Protein 2N6B (pdb70)

Foldseek 3Di:
DAFFQDDLVVQDCVCVVPPPCRCPVGHPPSNPHD

Radius of gyration: 7.57 Å; Cα contacts (8 Å, |Δi|>4): 68; chains: 1; bounding box: 21×18×12 Å

Structure (mmCIF, N/CA/C/O backbone):
data_2N6B
#
_entry.id   2N6B
#
loop_
_atom_site.group_PDB
_atom_site.id
_atom_site.type_symbol
_atom_site.label_atom_id
_atom_site.label_alt_id
_atom_site.label_comp_id
_atom_site.label_asym_id
_atom_site.label_entity_id
_atom_site.label_seq_id
_atom_site.pdbx_PDB_ins_code
_atom_site.Cartn_x
_atom_site.Cartn_y
_atom_site.Cartn_z
_atom_site.occupancy
_atom_site.B_iso_or_equiv
_atom_site.auth_seq_id
_atom_site.auth_comp_id
_atom_site.auth_asym_id
_atom_site.auth_atom_id
_atom_site.pdbx_PDB_model_num
ATOM 1 N N . ALA A 1 1 ? -11.514 7.047 4.697 1.00 2.43 2 ALA A N 1
ATOM 2 C CA . ALA A 1 1 ? -10.517 8.068 4.286 1.00 1.90 2 ALA A CA 1
ATOM 3 C C . ALA A 1 1 ? -9.451 7.460 3.381 1.00 1.44 2 ALA A C 1
ATOM 4 O O . ALA A 1 1 ? -9.228 7.930 2.265 1.00 2.03 2 ALA A O 1
ATOM 13 N N . CYS A 1 2 ? -8.796 6.411 3.869 1.00 0.88 3 CYS A N 1
ATOM 14 C CA . CYS A 1 2 ? -7.754 5.736 3.102 1.00 0.81 3 CYS A CA 1
ATOM 15 C C . CYS A 1 2 ? -8.205 4.341 2.679 1.00 0.58 3 CYS A C 1
ATOM 16 O O . CYS A 1 2 ? -8.322 3.439 3.509 1.00 0.52 3 CYS A O 1
ATOM 23 N N . LYS A 1 3 ? -8.460 4.171 1.384 1.00 0.55 4 LYS A N 1
ATOM 24 C CA . LYS A 1 3 ? -8.900 2.885 0.854 1.00 0.36 4 LYS A CA 1
ATOM 25 C C . LYS A 1 3 ? -7.739 2.125 0.226 1.00 0.31 4 LYS A C 1
ATOM 26 O O . LYS A 1 3 ? -6.599 2.589 0.241 1.00 0.47 4 LYS A O 1
ATOM 45 N N . ASP A 1 4 ? -8.034 0.946 -0.314 1.00 0.20 5 ASP A N 1
ATOM 46 C CA . ASP A 1 4 ? -7.017 0.117 -0.932 1.00 0.25 5 ASP A CA 1
ATOM 47 C C . ASP A 1 4 ? -7.350 -0.205 -2.382 1.00 0.23 5 ASP A C 1
ATOM 48 O O . ASP A 1 4 ? -8.482 -0.553 -2.715 1.00 0.26 5 ASP A O 1
ATOM 57 N N . TYR A 1 5 ? -6.339 -0.103 -3.231 1.00 0.19 6 TYR A N 1
ATOM 58 C CA . TYR A 1 5 ? -6.487 -0.399 -4.652 1.00 0.20 6 TYR A CA 1
ATOM 59 C C . TYR A 1 5 ? -6.268 -1.890 -4.919 1.00 0.19 6 TYR A C 1
ATOM 60 O O . TYR A 1 5 ? -6.516 -2.374 -6.023 1.00 0.23 6 TYR A O 1
ATOM 78 N N . LEU A 1 6 ? -5.799 -2.610 -3.901 1.00 0.18 7 LEU A N 1
ATOM 79 C CA . LEU A 1 6 ? -5.544 -4.042 -4.022 1.00 0.19 7 LEU A CA 1
ATOM 80 C C . LEU A 1 6 ? -5.821 -4.744 -2.696 1.00 0.20 7 LEU A C 1
ATOM 81 O O . LEU A 1 6 ? -6.131 -4.091 -1.700 1.00 0.20 7 LEU A O 1
ATOM 97 N N . PRO A 1 7 ? -5.705 -6.082 -2.652 1.00 0.21 8 PRO A N 1
ATOM 98 C CA . PRO A 1 7 ? -5.935 -6.847 -1.442 1.00 0.23 8 PRO A CA 1
ATOM 99 C C . PRO A 1 7 ? -4.700 -6.900 -0.563 1.00 0.21 8 PRO A C 1
ATOM 100 O O . PRO A 1 7 ? -3.602 -6.525 -0.975 1.00 0.18 8 PRO A O 1
ATOM 111 N N . LYS A 1 8 ? -4.901 -7.356 0.653 1.00 0.23 9 LYS A N 1
ATOM 112 C CA . LYS A 1 8 ? -3.826 -7.461 1.635 1.00 0.23 9 LYS A CA 1
ATOM 113 C C . LYS A 1 8 ? -2.630 -8.238 1.087 1.00 0.22 9 LYS A C 1
ATOM 114 O O . LYS A 1 8 ? -1.514 -8.110 1.590 1.00 0.22 9 LYS A O 1
ATOM 133 N N . SER A 1 9 ? -2.868 -9.050 0.063 1.00 0.22 10 SER A N 1
ATOM 134 C CA . SER A 1 9 ? -1.809 -9.853 -0.536 1.00 0.23 10 SER A CA 1
ATOM 135 C C . SER A 1 9 ? -0.915 -9.023 -1.459 1.00 0.22 10 SER A C 1
ATOM 136 O O . SER A 1 9 ? 0.218 -9.414 -1.741 1.00 0.24 10 SER A O 1
ATOM 144 N N . GLU A 1 10 ? -1.423 -7.891 -1.942 1.00 0.23 11 GLU A N 1
ATOM 145 C CA . GLU A 1 10 ? -0.649 -7.044 -2.843 1.00 0.26 11 GLU A CA 1
ATOM 146 C C . GLU A 1 10 ? -0.011 -5.880 -2.111 1.00 0.26 11 GLU A C 1
ATOM 147 O O . GLU A 1 10 ? 1.119 -5.488 -2.404 1.00 0.30 11 GLU A O 1
ATOM 159 N N . CYS A 1 11 ? -0.742 -5.327 -1.163 1.00 0.26 12 CYS A N 1
ATOM 160 C CA . CYS A 1 11 ? -0.253 -4.203 -0.392 1.00 0.30 12 CYS A CA 1
ATOM 161 C C . CYS A 1 11 ? 0.188 -4.672 0.979 1.00 0.24 12 CYS A C 1
ATOM 162 O O . CYS A 1 11 ? -0.632 -4.965 1.849 1.00 0.28 12 CYS A O 1
ATOM 169 N N . THR A 1 12 ? 1.494 -4.762 1.154 1.00 0.22 13 THR A N 1
ATOM 170 C CA . THR A 1 12 ? 2.065 -5.219 2.405 1.00 0.20 13 THR A CA 1
ATOM 171 C C . THR A 1 12 ? 2.730 -4.068 3.140 1.00 0.22 13 THR A C 1
ATOM 172 O O . THR A 1 12 ? 3.319 -3.187 2.517 1.00 0.23 13 THR A O 1
ATOM 183 N N . GLN A 1 13 ? 2.645 -4.080 4.469 1.00 0.29 14 GLN A N 1
ATOM 184 C CA . GLN A 1 13 ? 3.262 -3.031 5.276 1.00 0.33 14 GLN A CA 1
ATOM 185 C C . GLN A 1 13 ? 4.690 -2.795 4.799 1.00 0.28 14 GLN A C 1
ATOM 186 O O . GLN A 1 13 ? 5.212 -1.682 4.867 1.00 0.31 14 GLN A O 1
ATOM 200 N N . PHE A 1 14 ? 5.293 -3.857 4.276 1.00 0.25 15 PHE A N 1
ATOM 201 C CA . PHE A 1 14 ? 6.637 -3.798 3.732 1.00 0.26 15 PHE A CA 1
ATOM 202 C C . PHE A 1 14 ? 6.702 -2.814 2.570 1.00 0.22 15 PHE A C 1
ATOM 203 O O . PHE A 1 14 ? 7.649 -2.038 2.449 1.00 0.24 15 PHE A O 1
ATOM 220 N N . ARG A 1 15 ? 5.682 -2.853 1.719 1.00 0.19 16 ARG A N 1
ATOM 221 C CA . ARG A 1 15 ? 5.606 -1.970 0.562 1.00 0.20 16 ARG A CA 1
ATOM 222 C C . ARG A 1 15 ? 5.769 -0.513 0.967 1.00 0.17 16 ARG A C 1
ATOM 223 O O . ARG A 1 15 ? 6.553 0.214 0.369 1.00 0.19 16 ARG A O 1
ATOM 244 N N . CYS A 1 16 ? 5.032 -0.089 1.983 1.00 0.24 17 CYS A N 1
ATOM 245 C CA . CYS A 1 16 ? 5.119 1.289 2.445 1.00 0.33 17 CYS A CA 1
ATOM 246 C C . CYS A 1 16 ? 6.454 1.562 3.125 1.00 0.34 17 CYS A C 1
ATOM 247 O O . CYS A 1 16 ? 6.888 2.707 3.233 1.00 0.45 17 CYS A O 1
ATOM 254 N N . ARG A 1 17 ? 7.099 0.506 3.586 1.00 0.30 18 ARG A N 1
ATOM 255 C CA . ARG A 1 17 ? 8.387 0.636 4.254 1.00 0.40 18 ARG A CA 1
ATOM 256 C C . ARG A 1 17 ? 9.458 1.119 3.309 1.00 0.41 18 ARG A C 1
ATOM 257 O O . ARG A 1 17 ? 10.252 2.005 3.625 1.00 0.51 18 ARG A O 1
ATOM 278 N N . THR A 1 18 ? 9.516 0.448 2.186 1.00 0.36 19 THR A N 1
ATOM 279 C CA . THR A 1 18 ? 10.535 0.693 1.198 1.00 0.41 19 THR A CA 1
ATOM 280 C C . THR A 1 18 ? 9.990 1.204 -0.142 1.00 0.38 19 THR A C 1
ATOM 281 O O . THR A 1 18 ? 10.679 1.933 -0.856 1.00 0.59 19 THR A O 1
ATOM 292 N N . SER A 1 19 ? 8.768 0.808 -0.491 1.00 0.33 20 SER A N 1
ATOM 293 C CA . SER A 1 19 ? 8.161 1.223 -1.760 1.00 0.32 20 SER A CA 1
ATOM 294 C C . SER A 1 19 ? 7.138 2.344 -1.568 1.00 0.28 20 SER A C 1
ATOM 295 O O . SER A 1 19 ? 6.151 2.184 -0.852 1.00 0.42 20 SER A O 1
ATOM 303 N N . MET A 1 20 ? 7.378 3.477 -2.223 1.00 0.27 21 MET A N 1
ATOM 304 C CA . MET A 1 20 ? 6.480 4.627 -2.131 1.00 0.25 21 MET A CA 1
ATOM 305 C C . MET A 1 20 ? 5.251 4.455 -3.025 1.00 0.25 21 MET A C 1
ATOM 306 O O . MET A 1 20 ? 4.149 4.873 -2.672 1.00 0.38 21 MET A O 1
ATOM 320 N N . LYS A 1 21 ? 5.455 3.855 -4.192 1.00 0.28 22 LYS A N 1
ATOM 321 C CA . LYS A 1 21 ? 4.377 3.642 -5.156 1.00 0.35 22 LYS A CA 1
ATOM 322 C C . LYS A 1 21 ? 3.171 2.934 -4.536 1.00 0.32 22 LYS A C 1
ATOM 323 O O . LYS A 1 21 ? 2.042 3.413 -4.630 1.00 0.47 22 LYS A O 1
ATOM 342 N N . TYR A 1 22 ? 3.415 1.781 -3.926 1.00 0.24 23 TYR A N 1
ATOM 343 C CA . TYR A 1 22 ? 2.349 0.987 -3.315 1.00 0.23 23 TYR A CA 1
ATOM 344 C C . TYR A 1 22 ? 1.580 1.760 -2.250 1.00 0.25 23 TYR A C 1
ATOM 345 O O . TYR A 1 22 ? 0.420 1.459 -1.968 1.00 0.33 23 TYR A O 1
ATOM 363 N N . ARG A 1 23 ? 2.243 2.721 -1.635 1.00 0.25 24 ARG A N 1
ATOM 364 C CA . ARG A 1 23 ? 1.631 3.506 -0.561 1.00 0.29 24 ARG A CA 1
ATOM 365 C C . ARG A 1 23 ? 0.581 4.487 -1.069 1.00 0.31 24 ARG A C 1
ATOM 366 O O . ARG A 1 23 ? -0.581 4.432 -0.672 1.00 0.32 24 ARG A O 1
ATOM 387 N N . LEU A 1 24 ? 1.008 5.408 -1.914 1.00 0.32 25 LEU A N 1
ATOM 388 C CA . LEU A 1 24 ? 0.119 6.433 -2.441 1.00 0.37 25 LEU A CA 1
ATOM 389 C C . LEU A 1 24 ? -0.491 6.049 -3.783 1.00 0.36 25 LEU A C 1
ATOM 390 O O . LEU A 1 24 ? -1.656 6.342 -4.055 1.00 0.39 25 LEU A O 1
ATOM 406 N N . ASN A 1 25 ? 0.313 5.432 -4.632 1.00 0.34 26 ASN A N 1
ATOM 407 C CA . ASN A 1 25 ? -0.128 5.050 -5.967 1.00 0.36 26 ASN A CA 1
ATOM 408 C C . ASN A 1 25 ? -1.115 3.881 -5.955 1.00 0.32 26 ASN A C 1
ATOM 409 O O . ASN A 1 25 ? -2.062 3.864 -6.741 1.00 0.38 26 ASN A O 1
ATOM 420 N N . LEU A 1 26 ? -0.903 2.906 -5.075 1.00 0.27 27 LEU A N 1
ATOM 421 C CA . LEU A 1 26 ? -1.802 1.753 -5.007 1.00 0.27 27 LEU A CA 1
ATOM 422 C C . LEU A 1 26 ? -2.788 1.884 -3.842 1.00 0.25 27 LEU A C 1
ATOM 423 O O . LEU A 1 26 ? -3.755 2.640 -3.938 1.00 0.28 27 LEU A O 1
ATOM 439 N N . CYS A 1 27 ? -2.560 1.155 -2.746 1.00 0.25 28 CYS A N 1
ATOM 440 C CA . CYS A 1 27 ? -3.469 1.229 -1.607 1.00 0.23 28 CYS A CA 1
ATOM 441 C C . CYS A 1 27 ? -2.962 2.220 -0.578 1.00 0.22 28 CYS A C 1
ATOM 442 O O . CYS A 1 27 ? -1.757 2.360 -0.372 1.00 0.22 28 CYS A O 1
ATOM 449 N N . LYS A 1 28 ? -3.894 2.886 0.083 1.00 0.24 29 LYS A N 1
ATOM 450 C CA . LYS A 1 28 ? -3.554 3.848 1.112 1.00 0.27 29 LYS A CA 1
ATOM 451 C C . LYS A 1 28 ? -3.295 3.161 2.446 1.00 0.27 29 LYS A C 1
ATOM 452 O O . LYS A 1 28 ? -2.220 3.277 3.024 1.00 0.30 29 LYS A O 1
ATOM 471 N N . LYS A 1 29 ? -4.310 2.460 2.932 1.00 0.27 30 LYS A N 1
ATOM 472 C CA . LYS A 1 29 ? -4.230 1.770 4.213 1.00 0.31 30 LYS A CA 1
ATOM 473 C C . LYS A 1 29 ? -3.555 0.405 4.119 1.00 0.29 30 LYS A C 1
ATOM 474 O O . LYS A 1 29 ? -2.613 0.123 4.856 1.00 0.31 30 LYS A O 1
ATOM 493 N N . THR A 1 30 ? -4.073 -0.459 3.253 1.00 0.28 31 THR A N 1
ATOM 494 C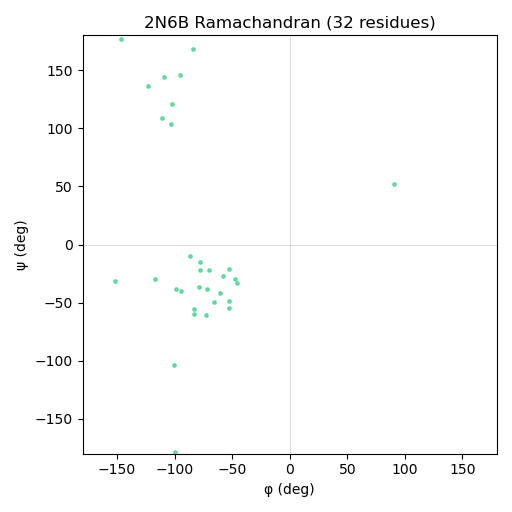 CA . THR A 1 30 ? -3.540 -1.814 3.117 1.00 0.32 31 THR A CA 1
ATOM 495 C C . THR A 1 30 ? -2.016 -1.831 3.051 1.00 0.30 31 THR A C 1
ATOM 496 O O . THR A 1 30 ? -1.377 -2.773 3.519 1.00 0.37 31 THR A O 1
ATOM 507 N N . CYS A 1 31 ? -1.441 -0.793 2.467 1.00 0.24 32 CYS A N 1
ATOM 508 C CA . CYS A 1 31 ? 0.016 -0.708 2.343 1.00 0.26 32 CYS A CA 1
ATOM 509 C C . CYS A 1 31 ? 0.661 -0.275 3.660 1.00 0.24 32 CYS A C 1
ATOM 510 O O . CYS A 1 31 ? 1.869 -0.420 3.845 1.00 0.26 32 CYS A O 1
ATOM 517 N N . GLY A 1 32 ? -0.148 0.250 4.570 1.00 0.24 33 GLY A N 1
ATOM 518 C CA . GLY A 1 32 ? 0.364 0.693 5.854 1.00 0.29 33 GLY A CA 1
ATOM 519 C C . GLY A 1 32 ? 0.793 2.149 5.844 1.00 0.35 33 GLY A C 1
ATOM 520 O O . GLY A 1 32 ? 1.911 2.477 6.241 1.00 0.46 33 GLY A O 1
ATOM 524 N N . THR A 1 33 ? -0.103 3.023 5.393 1.00 0.34 34 THR A N 1
ATOM 525 C CA . THR A 1 33 ? 0.183 4.457 5.337 1.00 0.44 34 THR A CA 1
ATOM 526 C C . THR A 1 33 ? -1.093 5.291 5.468 1.00 0.52 34 THR A C 1
ATOM 527 O O . THR A 1 33 ? -1.062 6.404 5.991 1.00 0.68 34 THR A O 1
ATOM 538 N N . CYS A 1 34 ? -2.212 4.754 4.985 1.00 0.49 35 CYS A N 1
ATOM 539 C CA . CYS A 1 34 ? -3.487 5.458 5.045 1.00 0.62 35 CYS A CA 1
ATOM 540 C C . CYS A 1 34 ? -3.436 6.743 4.222 1.00 0.95 35 CYS A C 1
ATOM 541 O O . CYS A 1 34 ? -2.814 6.724 3.139 1.00 1.71 35 CYS A O 1
ATOM 549 N N . ALA A 1 1 ? -11.988 8.015 1.551 1.00 2.43 2 ALA A N 2
ATOM 550 C CA . ALA A 1 1 ? -10.689 8.715 1.379 1.00 1.90 2 ALA A CA 2
ATOM 551 C C . ALA A 1 1 ? -9.522 7.741 1.503 1.00 1.44 2 ALA A C 2
ATOM 552 O O . ALA A 1 1 ? -8.558 7.811 0.741 1.00 2.03 2 ALA A O 2
ATOM 561 N N . CYS A 1 2 ? -9.618 6.833 2.469 1.00 0.88 3 CYS A N 2
ATOM 562 C CA . CYS A 1 2 ? -8.571 5.843 2.694 1.00 0.81 3 CYS A CA 2
ATOM 563 C C . CYS A 1 2 ? -9.071 4.441 2.358 1.00 0.58 3 CYS A C 2
ATOM 564 O O . CYS A 1 2 ? -9.980 3.924 3.007 1.00 0.52 3 CYS A O 2
ATOM 571 N N . LYS A 1 3 ? -8.473 3.832 1.340 1.00 0.55 4 LYS A N 2
ATOM 572 C CA . LYS A 1 3 ? -8.860 2.491 0.917 1.00 0.36 4 LYS A CA 2
ATOM 573 C C . LYS A 1 3 ? -7.691 1.761 0.271 1.00 0.31 4 LYS A C 2
ATOM 574 O O . LYS A 1 3 ? -6.589 2.298 0.161 1.00 0.47 4 LYS A O 2
ATOM 593 N N . ASP A 1 4 ? -7.942 0.526 -0.146 1.00 0.20 5 ASP A N 2
ATOM 594 C CA . ASP A 1 4 ? -6.923 -0.293 -0.772 1.00 0.25 5 ASP A CA 2
ATOM 595 C C . ASP A 1 4 ? -7.213 -0.498 -2.254 1.00 0.23 5 ASP A C 2
ATOM 596 O O . ASP A 1 4 ? -8.276 -0.993 -2.631 1.00 0.26 5 ASP A O 2
ATOM 605 N N . TYR A 1 5 ? -6.254 -0.118 -3.085 1.00 0.19 6 TYR A N 2
ATOM 606 C CA . TYR A 1 5 ? -6.383 -0.258 -4.533 1.00 0.20 6 TYR A CA 2
ATOM 607 C C . TYR A 1 5 ? -6.145 -1.702 -4.977 1.00 0.19 6 TYR A C 2
ATOM 608 O O . TYR A 1 5 ? -6.248 -2.015 -6.162 1.00 0.23 6 TYR A O 2
ATOM 626 N N . LEU A 1 6 ? -5.823 -2.574 -4.023 1.00 0.18 7 LEU A N 2
ATOM 627 C CA . LEU A 1 6 ? -5.561 -3.978 -4.322 1.00 0.19 7 LEU A CA 2
ATOM 628 C C . LEU A 1 6 ? -5.801 -4.845 -3.092 1.00 0.20 7 LEU A C 2
ATOM 629 O O . LEU A 1 6 ? -6.077 -4.334 -2.006 1.00 0.20 7 LEU A O 2
ATOM 645 N N . PRO A 1 7 ? -5.691 -6.174 -3.243 1.00 0.21 8 PRO A N 2
ATOM 646 C CA . PRO A 1 7 ? -5.886 -7.121 -2.149 1.00 0.23 8 PRO A CA 2
ATOM 647 C C . PRO A 1 7 ? -4.955 -6.886 -0.990 1.00 0.21 8 PRO A C 2
ATOM 648 O O . PRO A 1 7 ? -3.980 -6.139 -1.076 1.00 0.18 8 PRO A O 2
ATOM 659 N N . LYS A 1 8 ? -5.279 -7.551 0.090 1.00 0.23 9 LYS A N 2
ATOM 660 C CA . LYS A 1 8 ? -4.495 -7.462 1.315 1.00 0.23 9 LYS A CA 2
ATOM 661 C C . LYS A 1 8 ? -3.057 -7.922 1.079 1.00 0.22 9 LYS A C 2
ATOM 662 O O . LYS A 1 8 ? -2.157 -7.599 1.854 1.00 0.22 9 LYS A O 2
ATOM 681 N N . SER A 1 9 ? -2.851 -8.689 0.010 1.00 0.22 10 SER A N 2
ATOM 682 C CA . SER A 1 9 ? -1.528 -9.208 -0.321 1.00 0.23 10 SER A CA 2
ATOM 683 C C . SER A 1 9 ? -0.702 -8.212 -1.138 1.00 0.22 10 SER A C 2
ATOM 684 O O . SER A 1 9 ? 0.506 -8.092 -0.934 1.00 0.24 10 SER A O 2
ATOM 692 N N . GLU A 1 10 ? -1.342 -7.518 -2.077 1.00 0.23 11 GLU A N 2
ATOM 693 C CA . GLU A 1 10 ? -0.635 -6.563 -2.925 1.00 0.26 11 GLU A CA 2
ATOM 694 C C . GLU A 1 10 ? -0.046 -5.424 -2.120 1.00 0.26 11 GLU A C 2
ATOM 695 O O . GLU A 1 10 ? 1.057 -4.955 -2.399 1.00 0.30 11 GLU A O 2
ATOM 707 N N . CYS A 1 11 ? -0.786 -4.983 -1.125 1.00 0.26 12 CYS A N 2
ATOM 708 C CA . CYS A 1 11 ? -0.332 -3.895 -0.282 1.00 0.30 12 CYS A CA 2
ATOM 709 C C . CYS A 1 11 ? 0.132 -4.443 1.053 1.00 0.24 12 CYS A C 2
ATOM 710 O O . CYS A 1 11 ? -0.669 -4.808 1.911 1.00 0.28 12 CYS A O 2
ATOM 717 N N . THR A 1 12 ? 1.443 -4.522 1.203 1.00 0.22 13 THR A N 2
ATOM 718 C CA . THR A 1 12 ? 2.044 -5.050 2.413 1.00 0.20 13 THR A CA 2
ATOM 719 C C . THR A 1 12 ? 2.819 -3.964 3.140 1.00 0.22 13 THR A C 2
ATOM 720 O O . THR A 1 12 ? 3.406 -3.086 2.509 1.00 0.23 13 THR A O 2
ATOM 731 N N . GLN A 1 13 ? 2.834 -4.030 4.470 1.00 0.29 14 GLN A N 2
ATOM 732 C CA . GLN A 1 13 ? 3.564 -3.050 5.269 1.00 0.33 14 GLN A CA 2
ATOM 733 C C . GLN A 1 13 ? 4.963 -2.862 4.692 1.00 0.28 14 GLN A C 2
ATOM 734 O O . GLN A 1 13 ? 5.554 -1.785 4.782 1.00 0.31 14 GLN A O 2
ATOM 748 N N . PHE A 1 14 ? 5.461 -3.923 4.068 1.00 0.25 15 PHE A N 2
ATOM 749 C CA . PHE A 1 14 ? 6.762 -3.913 3.426 1.00 0.26 15 PHE A CA 2
ATOM 750 C C . PHE A 1 14 ? 6.803 -2.906 2.279 1.00 0.22 15 PHE A C 2
ATOM 751 O O . PHE A 1 14 ? 7.781 -2.179 2.113 1.00 0.24 15 PHE A O 2
ATOM 768 N N . ARG A 1 15 ? 5.734 -2.872 1.489 1.00 0.19 16 ARG A N 2
ATOM 769 C CA . ARG A 1 15 ? 5.649 -1.956 0.355 1.00 0.20 16 ARG A CA 2
ATOM 770 C C . ARG A 1 15 ? 5.825 -0.511 0.800 1.00 0.17 16 ARG A C 2
ATOM 771 O O . ARG A 1 15 ? 6.594 0.236 0.205 1.00 0.19 16 ARG A O 2
ATOM 792 N N . CYS A 1 16 ? 5.116 -0.118 1.848 1.00 0.24 17 CYS A N 2
ATOM 793 C CA . CYS A 1 16 ? 5.215 1.245 2.354 1.00 0.33 17 CYS A CA 2
ATOM 794 C C . CYS A 1 16 ? 6.599 1.518 2.933 1.00 0.34 17 CYS A C 2
ATOM 795 O O . CYS A 1 16 ? 7.019 2.667 3.056 1.00 0.45 17 CYS A O 2
ATOM 802 N N . ARG A 1 17 ? 7.297 0.456 3.298 1.00 0.30 18 ARG A N 2
ATOM 803 C CA . ARG A 1 17 ? 8.633 0.580 3.871 1.00 0.40 18 ARG A CA 2
ATOM 804 C C . ARG A 1 17 ? 9.646 1.035 2.851 1.00 0.41 18 ARG A C 2
ATOM 805 O O . ARG A 1 17 ? 10.469 1.915 3.103 1.00 0.51 18 ARG A O 2
ATOM 826 N N . THR A 1 18 ? 9.626 0.349 1.736 1.00 0.36 19 THR A N 2
ATOM 827 C CA . THR A 1 18 ? 10.585 0.569 0.684 1.00 0.41 19 THR A CA 2
ATOM 828 C C . THR A 1 18 ? 9.958 1.074 -0.621 1.00 0.38 19 THR A C 2
ATOM 829 O O . THR A 1 18 ? 10.595 1.810 -1.376 1.00 0.59 19 THR A O 2
ATOM 840 N N . SER A 1 19 ? 8.720 0.671 -0.889 1.00 0.33 20 SER A N 2
ATOM 841 C CA . SER A 1 19 ? 8.027 1.082 -2.111 1.00 0.32 20 SER A CA 2
ATOM 842 C C . SER A 1 19 ? 7.112 2.281 -1.862 1.00 0.28 20 SER A C 2
ATOM 843 O O . SER A 1 19 ? 6.153 2.195 -1.098 1.00 0.42 20 SER A O 2
ATOM 851 N N . MET A 1 20 ? 7.418 3.401 -2.513 1.00 0.27 21 MET A N 2
ATOM 852 C CA . MET A 1 20 ? 6.627 4.622 -2.363 1.00 0.25 21 MET A CA 2
ATOM 853 C C . MET A 1 20 ? 5.346 4.575 -3.196 1.00 0.25 21 MET A C 2
ATOM 854 O O . MET A 1 20 ? 4.348 5.205 -2.850 1.00 0.38 21 MET A O 2
ATOM 868 N N . LYS A 1 21 ? 5.387 3.845 -4.304 1.00 0.28 22 LYS A N 2
ATOM 869 C CA . LYS A 1 21 ? 4.237 3.738 -5.199 1.00 0.35 22 LYS A CA 2
ATOM 870 C C . LYS A 1 21 ? 3.064 3.001 -4.551 1.00 0.32 22 LYS A C 2
ATOM 871 O O . LYS A 1 21 ? 1.918 3.439 -4.642 1.00 0.47 22 LYS A O 2
ATOM 890 N N . TYR A 1 22 ? 3.351 1.871 -3.920 1.00 0.24 23 TYR A N 2
ATOM 891 C CA . TYR A 1 22 ? 2.316 1.057 -3.283 1.00 0.23 23 TYR A CA 2
ATOM 892 C C . TYR A 1 22 ? 1.606 1.793 -2.153 1.00 0.25 23 TYR A C 2
ATOM 893 O O . TYR A 1 22 ? 0.446 1.513 -1.848 1.00 0.33 23 TYR A O 2
ATOM 911 N N . ARG A 1 23 ? 2.320 2.699 -1.509 1.00 0.25 24 ARG A N 2
ATOM 912 C CA . ARG A 1 23 ? 1.769 3.441 -0.371 1.00 0.29 24 ARG A CA 2
ATOM 913 C C . ARG A 1 23 ? 0.651 4.398 -0.773 1.00 0.31 24 ARG A C 2
ATOM 914 O O . ARG A 1 23 ? -0.472 4.296 -0.281 1.00 0.32 24 ARG A O 2
ATOM 935 N N . LEU A 1 24 ? 0.976 5.351 -1.630 1.00 0.32 25 LEU A N 2
ATOM 936 C CA . LEU A 1 24 ? 0.010 6.357 -2.056 1.00 0.37 25 LEU A CA 2
ATOM 937 C C . LEU A 1 24 ? -0.710 5.977 -3.344 1.00 0.36 25 LEU A C 2
ATOM 938 O O . LEU A 1 24 ? -1.908 6.218 -3.491 1.00 0.39 25 LEU A O 2
ATOM 954 N N . ASN A 1 25 ? 0.032 5.422 -4.288 1.00 0.34 26 ASN A N 2
ATOM 955 C CA . ASN A 1 25 ? -0.528 5.054 -5.581 1.00 0.36 26 ASN A CA 2
ATOM 956 C C . ASN A 1 25 ? -1.453 3.839 -5.500 1.00 0.32 26 ASN A C 2
ATOM 957 O O . ASN A 1 25 ? -2.475 3.793 -6.184 1.00 0.38 26 ASN A O 2
ATOM 968 N N . LEU A 1 26 ? -1.104 2.856 -4.674 1.00 0.27 27 LEU A N 2
ATOM 969 C CA . LEU A 1 26 ? -1.936 1.661 -4.544 1.00 0.27 27 LEU A CA 2
ATOM 970 C C . LEU A 1 26 ? -2.885 1.771 -3.348 1.00 0.25 27 LEU A C 2
ATOM 971 O O . LEU A 1 26 ? -3.834 2.553 -3.387 1.00 0.28 27 LEU A O 2
ATOM 987 N N . CYS A 1 27 ? -2.647 0.995 -2.286 1.00 0.25 28 CYS A N 2
ATOM 988 C CA . CYS A 1 27 ? -3.521 1.050 -1.123 1.00 0.23 28 CYS A CA 2
ATOM 989 C C . CYS A 1 27 ? -3.029 2.082 -0.125 1.00 0.22 28 CYS A C 2
ATOM 990 O O . CYS A 1 27 ? -1.826 2.277 0.045 1.00 0.22 28 CYS A O 2
ATOM 997 N N . LYS A 1 28 ? -3.972 2.728 0.546 1.00 0.24 29 LYS A N 2
ATOM 998 C CA . LYS A 1 28 ? -3.645 3.728 1.545 1.00 0.27 29 LYS A CA 2
ATOM 999 C C . LYS A 1 28 ? -3.326 3.084 2.884 1.00 0.27 29 LYS A C 2
ATOM 1000 O O . LYS A 1 28 ? -2.245 3.258 3.438 1.00 0.30 29 LYS A O 2
ATOM 1019 N N . LYS A 1 29 ? -4.301 2.355 3.407 1.00 0.27 30 LYS A N 2
ATOM 1020 C CA . LYS A 1 29 ? -4.161 1.696 4.697 1.00 0.31 30 LYS A CA 2
ATOM 1021 C C . LYS A 1 29 ? -3.462 0.346 4.607 1.00 0.29 30 LYS A C 2
ATOM 1022 O O . LYS A 1 29 ? -2.479 0.100 5.303 1.00 0.31 30 LYS A O 2
ATOM 1041 N N . THR A 1 30 ? -4.013 -0.546 3.794 1.00 0.28 31 THR A N 2
ATOM 1042 C CA . THR A 1 30 ? -3.477 -1.897 3.664 1.00 0.32 31 THR A CA 2
ATOM 1043 C C . THR A 1 30 ? -1.959 -1.913 3.519 1.00 0.30 31 THR A C 2
ATOM 1044 O O . THR A 1 30 ? -1.296 -2.848 3.969 1.00 0.37 31 THR A O 2
ATOM 1055 N N . CYS A 1 31 ? -1.415 -0.888 2.888 1.00 0.24 32 CYS A N 2
ATOM 1056 C CA . CYS A 1 31 ? 0.033 -0.810 2.688 1.00 0.26 32 CYS A CA 2
ATOM 1057 C C . CYS A 1 31 ? 0.752 -0.398 3.973 1.00 0.24 32 CYS A C 2
ATOM 1058 O O . CYS A 1 31 ? 1.966 -0.559 4.091 1.00 0.26 32 CYS A O 2
ATOM 1065 N N . GLY A 1 32 ? -0.002 0.121 4.936 1.00 0.24 33 GLY A N 2
ATOM 1066 C CA . GLY A 1 32 ? 0.586 0.532 6.199 1.00 0.29 33 GLY A CA 2
ATOM 1067 C C . GLY A 1 32 ? 1.065 1.972 6.196 1.00 0.35 33 GLY A C 2
ATOM 1068 O O . GLY A 1 32 ? 2.179 2.260 6.634 1.00 0.46 33 GLY A O 2
ATOM 1072 N N . THR A 1 33 ? 0.224 2.881 5.711 1.00 0.34 34 THR A N 2
ATOM 1073 C CA . THR A 1 33 ? 0.580 4.298 5.669 1.00 0.44 34 THR A CA 2
ATOM 1074 C C . THR A 1 33 ? -0.601 5.185 6.057 1.00 0.52 34 THR A C 2
ATOM 1075 O O . THR A 1 33 ? -0.414 6.267 6.614 1.00 0.68 34 THR A O 2
ATOM 1086 N N . CYS A 1 34 ? -1.816 4.729 5.762 1.00 0.49 35 CYS A N 2
ATOM 1087 C CA . CYS A 1 34 ? -3.019 5.494 6.087 1.00 0.62 35 CYS A CA 2
ATOM 1088 C C . CYS A 1 34 ? -3.002 5.953 7.542 1.00 0.95 35 CYS A C 2
ATOM 1089 O O . CYS A 1 34 ? -2.540 7.085 7.799 1.00 1.71 35 CYS A O 2
ATOM 1097 N N . ALA A 1 1 ? -12.107 9.203 4.412 1.00 2.43 2 ALA A N 3
ATOM 1098 C CA . ALA A 1 1 ? -11.614 7.808 4.550 1.00 1.90 2 ALA A CA 3
ATOM 1099 C C . ALA A 1 1 ? -10.772 7.403 3.345 1.00 1.44 2 ALA A C 3
ATOM 1100 O O . ALA A 1 1 ? -10.815 8.051 2.300 1.00 2.03 2 ALA A O 3
ATOM 1109 N N . CYS A 1 2 ? -10.006 6.327 3.498 1.00 0.88 3 CYS A N 3
ATOM 1110 C CA . CYS A 1 2 ? -9.154 5.836 2.422 1.00 0.81 3 CYS A CA 3
ATOM 1111 C C . CYS A 1 2 ? -9.412 4.356 2.154 1.00 0.58 3 CYS A C 3
ATOM 1112 O O . CYS A 1 2 ? -10.016 3.663 2.972 1.00 0.52 3 CYS A O 3
ATOM 1119 N N . LYS A 1 3 ? -8.951 3.880 1.001 1.00 0.55 4 LYS A N 3
ATOM 1120 C CA . LYS A 1 3 ? -9.131 2.482 0.623 1.00 0.36 4 LYS A CA 3
ATOM 1121 C C . LYS A 1 3 ? -7.846 1.907 0.041 1.00 0.31 4 LYS A C 3
ATOM 1122 O O . LYS A 1 3 ? -6.799 2.554 0.065 1.00 0.47 4 LYS A O 3
ATOM 1141 N N . ASP A 1 4 ? -7.929 0.685 -0.476 1.00 0.20 5 ASP A N 3
ATOM 1142 C CA . ASP A 1 4 ? -6.774 0.025 -1.053 1.00 0.25 5 ASP A CA 3
ATOM 1143 C C . ASP A 1 4 ? -7.022 -0.359 -2.504 1.00 0.23 5 ASP A C 3
ATOM 1144 O O . ASP A 1 4 ? -8.079 -0.881 -2.855 1.00 0.26 5 ASP A O 3
ATOM 1153 N N . TYR A 1 5 ? -6.029 -0.091 -3.337 1.00 0.19 6 TYR A N 3
ATOM 1154 C CA . TYR A 1 5 ? -6.109 -0.399 -4.759 1.00 0.20 6 TYR A CA 3
ATOM 1155 C C . TYR A 1 5 ? -5.891 -1.889 -5.027 1.00 0.19 6 TYR A C 3
ATOM 1156 O O . TYR A 1 5 ? -6.111 -2.359 -6.143 1.00 0.23 6 TYR A O 3
ATOM 1174 N N . LEU A 1 6 ? -5.458 -2.633 -4.009 1.00 0.18 7 LEU A N 3
ATOM 1175 C CA . LEU A 1 6 ? -5.218 -4.065 -4.173 1.00 0.19 7 LEU A CA 3
ATOM 1176 C C . LEU A 1 6 ? -5.536 -4.843 -2.903 1.00 0.20 7 LEU A C 3
ATOM 1177 O O . LEU A 1 6 ? -5.780 -4.262 -1.845 1.00 0.20 7 LEU A O 3
ATOM 1193 N N . PRO A 1 7 ? -5.529 -6.183 -3.000 1.00 0.21 8 PRO A N 3
ATOM 1194 C CA . PRO A 1 7 ? -5.806 -7.078 -1.879 1.00 0.23 8 PRO A CA 3
ATOM 1195 C C . PRO A 1 7 ? -4.818 -6.946 -0.750 1.00 0.21 8 PRO A C 3
ATOM 1196 O O . PRO A 1 7 ? -3.761 -6.326 -0.874 1.00 0.18 8 PRO A O 3
ATOM 1207 N N . LYS A 1 8 ? -5.191 -7.552 0.349 1.00 0.23 9 LYS A N 3
ATOM 1208 C CA . LYS A 1 8 ? -4.371 -7.550 1.554 1.00 0.23 9 LYS A CA 3
ATOM 1209 C C . LYS A 1 8 ? -3.000 -8.170 1.286 1.00 0.22 9 LYS A C 3
ATOM 1210 O O . LYS A 1 8 ? -2.046 -7.933 2.028 1.00 0.22 9 LYS A O 3
ATOM 1229 N N . SER A 1 9 ? -2.911 -8.973 0.228 1.00 0.22 10 SER A N 3
ATOM 1230 C CA . SER A 1 9 ? -1.659 -9.636 -0.130 1.00 0.23 10 SER A CA 3
ATOM 1231 C C . SER A 1 9 ? -0.765 -8.737 -0.984 1.00 0.22 10 SER A C 3
ATOM 1232 O O . SER A 1 9 ? 0.451 -8.703 -0.794 1.00 0.24 10 SER A O 3
ATOM 1240 N N . GLU A 1 10 ? -1.366 -8.017 -1.927 1.00 0.23 11 GLU A N 3
ATOM 1241 C CA . GLU A 1 10 ? -0.616 -7.131 -2.805 1.00 0.26 11 GLU A CA 3
ATOM 1242 C C . GLU A 1 10 ? -0.047 -5.962 -2.028 1.00 0.26 11 GLU A C 3
ATOM 1243 O O . GLU A 1 10 ? 1.068 -5.507 -2.279 1.00 0.30 11 GLU A O 3
ATOM 1255 N N . CYS A 1 11 ? -0.834 -5.483 -1.085 1.00 0.26 12 CYS A N 3
ATOM 1256 C CA . CYS A 1 11 ? -0.439 -4.364 -0.258 1.00 0.30 12 CYS A CA 3
ATOM 1257 C C . CYS A 1 11 ? 0.080 -4.861 1.077 1.00 0.24 12 CYS A C 3
ATOM 1258 O O . CYS A 1 11 ? -0.687 -5.311 1.929 1.00 0.28 12 CYS A O 3
ATOM 1265 N N . THR A 1 12 ? 1.389 -4.790 1.246 1.00 0.22 13 THR A N 3
ATOM 1266 C CA . THR A 1 12 ? 2.022 -5.246 2.468 1.00 0.20 13 THR A CA 3
ATOM 1267 C C . THR A 1 12 ? 2.724 -4.092 3.164 1.00 0.22 13 THR A C 3
ATOM 1268 O O . THR A 1 12 ? 3.301 -3.227 2.508 1.00 0.23 13 THR A O 3
ATOM 1279 N N . GLN A 1 13 ? 2.680 -4.080 4.494 1.00 0.29 14 GLN A N 3
ATOM 1280 C CA . GLN A 1 13 ? 3.331 -3.023 5.262 1.00 0.33 14 GLN A CA 3
ATOM 1281 C C . GLN A 1 13 ? 4.753 -2.820 4.751 1.00 0.28 14 GLN A C 3
ATOM 1282 O O . GLN A 1 13 ? 5.295 -1.716 4.791 1.00 0.31 14 GLN A O 3
ATOM 1296 N N . PHE A 1 14 ? 5.326 -3.901 4.234 1.00 0.25 15 PHE A N 3
ATOM 1297 C CA . PHE A 1 14 ? 6.660 -3.872 3.662 1.00 0.26 15 PHE A CA 3
ATOM 1298 C C . PHE A 1 14 ? 6.722 -2.901 2.489 1.00 0.22 15 PHE A C 3
ATOM 1299 O O . PHE A 1 14 ? 7.704 -2.182 2.312 1.00 0.24 15 PHE A O 3
ATOM 1316 N N . ARG A 1 15 ? 5.660 -2.889 1.691 1.00 0.19 16 ARG A N 3
ATOM 1317 C CA . ARG A 1 15 ? 5.577 -2.013 0.528 1.00 0.20 16 ARG A CA 3
ATOM 1318 C C . ARG A 1 15 ? 5.781 -0.556 0.917 1.00 0.17 16 ARG A C 3
ATOM 1319 O O . ARG A 1 15 ? 6.557 0.153 0.285 1.00 0.19 16 ARG A O 3
ATOM 1340 N N . CYS A 1 16 ? 5.090 -0.107 1.956 1.00 0.24 17 CYS A N 3
ATOM 1341 C CA . CYS A 1 16 ? 5.224 1.275 2.402 1.00 0.33 17 CYS A CA 3
ATOM 1342 C C . CYS A 1 16 ? 6.594 1.522 3.019 1.00 0.34 17 CYS A C 3
ATOM 1343 O O . CYS A 1 16 ? 7.064 2.656 3.084 1.00 0.45 17 CYS A O 3
ATOM 1350 N N . ARG A 1 17 ? 7.228 0.458 3.479 1.00 0.30 18 ARG A N 3
ATOM 1351 C CA . ARG A 1 17 ? 8.545 0.567 4.093 1.00 0.40 18 ARG A CA 3
ATOM 1352 C C . ARG A 1 17 ? 9.591 1.005 3.098 1.00 0.41 18 ARG A C 3
ATOM 1353 O O . ARG A 1 17 ? 10.415 1.880 3.365 1.00 0.51 18 ARG A O 3
ATOM 1374 N N . THR A 1 18 ? 9.593 0.309 1.989 1.00 0.36 19 THR A N 3
ATOM 1375 C CA . THR A 1 18 ? 10.580 0.512 0.959 1.00 0.41 19 THR A CA 3
ATOM 1376 C C . THR A 1 18 ? 9.994 1.003 -0.371 1.00 0.38 19 THR A C 3
ATOM 1377 O O . THR A 1 18 ? 10.658 1.722 -1.117 1.00 0.59 19 THR A O 3
ATOM 1388 N N . SER A 1 19 ? 8.761 0.603 -0.671 1.00 0.33 20 SER A N 3
ATOM 1389 C CA . SER A 1 19 ? 8.110 0.997 -1.924 1.00 0.32 20 SER A CA 3
ATOM 1390 C C . SER A 1 19 ? 7.173 2.190 -1.730 1.00 0.28 20 SER A C 3
ATOM 1391 O O . SER A 1 19 ? 6.193 2.110 -0.992 1.00 0.42 20 SER A O 3
ATOM 1399 N N . MET A 1 20 ? 7.480 3.294 -2.405 1.00 0.27 21 MET A N 3
ATOM 1400 C CA . MET A 1 20 ? 6.670 4.508 -2.313 1.00 0.25 21 MET A CA 3
ATOM 1401 C C . MET A 1 20 ? 5.414 4.416 -3.183 1.00 0.25 21 MET A C 3
ATOM 1402 O O . MET A 1 20 ? 4.359 4.939 -2.825 1.00 0.38 21 MET A O 3
ATOM 1416 N N . LYS A 1 21 ? 5.543 3.767 -4.334 1.00 0.28 22 LYS A N 3
ATOM 1417 C CA . LYS A 1 21 ? 4.432 3.623 -5.273 1.00 0.35 22 LYS A CA 3
ATOM 1418 C C . LYS A 1 21 ? 3.230 2.910 -4.648 1.00 0.32 22 LYS A C 3
ATOM 1419 O O . LYS A 1 21 ? 2.093 3.360 -4.780 1.00 0.47 22 LYS A O 3
ATOM 1438 N N . TYR A 1 22 ? 3.486 1.7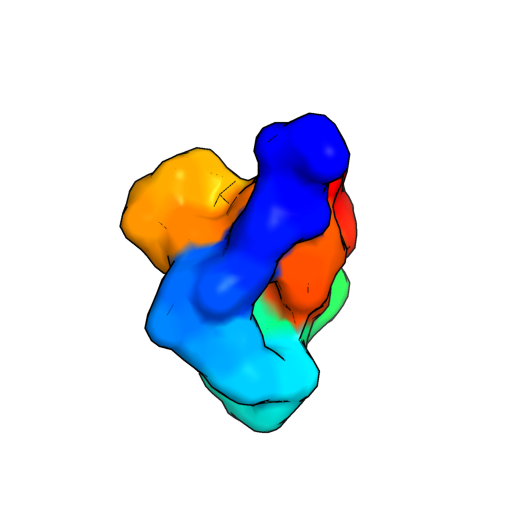87 -3.990 1.00 0.24 23 TYR A N 3
ATOM 1439 C CA . TYR A 1 22 ? 2.426 0.993 -3.367 1.00 0.23 23 TYR A CA 3
ATOM 1440 C C . TYR A 1 22 ? 1.678 1.764 -2.285 1.00 0.25 23 TYR A C 3
ATOM 1441 O O . TYR A 1 22 ? 0.530 1.454 -1.968 1.00 0.33 23 TYR A O 3
ATOM 1459 N N . ARG A 1 23 ? 2.349 2.736 -1.693 1.00 0.25 24 ARG A N 3
ATOM 1460 C CA . ARG A 1 23 ? 1.762 3.520 -0.604 1.00 0.29 24 ARG A CA 3
ATOM 1461 C C . ARG A 1 23 ? 0.709 4.511 -1.088 1.00 0.31 24 ARG A C 3
ATOM 1462 O O . ARG A 1 23 ? -0.443 4.466 -0.662 1.00 0.32 24 ARG A O 3
ATOM 1483 N N . LEU A 1 24 ? 1.121 5.431 -1.942 1.00 0.32 25 LEU A N 3
ATOM 1484 C CA . LEU A 1 24 ? 0.223 6.462 -2.444 1.00 0.37 25 LEU A CA 3
ATOM 1485 C C . LEU A 1 24 ? -0.430 6.080 -3.767 1.00 0.36 25 LEU A C 3
ATOM 1486 O O . LEU A 1 24 ? -1.606 6.367 -3.995 1.00 0.39 25 LEU A O 3
ATOM 1502 N N . ASN A 1 25 ? 0.344 5.468 -4.647 1.00 0.34 26 ASN A N 3
ATOM 1503 C CA . ASN A 1 25 ? -0.151 5.087 -5.963 1.00 0.36 26 ASN A CA 3
ATOM 1504 C C . ASN A 1 25 ? -1.131 3.916 -5.902 1.00 0.32 26 ASN A C 3
ATOM 1505 O O . ASN A 1 25 ? -2.119 3.894 -6.635 1.00 0.38 26 ASN A O 3
ATOM 1516 N N . LEU A 1 26 ? -0.869 2.947 -5.029 1.00 0.27 27 LEU A N 3
ATOM 1517 C CA . LEU A 1 26 ? -1.758 1.795 -4.899 1.00 0.27 27 LEU A CA 3
ATOM 1518 C C . LEU A 1 26 ? -2.765 2.020 -3.767 1.00 0.25 27 LEU A C 3
ATOM 1519 O O . LEU A 1 26 ? -3.660 2.856 -3.893 1.00 0.28 27 LEU A O 3
ATOM 1535 N N . CYS A 1 27 ? -2.623 1.288 -2.661 1.00 0.25 28 CYS A N 3
ATOM 1536 C CA . CYS A 1 27 ? -3.528 1.440 -1.534 1.00 0.23 28 CYS A CA 3
ATOM 1537 C C . CYS A 1 27 ? -2.955 2.415 -0.520 1.00 0.22 28 CYS A C 3
ATOM 1538 O O . CYS A 1 27 ? -1.742 2.493 -0.336 1.00 0.22 28 CYS A O 3
ATOM 1545 N N . LYS A 1 28 ? -3.834 3.128 0.153 1.00 0.24 29 LYS A N 3
ATOM 1546 C CA . LYS A 1 28 ? -3.425 4.075 1.171 1.00 0.27 29 LYS A CA 3
ATOM 1547 C C . LYS A 1 28 ? -3.168 3.380 2.502 1.00 0.27 29 LYS A C 3
ATOM 1548 O O . LYS A 1 28 ? -2.091 3.482 3.078 1.00 0.30 29 LYS A O 3
ATOM 1567 N N . LYS A 1 29 ? -4.193 2.707 3.005 1.00 0.27 30 LYS A N 3
ATOM 1568 C CA . LYS A 1 29 ? -4.112 2.032 4.293 1.00 0.31 30 LYS A CA 3
ATOM 1569 C C . LYS A 1 29 ? -3.469 0.647 4.235 1.00 0.29 30 LYS A C 3
ATOM 1570 O O . LYS A 1 29 ? -2.542 0.363 4.990 1.00 0.31 30 LYS A O 3
ATOM 1589 N N . THR A 1 30 ? -4.001 -0.234 3.395 1.00 0.28 31 THR A N 3
ATOM 1590 C CA . THR A 1 30 ? -3.496 -1.603 3.326 1.00 0.32 31 THR A CA 3
ATOM 1591 C C . THR A 1 30 ? -1.978 -1.663 3.201 1.00 0.30 31 THR A C 3
ATOM 1592 O O . THR A 1 30 ? -1.348 -2.610 3.673 1.00 0.37 31 THR A O 3
ATOM 1603 N N . CYS A 1 31 ? -1.393 -0.659 2.574 1.00 0.24 32 CYS A N 3
ATOM 1604 C CA . CYS A 1 31 ? 0.065 -0.626 2.409 1.00 0.26 32 CYS A CA 3
ATOM 1605 C C . CYS A 1 31 ? 0.741 -0.243 3.721 1.00 0.24 32 CYS A C 3
ATOM 1606 O O . CYS A 1 31 ? 1.945 -0.430 3.894 1.00 0.26 32 CYS A O 3
ATOM 1613 N N . GLY A 1 32 ? -0.051 0.281 4.646 1.00 0.24 33 GLY A N 3
ATOM 1614 C CA . GLY A 1 32 ? 0.469 0.673 5.943 1.00 0.29 33 GLY A CA 3
ATOM 1615 C C . GLY A 1 32 ? 0.976 2.106 5.985 1.00 0.35 33 GLY A C 3
ATOM 1616 O O . GLY A 1 32 ? 2.048 2.370 6.528 1.00 0.46 33 GLY A O 3
ATOM 1620 N N . THR A 1 33 ? 0.205 3.037 5.425 1.00 0.34 34 THR A N 3
ATOM 1621 C CA . THR A 1 33 ? 0.598 4.446 5.426 1.00 0.44 34 THR A CA 3
ATOM 1622 C C . THR A 1 33 ? -0.573 5.355 5.795 1.00 0.52 34 THR A C 3
ATOM 1623 O O . THR A 1 33 ? -0.383 6.391 6.433 1.00 0.68 34 THR A O 3
ATOM 1634 N N . CYS A 1 34 ? -1.781 4.968 5.397 1.00 0.49 35 CYS A N 3
ATOM 1635 C CA . CYS A 1 34 ? -2.968 5.765 5.700 1.00 0.62 35 CYS A CA 3
ATOM 1636 C C . CYS A 1 34 ? -3.317 5.678 7.182 1.00 0.95 35 CYS A C 3
ATOM 1637 O O . CYS A 1 34 ? -2.590 4.979 7.920 1.00 1.71 35 CYS A O 3
ATOM 1645 N N . ALA A 1 1 ? -13.069 8.164 4.027 1.00 2.43 2 ALA A N 4
ATOM 1646 C CA . ALA A 1 1 ? -11.860 7.431 4.483 1.00 1.90 2 ALA A CA 4
ATOM 1647 C C . ALA A 1 1 ? -10.976 7.043 3.302 1.00 1.44 2 ALA A C 4
ATOM 1648 O O . ALA A 1 1 ? -11.179 7.513 2.182 1.00 2.03 2 ALA A O 4
ATOM 1657 N N . CYS A 1 2 ? -9.996 6.182 3.557 1.00 0.88 3 CYS A N 4
ATOM 1658 C CA . CYS A 1 2 ? -9.082 5.732 2.513 1.00 0.81 3 CYS A CA 4
ATOM 1659 C C . CYS A 1 2 ? -9.238 4.235 2.261 1.00 0.58 3 CYS A C 4
ATOM 1660 O O . CYS A 1 2 ? -9.518 3.466 3.181 1.00 0.52 3 CYS A O 4
ATOM 1667 N N . LYS A 1 3 ? -9.061 3.828 1.006 1.00 0.55 4 LYS A N 4
ATOM 1668 C CA . LYS A 1 3 ? -9.188 2.423 0.631 1.00 0.36 4 LYS A CA 4
ATOM 1669 C C . LYS A 1 3 ? -7.889 1.895 0.034 1.00 0.31 4 LYS A C 4
ATOM 1670 O O . LYS A 1 3 ? -6.869 2.583 0.034 1.00 0.47 4 LYS A O 4
ATOM 1689 N N . ASP A 1 4 ? -7.932 0.663 -0.467 1.00 0.20 5 ASP A N 4
ATOM 1690 C CA . ASP A 1 4 ? -6.762 0.039 -1.056 1.00 0.25 5 ASP A CA 4
ATOM 1691 C C . ASP A 1 4 ? -7.017 -0.375 -2.497 1.00 0.23 5 ASP A C 4
ATOM 1692 O O . ASP A 1 4 ? -8.034 -0.993 -2.814 1.00 0.26 5 ASP A O 4
ATOM 1701 N N . TYR A 1 5 ? -6.077 -0.029 -3.361 1.00 0.19 6 TYR A N 4
ATOM 1702 C CA . TYR A 1 5 ? -6.172 -0.355 -4.780 1.00 0.20 6 TYR A CA 4
ATOM 1703 C C . TYR A 1 5 ? -5.991 -1.854 -5.026 1.00 0.19 6 TYR A C 4
ATOM 1704 O O . TYR A 1 5 ? -6.289 -2.345 -6.114 1.00 0.23 6 TYR A O 4
ATOM 1722 N N . LEU A 1 6 ? -5.495 -2.580 -4.024 1.00 0.18 7 LEU A N 4
ATOM 1723 C CA . LEU A 1 6 ? -5.281 -4.019 -4.175 1.00 0.19 7 LEU A CA 4
ATOM 1724 C C . LEU A 1 6 ? -5.600 -4.780 -2.896 1.00 0.20 7 LEU A C 4
ATOM 1725 O O . LEU A 1 6 ? -5.838 -4.186 -1.844 1.00 0.20 7 LEU A O 4
ATOM 1741 N N . PRO A 1 7 ? -5.602 -6.121 -2.980 1.00 0.21 8 PRO A N 4
ATOM 1742 C CA . PRO A 1 7 ? -5.883 -7.003 -1.850 1.00 0.23 8 PRO A CA 4
ATOM 1743 C C . PRO A 1 7 ? -4.891 -6.866 -0.725 1.00 0.21 8 PRO A C 4
ATOM 1744 O O . PRO A 1 7 ? -3.831 -6.254 -0.858 1.00 0.18 8 PRO A O 4
ATOM 1755 N N . LYS A 1 8 ? -5.265 -7.460 0.380 1.00 0.23 9 LYS A N 4
ATOM 1756 C CA . LYS A 1 8 ? -4.442 -7.451 1.583 1.00 0.23 9 LYS A CA 4
ATOM 1757 C C . LYS A 1 8 ? -3.078 -8.088 1.321 1.00 0.22 9 LYS A C 4
ATOM 1758 O O . LYS A 1 8 ? -2.119 -7.847 2.054 1.00 0.22 9 LYS A O 4
ATOM 1777 N N . SER A 1 9 ? -3.002 -8.910 0.277 1.00 0.22 10 SER A N 4
ATOM 1778 C CA . SER A 1 9 ? -1.760 -9.593 -0.075 1.00 0.23 10 SER A CA 4
ATOM 1779 C C . SER A 1 9 ? -0.858 -8.722 -0.950 1.00 0.22 10 SER A C 4
ATOM 1780 O O . SER A 1 9 ? 0.362 -8.727 -0.790 1.00 0.24 10 SER A O 4
ATOM 1788 N N . GLU A 1 10 ? -1.458 -7.981 -1.878 1.00 0.23 11 GLU A N 4
ATOM 1789 C CA . GLU A 1 10 ? -0.697 -7.120 -2.773 1.00 0.26 11 GLU A CA 4
ATOM 1790 C C . GLU A 1 10 ? -0.105 -5.951 -2.015 1.00 0.26 11 GLU A C 4
ATOM 1791 O O . GLU A 1 10 ? 1.018 -5.519 -2.275 1.00 0.30 11 GLU A O 4
ATOM 1803 N N . CYS A 1 11 ? -0.879 -5.446 -1.076 1.00 0.26 12 CYS A N 4
ATOM 1804 C CA . CYS A 1 11 ? -0.460 -4.324 -0.264 1.00 0.30 12 CYS A CA 4
ATOM 1805 C C . CYS A 1 11 ? 0.047 -4.816 1.078 1.00 0.24 12 CYS A C 4
ATOM 1806 O O .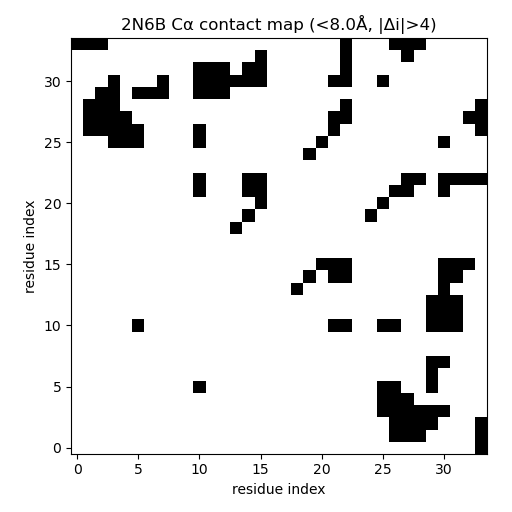 CYS A 1 11 ? -0.729 -5.239 1.935 1.00 0.28 12 CYS A O 4
ATOM 1813 N N . THR A 1 12 ? 1.358 -4.774 1.246 1.00 0.22 13 THR A N 4
ATOM 1814 C CA . THR A 1 12 ? 1.980 -5.232 2.475 1.00 0.20 13 THR A CA 4
ATOM 1815 C C . THR A 1 12 ? 2.698 -4.086 3.167 1.00 0.22 13 THR A C 4
ATOM 1816 O O . THR A 1 12 ? 3.290 -3.232 2.508 1.00 0.23 13 THR A O 4
ATOM 1827 N N . GLN A 1 13 ? 2.653 -4.068 4.498 1.00 0.29 14 GLN A N 4
ATOM 1828 C CA . GLN A 1 13 ? 3.320 -3.018 5.264 1.00 0.33 14 GLN A CA 4
ATOM 1829 C C . GLN A 1 13 ? 4.742 -2.834 4.751 1.00 0.28 14 GLN A C 4
ATOM 1830 O O . GLN A 1 13 ? 5.297 -1.735 4.786 1.00 0.31 14 GLN A O 4
ATOM 1844 N N . PHE A 1 14 ? 5.304 -3.922 4.237 1.00 0.25 15 PHE A N 4
ATOM 1845 C CA . PHE A 1 14 ? 6.637 -3.909 3.665 1.00 0.26 15 PHE A CA 4
ATOM 1846 C C . PHE A 1 14 ? 6.709 -2.942 2.488 1.00 0.22 15 PHE A C 4
ATOM 1847 O O . PHE A 1 14 ? 7.701 -2.238 2.306 1.00 0.24 15 PHE A O 4
ATOM 1864 N N . ARG A 1 15 ? 5.645 -2.917 1.694 1.00 0.19 16 ARG A N 4
ATOM 1865 C CA . ARG A 1 15 ? 5.572 -2.042 0.531 1.00 0.20 16 ARG A CA 4
ATOM 1866 C C . ARG A 1 15 ? 5.789 -0.586 0.918 1.00 0.17 16 ARG A C 4
ATOM 1867 O O . ARG A 1 15 ? 6.569 0.115 0.283 1.00 0.19 16 ARG A O 4
ATOM 1888 N N . CYS A 1 16 ? 5.106 -0.131 1.960 1.00 0.24 17 CYS A N 4
ATOM 1889 C CA . CYS A 1 16 ? 5.254 1.250 2.405 1.00 0.33 17 CYS A CA 4
ATOM 1890 C C . CYS A 1 16 ? 6.627 1.485 3.020 1.00 0.34 17 CYS A C 4
ATOM 1891 O O . CYS A 1 16 ? 7.106 2.615 3.086 1.00 0.45 17 CYS A O 4
ATOM 1898 N N . ARG A 1 17 ? 7.254 0.415 3.475 1.00 0.30 18 ARG A N 4
ATOM 1899 C CA . ARG A 1 17 ? 8.574 0.512 4.085 1.00 0.40 18 ARG A CA 4
ATOM 1900 C C . ARG A 1 17 ? 9.621 0.937 3.086 1.00 0.41 18 ARG A C 4
ATOM 1901 O O . ARG A 1 17 ? 10.455 1.803 3.348 1.00 0.51 18 ARG A O 4
ATOM 1922 N N . THR A 1 18 ? 9.613 0.239 1.977 1.00 0.36 19 THR A N 4
ATOM 1923 C CA . THR A 1 18 ? 10.599 0.428 0.944 1.00 0.41 19 THR A CA 4
ATOM 1924 C C . THR A 1 18 ? 10.016 0.924 -0.384 1.00 0.38 19 THR A C 4
ATOM 1925 O O . THR A 1 18 ? 10.687 1.634 -1.134 1.00 0.59 19 THR A O 4
ATOM 1936 N N . SER A 1 19 ? 8.778 0.538 -0.681 1.00 0.33 20 SER A N 4
ATOM 1937 C CA . SER A 1 19 ? 8.129 0.938 -1.933 1.00 0.32 20 SER A CA 4
ATOM 1938 C C . SER A 1 19 ? 7.206 2.142 -1.738 1.00 0.28 20 SER A C 4
ATOM 1939 O O . SER A 1 19 ? 6.228 2.074 -0.996 1.00 0.42 20 SER A O 4
ATOM 1947 N N . MET A 1 20 ? 7.523 3.242 -2.416 1.00 0.27 21 MET A N 4
ATOM 1948 C CA . MET A 1 20 ? 6.726 4.464 -2.324 1.00 0.25 21 MET A CA 4
ATOM 1949 C C . MET A 1 20 ? 5.466 4.381 -3.189 1.00 0.25 21 MET A C 4
ATOM 1950 O O . MET A 1 20 ? 4.419 4.922 -2.833 1.00 0.38 21 MET A O 4
ATOM 1964 N N . LYS A 1 21 ? 5.585 3.720 -4.334 1.00 0.28 22 LYS A N 4
ATOM 1965 C CA . LYS A 1 21 ? 4.470 3.580 -5.269 1.00 0.35 22 LYS A CA 4
ATOM 1966 C C . LYS A 1 21 ? 3.262 2.887 -4.633 1.00 0.32 22 LYS A C 4
ATOM 1967 O O . LYS A 1 21 ? 2.129 3.348 -4.768 1.00 0.47 22 LYS A O 4
ATOM 1986 N N . TYR A 1 22 ? 3.509 1.769 -3.965 1.00 0.24 23 TYR A N 4
ATOM 1987 C CA . TYR A 1 22 ? 2.442 0.992 -3.332 1.00 0.23 23 TYR A CA 4
ATOM 1988 C C . TYR A 1 22 ? 1.715 1.774 -2.244 1.00 0.25 23 TYR A C 4
ATOM 1989 O O . TYR A 1 22 ? 0.578 1.456 -1.893 1.00 0.33 23 TYR A O 4
ATOM 2007 N N . ARG A 1 23 ? 2.388 2.763 -1.683 1.00 0.25 24 ARG A N 4
ATOM 2008 C CA . ARG A 1 23 ? 1.814 3.554 -0.593 1.00 0.29 24 ARG A CA 4
ATOM 2009 C C . ARG A 1 23 ? 0.784 4.569 -1.076 1.00 0.31 24 ARG A C 4
ATOM 2010 O O . ARG A 1 23 ? -0.372 4.543 -0.656 1.00 0.32 24 ARG A O 4
ATOM 2031 N N . LEU A 1 24 ? 1.219 5.484 -1.922 1.00 0.32 25 LEU A N 4
ATOM 2032 C CA . LEU A 1 24 ? 0.347 6.538 -2.423 1.00 0.37 25 LEU A CA 4
ATOM 2033 C C . LEU A 1 24 ? -0.303 6.179 -3.754 1.00 0.36 25 LEU A C 4
ATOM 2034 O O . LEU A 1 24 ? -1.468 6.499 -3.992 1.00 0.39 25 LEU A O 4
ATOM 2050 N N . ASN A 1 25 ? 0.464 5.551 -4.629 1.00 0.34 26 ASN A N 4
ATOM 2051 C CA . ASN A 1 25 ? -0.025 5.191 -5.952 1.00 0.36 26 ASN A CA 4
ATOM 2052 C C . ASN A 1 25 ? -1.038 4.046 -5.907 1.00 0.32 26 ASN A C 4
ATOM 2053 O O . ASN A 1 25 ? -2.018 4.056 -6.652 1.00 0.38 26 ASN A O 4
ATOM 2064 N N . LEU A 1 26 ? -0.815 3.067 -5.035 1.00 0.27 27 LEU A N 4
ATOM 2065 C CA . LEU A 1 26 ? -1.738 1.940 -4.921 1.00 0.27 27 LEU A CA 4
ATOM 2066 C C . LEU A 1 26 ? -2.716 2.163 -3.763 1.00 0.25 27 LEU A C 4
ATOM 2067 O O . LEU A 1 26 ? -3.556 3.060 -3.830 1.00 0.28 27 LEU A O 4
ATOM 2083 N N . CYS A 1 27 ? -2.616 1.360 -2.702 1.00 0.25 28 CYS A N 4
ATOM 2084 C CA . CYS A 1 27 ? -3.505 1.510 -1.563 1.00 0.23 28 CYS A CA 4
ATOM 2085 C C . CYS A 1 27 ? -2.922 2.484 -0.556 1.00 0.22 28 CYS A C 4
ATOM 2086 O O . CYS A 1 27 ? -1.707 2.565 -0.385 1.00 0.22 28 CYS A O 4
ATOM 2093 N N . LYS A 1 28 ? -3.795 3.196 0.125 1.00 0.24 29 LYS A N 4
ATOM 2094 C CA . LYS A 1 28 ? -3.380 4.143 1.139 1.00 0.27 29 LYS A CA 4
ATOM 2095 C C . LYS A 1 28 ? -3.115 3.449 2.470 1.00 0.27 29 LYS A C 4
ATOM 2096 O O . LYS A 1 28 ? -2.035 3.552 3.039 1.00 0.30 29 LYS A O 4
ATOM 2115 N N . LYS A 1 29 ? -4.139 2.778 2.978 1.00 0.27 30 LYS A N 4
ATOM 2116 C CA . LYS A 1 29 ? -4.054 2.105 4.268 1.00 0.31 30 LYS A CA 4
ATOM 2117 C C . LYS A 1 29 ? -3.416 0.718 4.210 1.00 0.29 30 LYS A C 4
ATOM 2118 O O . LYS A 1 29 ? -2.483 0.434 4.957 1.00 0.31 30 LYS A O 4
ATOM 2137 N N . THR A 1 30 ? -3.961 -0.164 3.381 1.00 0.28 31 THR A N 4
ATOM 2138 C CA . THR A 1 30 ? -3.464 -1.537 3.312 1.00 0.32 31 THR A CA 4
ATOM 2139 C C . THR A 1 30 ? -1.947 -1.608 3.182 1.00 0.30 31 THR A C 4
ATOM 2140 O O . THR A 1 30 ? -1.323 -2.559 3.655 1.00 0.37 31 THR A O 4
ATOM 2151 N N . CYS A 1 31 ? -1.357 -0.611 2.550 1.00 0.24 32 CYS A N 4
ATOM 2152 C CA . CYS A 1 31 ? 0.100 -0.591 2.379 1.00 0.26 32 CYS A CA 4
ATOM 2153 C C . CYS A 1 31 ? 0.785 -0.227 3.692 1.00 0.24 32 CYS A C 4
ATOM 2154 O O . CYS A 1 31 ? 1.988 -0.429 3.858 1.00 0.26 32 CYS A O 4
ATOM 2161 N N . GLY A 1 32 ? 0.003 0.298 4.624 1.00 0.24 33 GLY A N 4
ATOM 2162 C CA . GLY A 1 32 ? 0.535 0.675 5.921 1.00 0.29 33 GLY A CA 4
ATOM 2163 C C . GLY A 1 32 ? 1.062 2.100 5.965 1.00 0.35 33 GLY A C 4
ATOM 2164 O O . GLY A 1 32 ? 2.161 2.342 6.464 1.00 0.46 33 GLY A O 4
ATOM 2168 N N . THR A 1 33 ? 0.278 3.049 5.458 1.00 0.34 34 THR A N 4
ATOM 2169 C CA . THR A 1 33 ? 0.686 4.454 5.466 1.00 0.44 34 THR A CA 4
ATOM 2170 C C . THR A 1 33 ? -0.475 5.372 5.844 1.00 0.52 34 THR A C 4
ATOM 2171 O O . THR A 1 33 ? -0.278 6.388 6.510 1.00 0.68 34 THR A O 4
ATOM 2182 N N . CYS A 1 34 ? -1.685 5.014 5.421 1.00 0.49 35 CYS A N 4
ATOM 2183 C CA . CYS A 1 34 ? -2.863 5.822 5.728 1.00 0.62 35 CYS A CA 4
ATOM 2184 C C . CYS A 1 34 ? -3.169 5.790 7.222 1.00 0.95 35 CYS A C 4
ATOM 2185 O O . CYS A 1 34 ? -3.569 4.717 7.720 1.00 1.71 35 CYS A O 4
ATOM 2193 N N . ALA A 1 1 ? -11.370 8.206 0.510 1.00 2.43 2 ALA A N 5
ATOM 2194 C CA . ALA A 1 1 ? -10.179 8.899 1.065 1.00 1.90 2 ALA A CA 5
ATOM 2195 C C . ALA A 1 1 ? -9.116 7.897 1.502 1.00 1.44 2 ALA A C 5
ATOM 2196 O O . ALA A 1 1 ? -7.947 8.018 1.137 1.00 2.03 2 ALA A O 5
ATOM 2205 N N . CYS A 1 2 ? -9.530 6.907 2.287 1.00 0.88 3 CYS A N 5
ATOM 2206 C CA . CYS A 1 2 ? -8.612 5.883 2.773 1.00 0.81 3 CYS A CA 5
ATOM 2207 C C . CYS A 1 2 ? -9.127 4.486 2.443 1.00 0.58 3 CYS A C 5
ATOM 2208 O O . CYS A 1 2 ? -10.027 3.971 3.107 1.00 0.52 3 CYS A O 5
ATOM 2215 N N . LYS A 1 3 ? -8.548 3.878 1.414 1.00 0.55 4 LYS A N 5
ATOM 2216 C CA . LYS A 1 3 ? -8.943 2.538 0.993 1.00 0.36 4 LYS A CA 5
ATOM 2217 C C . LYS A 1 3 ? -7.758 1.789 0.401 1.00 0.31 4 LYS A C 5
ATOM 2218 O O . LYS A 1 3 ? -6.629 2.280 0.418 1.00 0.47 4 LYS A O 5
ATOM 2237 N N . ASP A 1 4 ? -8.016 0.592 -0.115 1.00 0.20 5 ASP A N 5
ATOM 2238 C CA . ASP A 1 4 ? -6.965 -0.221 -0.700 1.00 0.25 5 ASP A CA 5
ATOM 2239 C C . ASP A 1 4 ? -7.235 -0.523 -2.166 1.00 0.23 5 ASP A C 5
ATOM 2240 O O . ASP A 1 4 ? -8.271 -1.085 -2.521 1.00 0.26 5 ASP A O 5
ATOM 2249 N N . TYR A 1 5 ? -6.285 -0.150 -3.011 1.00 0.19 6 TYR A N 5
ATOM 2250 C CA . TYR A 1 5 ? -6.398 -0.382 -4.445 1.00 0.20 6 TYR A CA 5
ATOM 2251 C C . TYR A 1 5 ? -6.144 -1.850 -4.792 1.00 0.19 6 TYR A C 5
ATOM 2252 O O . TYR A 1 5 ? -6.343 -2.263 -5.934 1.00 0.23 6 TYR A O 5
ATOM 2270 N N . LEU A 1 6 ? -5.704 -2.640 -3.809 1.00 0.18 7 LEU A N 5
ATOM 2271 C CA . LEU A 1 6 ? -5.432 -4.057 -4.043 1.00 0.19 7 LEU A CA 5
ATOM 2272 C C . LEU A 1 6 ? -5.688 -4.892 -2.795 1.00 0.20 7 LEU A C 5
ATOM 2273 O O . LEU A 1 6 ? -5.910 -4.359 -1.708 1.00 0.20 7 LEU A O 5
ATOM 2289 N N . PRO A 1 7 ? -5.648 -6.227 -2.945 1.00 0.21 8 PRO A N 5
ATOM 2290 C CA . PRO A 1 7 ? -5.861 -7.169 -1.850 1.00 0.23 8 PRO A CA 5
ATOM 2291 C C . PRO A 1 7 ? -4.841 -7.042 -0.750 1.00 0.21 8 PRO A C 5
ATOM 2292 O O . PRO A 1 7 ? -3.810 -6.384 -0.888 1.00 0.18 8 PRO A O 5
ATOM 2303 N N . LYS A 1 8 ? -5.155 -7.698 0.338 1.00 0.23 9 LYS A N 5
ATOM 2304 C CA . LYS A 1 8 ? -4.292 -7.707 1.512 1.00 0.23 9 LYS A CA 5
ATOM 2305 C C . LYS A 1 8 ? -2.923 -8.299 1.180 1.00 0.22 9 LYS A C 5
ATOM 2306 O O . LYS A 1 8 ? -1.947 -8.069 1.894 1.00 0.22 9 LYS A O 5
ATOM 2325 N N . SER A 1 9 ? -2.860 -9.071 0.096 1.00 0.22 10 SER A N 5
ATOM 2326 C CA . SER A 1 9 ? -1.615 -9.707 -0.324 1.00 0.23 10 SER A CA 5
ATOM 2327 C C . SER A 1 9 ? -0.762 -8.775 -1.185 1.00 0.22 10 SER A C 5
ATOM 2328 O O . SER A 1 9 ? 0.464 -8.769 -1.074 1.00 0.24 10 SER A O 5
ATOM 2336 N N . GLU A 1 10 ? -1.409 -7.995 -2.048 1.00 0.23 11 GLU A N 5
ATOM 2337 C CA . GLU A 1 10 ? -0.698 -7.074 -2.925 1.00 0.26 11 GLU A CA 5
ATOM 2338 C C . GLU A 1 10 ? -0.107 -5.927 -2.133 1.00 0.26 11 GLU A C 5
ATOM 2339 O O . GLU A 1 10 ? 0.996 -5.457 -2.413 1.00 0.30 11 GLU A O 5
ATOM 2351 N N . CYS A 1 11 ? -0.858 -5.483 -1.146 1.00 0.26 12 CYS A N 5
ATOM 2352 C CA . CYS A 1 11 ? -0.433 -4.388 -0.300 1.00 0.30 12 CYS A CA 5
ATOM 2353 C C . CYS A 1 11 ? 0.136 -4.926 0.998 1.00 0.24 12 CYS A C 5
ATOM 2354 O O . CYS A 1 11 ? -0.587 -5.466 1.834 1.00 0.28 12 CYS A O 5
ATOM 2361 N N . THR A 1 12 ? 1.443 -4.791 1.147 1.00 0.22 13 THR A N 5
ATOM 2362 C CA . THR A 1 12 ? 2.126 -5.281 2.330 1.00 0.20 13 THR A CA 5
ATOM 2363 C C . THR A 1 12 ? 2.862 -4.150 3.030 1.00 0.22 13 THR A C 5
ATOM 2364 O O . THR A 1 12 ? 3.413 -3.266 2.376 1.00 0.23 13 THR A O 5
ATOM 2375 N N . GLN A 1 13 ? 2.877 -4.180 4.362 1.00 0.29 14 GLN A N 5
ATOM 2376 C CA . GLN A 1 13 ? 3.566 -3.151 5.137 1.00 0.33 14 GLN A CA 5
ATOM 2377 C C . GLN A 1 13 ? 4.957 -2.920 4.558 1.00 0.28 14 GLN A C 5
ATOM 2378 O O . GLN A 1 13 ? 5.492 -1.811 4.598 1.00 0.31 14 GLN A O 5
ATOM 2392 N N . PHE A 1 14 ? 5.512 -3.981 3.985 1.00 0.25 15 PHE A N 5
ATOM 2393 C CA . PHE A 1 14 ? 6.815 -3.931 3.347 1.00 0.26 15 PHE A CA 5
ATOM 2394 C C . PHE A 1 14 ? 6.830 -2.912 2.213 1.00 0.22 15 PHE A C 5
ATOM 2395 O O . PHE A 1 14 ? 7.821 -2.216 2.000 1.00 0.24 15 PHE A O 5
ATOM 2412 N N . ARG A 1 15 ? 5.723 -2.838 1.488 1.00 0.19 16 ARG A N 5
ATOM 2413 C CA . ARG A 1 15 ? 5.596 -1.915 0.367 1.00 0.20 16 ARG A CA 5
ATOM 2414 C C . ARG A 1 15 ? 5.770 -0.470 0.816 1.00 0.17 16 ARG A C 5
ATOM 2415 O O . ARG A 1 15 ? 6.488 0.294 0.181 1.00 0.19 16 ARG A O 5
ATOM 2436 N N . CYS A 1 16 ? 5.122 -0.095 1.911 1.00 0.24 17 CYS A N 5
ATOM 2437 C CA . CYS A 1 16 ? 5.233 1.269 2.417 1.00 0.33 17 CYS A CA 5
ATOM 2438 C C . CYS A 1 16 ? 6.625 1.536 2.976 1.00 0.34 17 CYS A C 5
ATOM 2439 O O . CYS A 1 16 ? 7.059 2.682 3.072 1.00 0.45 17 CYS A O 5
ATOM 2446 N N . ARG A 1 17 ? 7.315 0.475 3.356 1.00 0.30 18 ARG A N 5
ATOM 2447 C CA . ARG A 1 17 ? 8.657 0.602 3.912 1.00 0.40 18 ARG A CA 5
ATOM 2448 C C . ARG A 1 17 ? 9.645 1.099 2.887 1.00 0.41 18 ARG A C 5
ATOM 2449 O O . ARG A 1 17 ? 10.457 1.987 3.146 1.00 0.51 18 ARG A O 5
ATOM 2470 N N . THR A 1 18 ? 9.617 0.439 1.757 1.00 0.36 19 THR A N 5
ATOM 2471 C CA . THR A 1 18 ? 10.554 0.701 0.694 1.00 0.41 19 THR A CA 5
ATOM 2472 C C . THR A 1 18 ? 9.900 1.220 -0.592 1.00 0.38 19 THR A C 5
ATOM 2473 O O . THR A 1 18 ? 10.514 1.979 -1.341 1.00 0.59 19 THR A O 5
ATOM 2484 N N . SER A 1 19 ? 8.665 0.799 -0.853 1.00 0.33 20 SER A N 5
ATOM 2485 C CA . SER A 1 19 ? 7.953 1.218 -2.063 1.00 0.32 20 SER A CA 5
ATOM 2486 C C . SER A 1 19 ? 7.009 2.391 -1.792 1.00 0.28 20 SER A C 5
ATOM 2487 O O . SER A 1 19 ? 6.055 2.271 -1.026 1.00 0.42 20 SER A O 5
ATOM 2495 N N . MET A 1 20 ? 7.282 3.525 -2.432 1.00 0.27 21 MET A N 5
ATOM 2496 C CA . MET A 1 20 ? 6.460 4.723 -2.265 1.00 0.25 21 MET A CA 5
ATOM 2497 C C . MET A 1 20 ? 5.176 4.648 -3.095 1.00 0.25 21 MET A C 5
ATOM 2498 O O . MET A 1 20 ? 4.136 5.171 -2.695 1.00 0.38 21 MET A O 5
ATOM 2512 N N . LYS A 1 21 ? 5.264 4.016 -4.260 1.00 0.28 22 LYS A N 5
ATOM 2513 C CA . LYS A 1 21 ? 4.120 3.894 -5.162 1.00 0.35 22 LYS A CA 5
ATOM 2514 C C . LYS A 1 21 ? 2.973 3.094 -4.540 1.00 0.32 22 LYS A C 5
ATOM 2515 O O . LYS A 1 21 ? 1.804 3.442 -4.702 1.00 0.47 22 LYS A O 5
ATOM 2534 N N . TYR A 1 22 ? 3.311 2.014 -3.851 1.00 0.24 23 TYR A N 5
ATOM 2535 C CA . TYR A 1 22 ? 2.308 1.150 -3.228 1.00 0.23 23 TYR A CA 5
ATOM 2536 C C . TYR A 1 22 ? 1.576 1.841 -2.082 1.00 0.25 23 TYR A C 5
ATOM 2537 O O . TYR A 1 22 ? 0.471 1.446 -1.712 1.00 0.33 23 TYR A O 5
ATOM 2555 N N . ARG A 1 23 ? 2.215 2.840 -1.498 1.00 0.25 24 ARG A N 5
ATOM 2556 C CA . ARG A 1 23 ? 1.641 3.554 -0.356 1.00 0.29 24 ARG A CA 5
ATOM 2557 C C . ARG A 1 23 ? 0.557 4.548 -0.760 1.00 0.31 24 ARG A C 5
ATOM 2558 O O . ARG A 1 23 ? -0.582 4.460 -0.305 1.00 0.32 24 ARG A O 5
ATOM 2579 N N . LEU A 1 24 ? 0.930 5.519 -1.575 1.00 0.32 25 LEU A N 5
ATOM 2580 C CA . LEU A 1 24 ? 0.002 6.561 -1.997 1.00 0.37 25 LEU A CA 5
ATOM 2581 C C . LEU A 1 24 ? -0.684 6.241 -3.319 1.00 0.36 25 LEU A C 5
ATOM 2582 O O . LEU A 1 24 ? -1.872 6.514 -3.494 1.00 0.39 25 LEU A O 5
ATOM 2598 N N . ASN A 1 25 ? 0.073 5.699 -4.258 1.00 0.34 26 ASN A N 5
ATOM 2599 C CA . ASN A 1 25 ? -0.457 5.386 -5.579 1.00 0.36 26 ASN A CA 5
ATOM 2600 C C . ASN A 1 25 ? -1.414 4.194 -5.553 1.00 0.32 26 ASN A C 5
ATOM 2601 O O . ASN A 1 25 ? -2.425 4.194 -6.254 1.00 0.38 26 ASN A O 5
ATOM 2612 N N . LEU A 1 26 ? -1.107 3.183 -4.745 1.00 0.27 27 LEU A N 5
ATOM 2613 C CA . LEU A 1 26 ? -1.972 2.009 -4.651 1.00 0.27 27 LEU A CA 5
ATOM 2614 C C . LEU A 1 26 ? -2.940 2.152 -3.473 1.00 0.25 27 LEU A C 5
ATOM 2615 O O . LEU A 1 26 ? -3.833 2.999 -3.509 1.00 0.28 27 LEU A O 5
ATOM 2631 N N . CYS A 1 27 ? -2.776 1.337 -2.430 1.00 0.25 28 CYS A N 5
ATOM 2632 C CA . CYS A 1 27 ? -3.652 1.413 -1.274 1.00 0.23 28 CYS A CA 5
ATOM 2633 C C . CYS A 1 27 ? -3.087 2.369 -0.240 1.00 0.22 28 CYS A C 5
ATOM 2634 O O . CYS A 1 27 ? -1.873 2.481 -0.081 1.00 0.22 28 CYS A O 5
ATOM 2641 N N . LYS A 1 28 ? -3.973 3.025 0.479 1.00 0.24 29 LYS A N 5
ATOM 2642 C CA . LYS A 1 28 ? -3.573 3.946 1.523 1.00 0.27 29 LYS A CA 5
ATOM 2643 C C . LYS A 1 28 ? -3.266 3.210 2.820 1.00 0.27 29 LYS A C 5
ATOM 2644 O O . LYS A 1 28 ? -2.179 3.323 3.376 1.00 0.30 29 LYS A O 5
ATOM 2663 N N . LYS A 1 29 ? -4.261 2.489 3.315 1.00 0.27 30 LYS A N 5
ATOM 2664 C CA . LYS A 1 29 ? -4.136 1.767 4.573 1.00 0.31 30 LYS A CA 5
ATOM 2665 C C . LYS A 1 29 ? -3.461 0.402 4.447 1.00 0.29 30 LYS A C 5
ATOM 2666 O O . LYS A 1 29 ? -2.509 0.112 5.169 1.00 0.31 30 LYS A O 5
ATOM 2685 N N . THR A 1 30 ? -3.992 -0.462 3.588 1.00 0.28 31 THR A N 5
ATOM 2686 C CA . THR A 1 30 ? -3.457 -1.815 3.455 1.00 0.32 31 THR A CA 5
ATOM 2687 C C . THR A 1 30 ? -1.941 -1.837 3.304 1.00 0.30 31 THR A C 5
ATOM 2688 O O . THR A 1 30 ? -1.284 -2.788 3.727 1.00 0.37 31 THR A O 5
ATOM 2699 N N . CYS A 1 31 ? -1.386 -0.797 2.709 1.00 0.24 32 CYS A N 5
ATOM 2700 C CA . CYS A 1 31 ? 0.068 -0.730 2.523 1.00 0.26 32 CYS A CA 5
ATOM 2701 C C . CYS A 1 31 ? 0.758 -0.403 3.843 1.00 0.24 32 CYS A C 5
ATOM 2702 O O . CYS A 1 31 ? 1.967 -0.580 3.988 1.00 0.26 32 CYS A O 5
ATOM 2709 N N . GLY A 1 32 ? -0.027 0.060 4.804 1.00 0.24 33 GLY A N 5
ATOM 2710 C CA . GLY A 1 32 ? 0.507 0.397 6.111 1.00 0.29 33 GLY A CA 5
ATOM 2711 C C . GLY A 1 32 ? 1.001 1.831 6.209 1.00 0.35 33 GLY A C 5
ATOM 2712 O O . GLY A 1 32 ? 2.085 2.080 6.736 1.00 0.46 33 GLY A O 5
ATOM 2716 N N . THR A 1 33 ? 0.206 2.778 5.716 1.00 0.34 34 THR A N 5
ATOM 2717 C CA . THR A 1 33 ? 0.583 4.190 5.774 1.00 0.44 34 THR A CA 5
ATOM 2718 C C . THR A 1 33 ? -0.588 5.068 6.210 1.00 0.52 34 THR A C 5
ATOM 2719 O O . THR A 1 33 ? -0.395 6.075 6.890 1.00 0.68 34 THR A O 5
ATOM 2730 N N . CYS A 1 34 ? -1.802 4.688 5.819 1.00 0.49 35 CYS A N 5
ATOM 2731 C CA . CYS A 1 34 ? -2.987 5.460 6.183 1.00 0.62 35 CYS A CA 5
ATOM 2732 C C . CYS A 1 34 ? -3.242 5.388 7.684 1.00 0.95 35 CYS A C 5
ATOM 2733 O O . CYS A 1 34 ? -3.191 4.270 8.239 1.00 1.71 35 CYS A O 5
ATOM 2741 N N . ALA A 1 1 ? -12.156 6.124 5.520 1.00 2.43 2 ALA A N 6
ATOM 2742 C CA . ALA A 1 1 ? -11.852 7.314 4.685 1.00 1.90 2 ALA A CA 6
ATOM 2743 C C . ALA A 1 1 ? -11.082 6.919 3.429 1.00 1.44 2 ALA A C 6
ATOM 2744 O O . ALA A 1 1 ? -11.506 7.214 2.311 1.00 2.03 2 ALA A O 6
ATOM 2753 N N . CYS A 1 2 ? -9.950 6.250 3.621 1.00 0.88 3 CYS A N 6
ATOM 2754 C CA . CYS A 1 2 ? -9.121 5.814 2.503 1.00 0.81 3 CYS A CA 6
ATOM 2755 C C . CYS A 1 2 ? -9.349 4.336 2.201 1.00 0.58 3 CYS A C 6
ATOM 2756 O O . CYS A 1 2 ? -9.853 3.592 3.042 1.00 0.52 3 CYS A O 6
ATOM 2763 N N . LYS A 1 3 ? -8.978 3.917 0.994 1.00 0.55 4 LYS A N 6
ATOM 2764 C CA . LYS A 1 3 ? -9.145 2.527 0.584 1.00 0.36 4 LYS A CA 6
ATOM 2765 C C . LYS A 1 3 ? -7.861 1.976 -0.022 1.00 0.31 4 LYS A C 6
ATOM 2766 O O . LYS A 1 3 ? -6.828 2.645 -0.032 1.00 0.47 4 LYS A O 6
ATOM 2785 N N . ASP A 1 4 ? -7.931 0.745 -0.517 1.00 0.20 5 ASP A N 6
ATOM 2786 C CA . ASP A 1 4 ? -6.779 0.094 -1.113 1.00 0.25 5 ASP A CA 6
ATOM 2787 C C . ASP A 1 4 ? -7.059 -0.319 -2.552 1.00 0.23 5 ASP A C 6
ATOM 2788 O O . ASP A 1 4 ? -8.069 -0.959 -2.845 1.00 0.26 5 ASP A O 6
ATOM 2797 N N . TYR A 1 5 ? -6.149 0.049 -3.441 1.00 0.19 6 TYR A N 6
ATOM 2798 C CA . TYR A 1 5 ? -6.277 -0.282 -4.856 1.00 0.20 6 TYR A CA 6
ATOM 2799 C C . TYR A 1 5 ? -6.088 -1.781 -5.093 1.00 0.19 6 TYR A C 6
ATOM 2800 O O . TYR A 1 5 ? -6.380 -2.285 -6.178 1.00 0.23 6 TYR A O 6
ATOM 2818 N N . LEU A 1 6 ? -5.597 -2.491 -4.078 1.00 0.18 7 LEU A N 6
ATOM 2819 C CA . LEU A 1 6 ? -5.372 -3.928 -4.190 1.00 0.19 7 LEU A CA 6
ATOM 2820 C C . LEU A 1 6 ? -5.767 -4.641 -2.902 1.00 0.20 7 LEU A C 6
ATOM 2821 O O . LEU A 1 6 ? -6.129 -3.996 -1.918 1.00 0.20 7 LEU A O 6
ATOM 2837 N N . PRO A 1 7 ? -5.699 -5.984 -2.881 1.00 0.21 8 PRO A N 6
ATOM 2838 C CA . PRO A 1 7 ? -6.043 -6.767 -1.708 1.00 0.23 8 PRO A CA 6
ATOM 2839 C C . PRO A 1 7 ? -4.884 -6.877 -0.735 1.00 0.21 8 PRO A C 6
ATOM 2840 O O . PRO A 1 7 ? -3.747 -6.523 -1.047 1.00 0.18 8 PRO A O 6
ATOM 2851 N N . LYS A 1 8 ? -5.198 -7.352 0.449 1.00 0.23 9 LYS A N 6
ATOM 2852 C CA . LYS A 1 8 ? -4.214 -7.508 1.518 1.00 0.23 9 LYS A CA 6
ATOM 2853 C C . LYS A 1 8 ? -2.994 -8.310 1.063 1.00 0.22 9 LYS A C 6
ATOM 2854 O O . LYS A 1 8 ? -1.928 -8.226 1.673 1.00 0.22 9 LYS A O 6
ATOM 2873 N N . SER A 1 9 ? -3.155 -9.094 0.003 1.00 0.22 10 SER A N 6
ATOM 2874 C CA . SER A 1 9 ? -2.062 -9.914 -0.509 1.00 0.23 10 SER A CA 6
ATOM 2875 C C . SER A 1 9 ? -1.094 -9.103 -1.371 1.00 0.22 10 SER A C 6
ATOM 2876 O O . SER A 1 9 ? 0.043 -9.522 -1.592 1.00 0.24 10 SER A O 6
ATOM 2884 N N . GLU A 1 10 ? -1.542 -7.953 -1.869 1.00 0.23 11 GLU A N 6
ATOM 2885 C CA . GLU A 1 10 ? -0.702 -7.115 -2.715 1.00 0.26 11 GLU A CA 6
ATOM 2886 C C . GLU A 1 10 ? -0.084 -5.975 -1.929 1.00 0.26 11 GLU A C 6
ATOM 2887 O O . GLU A 1 10 ? 1.063 -5.591 -2.158 1.00 0.30 11 GLU A O 6
ATOM 2899 N N . CYS A 1 11 ? -0.862 -5.429 -1.017 1.00 0.26 12 CYS A N 6
ATOM 2900 C CA . CYS A 1 11 ? -0.416 -4.319 -0.205 1.00 0.30 12 CYS A CA 6
ATOM 2901 C C . CYS A 1 11 ? 0.075 -4.810 1.145 1.00 0.24 12 CYS A C 6
ATOM 2902 O O . CYS A 1 11 ? -0.709 -5.258 1.982 1.00 0.28 12 CYS A O 6
ATOM 2909 N N . THR A 1 12 ? 1.381 -4.732 1.342 1.00 0.22 13 THR A N 6
ATOM 2910 C CA . THR A 1 12 ? 1.991 -5.178 2.581 1.00 0.20 13 THR A CA 6
ATOM 2911 C C . THR A 1 12 ? 2.689 -4.019 3.273 1.00 0.22 13 THR A C 6
ATOM 2912 O O . THR A 1 12 ? 3.278 -3.164 2.615 1.00 0.23 13 THR A O 6
ATOM 2923 N N . GLN A 1 13 ? 2.631 -3.993 4.604 1.00 0.29 14 GLN A N 6
ATOM 2924 C CA . GLN A 1 13 ? 3.282 -2.931 5.366 1.00 0.33 14 GLN A CA 6
ATOM 2925 C C . GLN A 1 13 ? 4.710 -2.746 4.866 1.00 0.28 14 GLN A C 6
ATOM 2926 O O . GLN A 1 13 ? 5.261 -1.646 4.896 1.00 0.31 14 GLN A O 6
ATOM 2940 N N . PHE A 1 14 ? 5.279 -3.838 4.367 1.00 0.25 15 PHE A N 6
ATOM 2941 C CA . PHE A 1 14 ? 6.617 -3.830 3.807 1.00 0.26 15 PHE A CA 6
ATOM 2942 C C . PHE A 1 14 ? 6.699 -2.878 2.619 1.00 0.22 15 PHE A C 6
ATOM 2943 O O . PHE A 1 14 ? 7.684 -2.160 2.449 1.00 0.24 15 PHE A O 6
ATOM 2960 N N . ARG A 1 15 ? 5.652 -2.880 1.802 1.00 0.19 16 ARG A N 6
ATOM 2961 C CA . ARG A 1 15 ? 5.590 -2.022 0.625 1.00 0.20 16 ARG A CA 6
ATOM 2962 C C . ARG A 1 15 ? 5.818 -0.563 0.990 1.00 0.17 16 ARG A C 6
ATOM 2963 O O . ARG A 1 15 ? 6.619 0.116 0.359 1.00 0.19 16 ARG A O 6
ATOM 2984 N N . CYS A 1 16 ? 5.119 -0.082 2.008 1.00 0.24 17 CYS A N 6
ATOM 2985 C CA . CYS A 1 16 ? 5.274 1.305 2.428 1.00 0.33 17 CYS A CA 6
ATOM 2986 C C . CYS A 1 16 ? 6.643 1.541 3.050 1.00 0.34 17 CYS A C 6
ATOM 2987 O O . CYS A 1 16 ? 7.142 2.664 3.072 1.00 0.45 17 CYS A O 6
ATOM 2994 N N . ARG A 1 17 ? 7.244 0.481 3.558 1.00 0.30 18 ARG A N 6
ATOM 2995 C CA . ARG A 1 17 ? 8.559 0.582 4.178 1.00 0.40 18 ARG A CA 6
ATOM 2996 C C . ARG A 1 17 ? 9.615 0.995 3.184 1.00 0.41 18 ARG A C 6
ATOM 2997 O O . ARG A 1 17 ? 10.449 1.862 3.445 1.00 0.51 18 ARG A O 6
ATOM 3018 N N . THR A 1 18 ? 9.615 0.287 2.082 1.00 0.36 19 THR A N 6
ATOM 3019 C CA . THR A 1 18 ? 10.611 0.466 1.057 1.00 0.41 19 THR A CA 6
ATOM 3020 C C . THR A 1 18 ? 10.044 0.951 -0.284 1.00 0.38 19 THR A C 6
ATOM 3021 O O . THR A 1 18 ? 10.726 1.653 -1.031 1.00 0.59 19 THR A O 6
ATOM 3032 N N . SER A 1 19 ? 8.810 0.564 -0.595 1.00 0.33 20 SER A N 6
ATOM 3033 C CA . SER A 1 19 ? 8.179 0.955 -1.860 1.00 0.32 20 SER A CA 6
ATOM 3034 C C . SER A 1 19 ? 7.219 2.133 -1.680 1.00 0.28 20 SER A C 6
ATOM 3035 O O . SER A 1 19 ? 6.243 2.045 -0.938 1.00 0.42 20 SER A O 6
ATOM 3043 N N . MET A 1 20 ? 7.504 3.233 -2.372 1.00 0.27 21 MET A N 6
ATOM 3044 C CA . MET A 1 20 ? 6.671 4.432 -2.293 1.00 0.25 21 MET A CA 6
ATOM 3045 C C . MET A 1 20 ? 5.412 4.306 -3.153 1.00 0.25 21 MET A C 6
ATOM 3046 O O . MET A 1 20 ? 4.336 4.758 -2.764 1.00 0.38 21 MET A O 6
ATOM 3060 N N . LYS A 1 21 ? 5.559 3.708 -4.329 1.00 0.28 22 LYS A N 6
ATOM 3061 C CA . LYS A 1 21 ? 4.441 3.541 -5.256 1.00 0.35 22 LYS A CA 6
ATOM 3062 C C . LYS A 1 21 ? 3.240 2.863 -4.594 1.00 0.32 22 LYS A C 6
ATOM 3063 O O . LYS A 1 21 ? 2.122 3.375 -4.641 1.00 0.47 22 LYS A O 6
ATOM 3082 N N . TYR A 1 22 ? 3.476 1.701 -3.999 1.00 0.24 23 TYR A N 6
ATOM 3083 C CA . TYR A 1 22 ? 2.414 0.935 -3.348 1.00 0.23 23 TYR A CA 6
ATOM 3084 C C . TYR A 1 22 ? 1.676 1.751 -2.295 1.00 0.25 23 TYR A C 6
ATOM 3085 O O . TYR A 1 22 ? 0.510 1.490 -1.997 1.00 0.33 23 TYR A O 6
ATOM 3103 N N . ARG A 1 23 ? 2.372 2.708 -1.709 1.00 0.25 24 ARG A N 6
ATOM 3104 C CA . ARG A 1 23 ? 1.794 3.537 -0.650 1.00 0.29 24 ARG A CA 6
ATOM 3105 C C . ARG A 1 23 ? 0.786 4.550 -1.180 1.00 0.31 24 ARG A C 6
ATOM 3106 O O . ARG A 1 23 ? -0.378 4.552 -0.782 1.00 0.32 24 ARG A O 6
ATOM 3127 N N . LEU A 1 24 ? 1.249 5.433 -2.047 1.00 0.32 25 LEU A N 6
ATOM 3128 C CA . LEU A 1 24 ? 0.402 6.482 -2.598 1.00 0.37 25 LEU A CA 6
ATOM 3129 C C . LEU A 1 24 ? -0.229 6.089 -3.929 1.00 0.36 25 LEU A C 6
ATOM 3130 O O . LEU A 1 24 ? -1.380 6.426 -4.205 1.00 0.39 25 LEU A O 6
ATOM 3146 N N . ASN A 1 25 ? 0.544 5.414 -4.763 1.00 0.34 26 ASN A N 6
ATOM 3147 C CA . ASN A 1 25 ? 0.079 5.016 -6.085 1.00 0.36 26 ASN A CA 6
ATOM 3148 C C . ASN A 1 25 ? -0.960 3.894 -6.032 1.00 0.32 26 ASN A C 6
ATOM 3149 O O . ASN A 1 25 ? -1.919 3.900 -6.802 1.00 0.38 26 ASN A O 6
ATOM 3160 N N . LEU A 1 26 ? -0.779 2.936 -5.127 1.00 0.27 27 LEU A N 6
ATOM 3161 C CA . LEU A 1 26 ? -1.729 1.830 -5.006 1.00 0.27 27 LEU A CA 6
ATOM 3162 C C . LEU A 1 26 ? -2.710 2.080 -3.856 1.00 0.25 27 LEU A C 6
ATOM 3163 O O . LEU A 1 26 ? -3.558 2.967 -3.949 1.00 0.28 27 LEU A O 6
ATOM 3179 N N . CYS A 1 27 ? -2.602 1.308 -2.772 1.00 0.25 28 CYS A N 6
ATOM 3180 C CA . CYS A 1 27 ? -3.490 1.478 -1.635 1.00 0.23 28 CYS A CA 6
ATOM 3181 C C . CYS A 1 27 ? -2.912 2.478 -0.647 1.00 0.22 28 CYS A C 6
ATOM 3182 O O . CYS A 1 27 ? -1.697 2.569 -0.478 1.00 0.22 28 CYS A O 6
ATOM 3189 N N . LYS A 1 28 ? -3.790 3.198 0.022 1.00 0.24 29 LYS A N 6
ATOM 3190 C CA . LYS A 1 28 ? -3.379 4.167 1.018 1.00 0.27 29 LYS A CA 6
ATOM 3191 C C . LYS A 1 28 ? -3.111 3.502 2.362 1.00 0.27 29 LYS A C 6
ATOM 3192 O O . LYS A 1 28 ? -2.029 3.616 2.926 1.00 0.30 29 LYS A O 6
ATOM 3211 N N . LYS A 1 29 ? -4.135 2.844 2.889 1.00 0.27 30 LYS A N 6
ATOM 3212 C CA . LYS A 1 29 ? -4.047 2.199 4.192 1.00 0.31 30 LYS A CA 6
ATOM 3213 C C . LYS A 1 29 ? -3.414 0.808 4.163 1.00 0.29 30 LYS A C 6
ATOM 3214 O O . LYS A 1 29 ? -2.487 0.534 4.922 1.00 0.31 30 LYS A O 6
ATOM 3233 N N . THR A 1 30 ? -3.954 -0.088 3.344 1.00 0.28 31 THR A N 6
ATOM 3234 C CA . THR A 1 30 ? -3.461 -1.463 3.302 1.00 0.32 31 THR A CA 6
ATOM 3235 C C . THR A 1 30 ? -1.942 -1.538 3.186 1.00 0.30 31 THR A C 6
ATOM 3236 O O . THR A 1 30 ? -1.325 -2.491 3.663 1.00 0.37 31 THR A O 6
ATOM 3247 N N . CYS A 1 31 ? -1.344 -0.541 2.560 1.00 0.24 32 CYS A N 6
ATOM 3248 C CA . CYS A 1 31 ? 0.115 -0.524 2.401 1.00 0.26 32 CYS A CA 6
ATOM 3249 C C . CYS A 1 31 ? 0.790 -0.134 3.712 1.00 0.24 32 CYS A C 6
ATOM 3250 O O . CYS A 1 31 ? 1.992 -0.333 3.892 1.00 0.26 32 CYS A O 6
ATOM 3257 N N . GLY A 1 32 ? 0.001 0.409 4.627 1.00 0.24 33 GLY A N 6
ATOM 3258 C CA . GLY A 1 32 ? 0.522 0.811 5.922 1.00 0.29 33 GLY A CA 6
ATOM 3259 C C . GLY A 1 32 ? 1.045 2.237 5.947 1.00 0.35 33 GLY A C 6
ATOM 3260 O O . GLY A 1 32 ? 2.122 2.495 6.485 1.00 0.46 33 GLY A O 6
ATOM 3264 N N . THR A 1 33 ? 0.283 3.171 5.380 1.00 0.34 34 THR A N 6
ATOM 3265 C CA . THR A 1 33 ? 0.692 4.576 5.365 1.00 0.44 34 THR A CA 6
ATOM 3266 C C . THR A 1 33 ? -0.468 5.500 5.730 1.00 0.52 34 THR A C 6
ATOM 3267 O O . THR A 1 33 ? -0.268 6.531 6.372 1.00 0.68 34 THR A O 6
ATOM 3278 N N . CYS A 1 34 ? -1.680 5.132 5.322 1.00 0.49 35 CYS A N 6
ATOM 3279 C CA . CYS A 1 34 ? -2.856 5.946 5.619 1.00 0.62 35 CYS A CA 6
ATOM 3280 C C . CYS A 1 34 ? -3.134 5.972 7.118 1.00 0.95 35 CYS A C 6
ATOM 3281 O O . CYS A 1 34 ? -3.777 6.937 7.583 1.00 1.71 35 CYS A O 6
ATOM 3289 N N . ALA A 1 1 ? -11.042 7.124 5.633 1.00 2.43 2 ALA A N 7
ATOM 3290 C CA . ALA A 1 1 ? -10.730 8.108 4.564 1.00 1.90 2 ALA A CA 7
ATOM 3291 C C . ALA A 1 1 ? -9.644 7.579 3.634 1.00 1.44 2 ALA A C 7
ATOM 3292 O O . ALA A 1 1 ? -8.859 8.348 3.079 1.00 2.03 2 ALA A O 7
ATOM 3301 N N . CYS A 1 2 ? -9.604 6.261 3.467 1.00 0.88 3 CYS A N 7
ATOM 3302 C CA . CYS A 1 2 ? -8.612 5.630 2.603 1.00 0.81 3 CYS A CA 7
ATOM 3303 C C . CYS A 1 2 ? -9.045 4.221 2.210 1.00 0.58 3 CYS A C 7
ATOM 3304 O O . CYS A 1 2 ? -9.645 3.499 3.006 1.00 0.52 3 CYS A O 7
ATOM 3311 N N . LYS A 1 3 ? -8.734 3.838 0.975 1.00 0.55 4 LYS A N 7
ATOM 3312 C CA . LYS A 1 3 ? -9.087 2.515 0.471 1.00 0.36 4 LYS A CA 7
ATOM 3313 C C . LYS A 1 3 ? -7.854 1.791 -0.054 1.00 0.31 4 LYS A C 7
ATOM 3314 O O . LYS A 1 3 ? -6.740 2.309 0.018 1.00 0.47 4 LYS A O 7
ATOM 3333 N N . ASP A 1 4 ? -8.058 0.586 -0.575 1.00 0.20 5 ASP A N 7
ATOM 3334 C CA . ASP A 1 4 ? -6.962 -0.209 -1.100 1.00 0.25 5 ASP A CA 7
ATOM 3335 C C . ASP A 1 4 ? -7.175 -0.570 -2.562 1.00 0.23 5 ASP A C 7
ATOM 3336 O O . ASP A 1 4 ? -8.202 -1.139 -2.934 1.00 0.26 5 ASP A O 7
ATOM 3345 N N . TYR A 1 5 ? -6.189 -0.239 -3.382 1.00 0.19 6 TYR A N 7
ATOM 3346 C CA . TYR A 1 5 ? -6.246 -0.529 -4.809 1.00 0.20 6 TYR A CA 7
ATOM 3347 C C . TYR A 1 5 ? -6.002 -2.014 -5.088 1.00 0.19 6 TYR A C 7
ATOM 3348 O O . TYR A 1 5 ? -6.181 -2.473 -6.216 1.00 0.23 6 TYR A O 7
ATOM 3366 N N . LEU A 1 6 ? -5.595 -2.767 -4.062 1.00 0.18 7 LEU A N 7
ATOM 3367 C CA . LEU A 1 6 ? -5.337 -4.197 -4.229 1.00 0.19 7 LEU A CA 7
ATOM 3368 C C . LEU A 1 6 ? -5.638 -4.975 -2.954 1.00 0.20 7 LEU A C 7
ATOM 3369 O O . LEU A 1 6 ? -5.891 -4.392 -1.900 1.00 0.20 7 LEU A O 7
ATOM 3385 N N . PRO A 1 7 ? -5.604 -6.316 -3.042 1.00 0.21 8 PRO A N 7
ATOM 3386 C CA . PRO A 1 7 ? -5.862 -7.206 -1.912 1.00 0.23 8 PRO A CA 7
ATOM 3387 C C . PRO A 1 7 ? -4.884 -7.030 -0.780 1.00 0.21 8 PRO A C 7
ATOM 3388 O O . PRO A 1 7 ? -3.846 -6.381 -0.907 1.00 0.18 8 PRO A O 7
ATOM 3399 N N . LYS A 1 8 ? -5.245 -7.633 0.324 1.00 0.23 9 LYS A N 7
ATOM 3400 C CA . LYS A 1 8 ? -4.430 -7.591 1.532 1.00 0.23 9 LYS A CA 7
ATOM 3401 C C . LYS A 1 8 ? -3.049 -8.197 1.283 1.00 0.22 9 LYS A C 7
ATOM 3402 O O . LYS A 1 8 ? -2.103 -7.933 2.025 1.00 0.22 9 LYS A O 7
ATOM 3421 N N . SER A 1 9 ? -2.944 -9.017 0.240 1.00 0.22 10 SER A N 7
ATOM 3422 C CA . SER A 1 9 ? -1.683 -9.670 -0.100 1.00 0.23 10 SER A CA 7
ATOM 3423 C C . SER A 1 9 ? -0.796 -8.776 -0.967 1.00 0.22 10 SER A C 7
ATOM 3424 O O . SER A 1 9 ? 0.425 -8.762 -0.805 1.00 0.24 10 SER A O 7
ATOM 3432 N N . GLU A 1 10 ? -1.407 -8.038 -1.889 1.00 0.23 11 GLU A N 7
ATOM 3433 C CA . GLU A 1 10 ? -0.662 -7.157 -2.777 1.00 0.26 11 GLU A CA 7
ATOM 3434 C C . GLU A 1 10 ? -0.096 -5.979 -2.011 1.00 0.26 11 GLU A C 7
ATOM 3435 O O . GLU A 1 10 ? 1.017 -5.521 -2.270 1.00 0.30 11 GLU A O 7
ATOM 3447 N N . CYS A 1 11 ? -0.881 -5.495 -1.071 1.00 0.26 12 CYS A N 7
ATOM 3448 C CA . CYS A 1 11 ? -0.489 -4.367 -0.256 1.00 0.30 12 CYS A CA 7
ATOM 3449 C C . CYS A 1 11 ? 0.033 -4.848 1.084 1.00 0.24 12 CYS A C 7
ATOM 3450 O O . CYS A 1 11 ? -0.725 -5.337 1.923 1.00 0.28 12 CYS A O 7
ATOM 3457 N N . THR A 1 12 ? 1.336 -4.725 1.270 1.00 0.22 13 THR A N 7
ATOM 3458 C CA . THR A 1 12 ? 1.972 -5.165 2.498 1.00 0.20 13 THR A CA 7
ATOM 3459 C C . THR A 1 12 ? 2.687 -4.006 3.175 1.00 0.22 13 THR A C 7
ATOM 3460 O O . THR A 1 12 ? 3.270 -3.156 2.506 1.00 0.23 13 THR A O 7
ATOM 3471 N N . GLN A 1 13 ? 2.647 -3.976 4.507 1.00 0.29 14 GLN A N 7
ATOM 3472 C CA . GLN A 1 13 ? 3.311 -2.915 5.262 1.00 0.33 14 GLN A CA 7
ATOM 3473 C C . GLN A 1 13 ? 4.728 -2.720 4.736 1.00 0.28 14 GLN A C 7
ATOM 3474 O O . GLN A 1 13 ? 5.273 -1.616 4.758 1.00 0.31 14 GLN A O 7
ATOM 3488 N N . PHE A 1 14 ? 5.296 -3.808 4.231 1.00 0.25 15 PHE A N 7
ATOM 3489 C CA . PHE A 1 14 ? 6.627 -3.796 3.652 1.00 0.26 15 PHE A CA 7
ATOM 3490 C C . PHE A 1 14 ? 6.699 -2.839 2.467 1.00 0.22 15 PHE A C 7
ATOM 3491 O O . PHE A 1 14 ? 7.710 -2.173 2.252 1.00 0.24 15 PHE A O 7
ATOM 3508 N N . ARG A 1 15 ? 5.618 -2.783 1.701 1.00 0.19 16 ARG A N 7
ATOM 3509 C CA . ARG A 1 15 ? 5.546 -1.917 0.531 1.00 0.20 16 ARG A CA 7
ATOM 3510 C C . ARG A 1 15 ? 5.706 -0.453 0.915 1.00 0.17 16 ARG A C 7
ATOM 3511 O O . ARG A 1 15 ? 6.444 0.283 0.267 1.00 0.19 16 ARG A O 7
ATOM 3532 N N . CYS A 1 16 ? 5.022 -0.029 1.968 1.00 0.24 17 CYS A N 7
ATOM 3533 C CA . CYS A 1 16 ? 5.116 1.356 2.415 1.00 0.33 17 CYS A CA 7
ATOM 3534 C C . CYS A 1 16 ? 6.479 1.642 3.036 1.00 0.34 17 CYS A C 7
ATOM 3535 O O . CYS A 1 16 ? 6.907 2.791 3.119 1.00 0.45 17 CYS A O 7
ATOM 3542 N N . ARG A 1 17 ? 7.150 0.594 3.482 1.00 0.30 18 ARG A N 7
ATOM 3543 C CA . ARG A 1 17 ? 8.463 0.739 4.102 1.00 0.40 18 ARG A CA 7
ATOM 3544 C C . ARG A 1 17 ? 9.509 1.173 3.107 1.00 0.41 18 ARG A C 7
ATOM 3545 O O . ARG A 1 17 ? 10.314 2.069 3.361 1.00 0.51 18 ARG A O 7
ATOM 3566 N N . THR A 1 18 ? 9.534 0.455 2.013 1.00 0.36 19 THR A N 7
ATOM 3567 C CA . THR A 1 18 ? 10.526 0.655 0.988 1.00 0.41 19 THR A CA 7
ATOM 3568 C C . THR A 1 18 ? 9.938 1.110 -0.351 1.00 0.38 19 THR A C 7
ATOM 3569 O O . THR A 1 18 ? 10.589 1.832 -1.106 1.00 0.59 19 THR A O 7
ATOM 3580 N N . SER A 1 19 ? 8.714 0.681 -0.648 1.00 0.33 20 SER A N 7
ATOM 3581 C CA . SER A 1 19 ? 8.058 1.046 -1.905 1.00 0.32 20 SER A CA 7
ATOM 3582 C C . SER A 1 19 ? 7.178 2.284 -1.738 1.00 0.28 20 SER A C 7
ATOM 3583 O O . SER A 1 19 ? 6.146 2.239 -1.070 1.00 0.42 20 SER A O 7
ATOM 3591 N N . MET A 1 20 ? 7.594 3.389 -2.349 1.00 0.27 21 MET A N 7
ATOM 3592 C CA . MET A 1 20 ? 6.848 4.644 -2.267 1.00 0.25 21 MET A CA 7
ATOM 3593 C C . MET A 1 20 ? 5.649 4.662 -3.215 1.00 0.25 21 MET A C 7
ATOM 3594 O O . MET A 1 20 ? 4.797 5.543 -3.123 1.00 0.38 21 MET A O 7
ATOM 3608 N N . LYS A 1 21 ? 5.587 3.702 -4.130 1.00 0.28 22 LYS A N 7
ATOM 3609 C CA . LYS A 1 21 ? 4.487 3.640 -5.090 1.00 0.35 22 LYS A CA 7
ATOM 3610 C C . LYS A 1 21 ? 3.260 2.950 -4.497 1.00 0.32 22 LYS A C 7
ATOM 3611 O O . LYS A 1 21 ? 2.148 3.471 -4.564 1.00 0.47 22 LYS A O 7
ATOM 3630 N N . TYR A 1 22 ? 3.471 1.771 -3.930 1.00 0.24 23 TYR A N 7
ATOM 3631 C CA . TYR A 1 22 ? 2.386 0.992 -3.338 1.00 0.23 23 TYR A CA 7
ATOM 3632 C C . TYR A 1 22 ? 1.634 1.774 -2.269 1.00 0.25 23 TYR A C 7
ATOM 3633 O O . TYR A 1 22 ? 0.474 1.486 -1.975 1.00 0.33 23 TYR A O 7
ATOM 3651 N N . ARG A 1 23 ? 2.311 2.737 -1.666 1.00 0.25 24 ARG A N 7
ATOM 3652 C CA . ARG A 1 23 ? 1.713 3.533 -0.593 1.00 0.29 24 ARG A CA 7
ATOM 3653 C C . ARG A 1 23 ? 0.670 4.517 -1.112 1.00 0.31 24 ARG A C 7
ATOM 3654 O O . ARG A 1 23 ? -0.495 4.468 -0.722 1.00 0.32 24 ARG A O 7
ATOM 3675 N N . LEU A 1 24 ? 1.105 5.429 -1.964 1.00 0.32 25 LEU A N 7
ATOM 3676 C CA . LEU A 1 24 ? 0.220 6.450 -2.509 1.00 0.37 25 LEU A CA 7
ATOM 3677 C C . LEU A 1 24 ? -0.375 6.051 -3.853 1.00 0.36 25 LEU A C 7
ATOM 3678 O O . LEU A 1 24 ? -1.529 6.357 -4.151 1.00 0.39 25 LEU A O 7
ATOM 3694 N N . ASN A 1 25 ? 0.435 5.405 -4.675 1.00 0.34 26 ASN A N 7
ATOM 3695 C CA . ASN A 1 25 ? 0.010 5.004 -6.009 1.00 0.36 26 ASN A CA 7
ATOM 3696 C C . ASN A 1 25 ? -1.000 3.856 -5.981 1.00 0.32 26 ASN A C 7
ATOM 3697 O O . ASN A 1 25 ? -1.945 3.843 -6.769 1.00 0.38 26 ASN A O 7
ATOM 3708 N N . LEU A 1 26 ? -0.815 2.902 -5.074 1.00 0.27 27 LEU A N 7
ATOM 3709 C CA . LEU A 1 26 ? -1.742 1.776 -4.972 1.00 0.27 27 LEU A CA 7
ATOM 3710 C C . LEU A 1 26 ? -2.752 2.015 -3.846 1.00 0.25 27 LEU A C 7
ATOM 3711 O O . LEU A 1 26 ? -3.601 2.899 -3.957 1.00 0.28 27 LEU A O 7
ATOM 3727 N N . CYS A 1 27 ? -2.670 1.239 -2.764 1.00 0.25 28 CYS A N 7
ATOM 3728 C CA . CYS A 1 27 ? -3.590 1.404 -1.653 1.00 0.23 28 CYS A CA 7
ATOM 3729 C C . CYS A 1 27 ? -3.043 2.406 -0.653 1.00 0.22 28 CYS A C 7
ATOM 3730 O O . CYS A 1 27 ? -1.834 2.503 -0.450 1.00 0.22 28 CYS A O 7
ATOM 3737 N N . LYS A 1 28 ? -3.942 3.122 -0.014 1.00 0.24 29 LYS A N 7
ATOM 3738 C CA . LYS A 1 28 ? -3.571 4.096 0.991 1.00 0.27 29 LYS A CA 7
ATOM 3739 C C . LYS A 1 28 ? -3.337 3.431 2.340 1.00 0.27 29 LYS A C 7
ATOM 3740 O O . LYS A 1 28 ? -2.277 3.563 2.941 1.00 0.30 29 LYS A O 7
ATOM 3759 N N . LYS A 1 29 ? -4.362 2.746 2.826 1.00 0.27 30 LYS A N 7
ATOM 3760 C CA . LYS A 1 29 ? -4.304 2.092 4.126 1.00 0.31 30 LYS A CA 7
ATOM 3761 C C . LYS A 1 29 ? -3.636 0.716 4.106 1.00 0.29 30 LYS A C 7
ATOM 3762 O O . LYS A 1 29 ? -2.708 0.466 4.873 1.00 0.31 30 LYS A O 7
ATOM 3781 N N . THR A 1 30 ? -4.154 -0.195 3.289 1.00 0.28 31 THR A N 7
ATOM 3782 C CA . THR A 1 30 ? -3.636 -1.562 3.256 1.00 0.32 31 THR A CA 7
ATOM 3783 C C . THR A 1 30 ? -2.116 -1.620 3.159 1.00 0.30 31 THR A C 7
ATOM 3784 O O . THR A 1 30 ? -1.494 -2.555 3.663 1.00 0.37 31 THR A O 7
ATOM 3795 N N . CYS A 1 31 ? -1.520 -0.630 2.520 1.00 0.24 32 CYS A N 7
ATOM 3796 C CA . CYS A 1 31 ? -0.060 -0.604 2.382 1.00 0.26 32 CYS A CA 7
ATOM 3797 C C . CYS A 1 31 ? 0.592 -0.221 3.706 1.00 0.24 32 CYS A C 7
ATOM 3798 O O . CYS A 1 31 ? 1.793 -0.410 3.900 1.00 0.26 32 CYS A O 7
ATOM 3805 N N . GLY A 1 32 ? -0.214 0.309 4.614 1.00 0.24 33 GLY A N 7
ATOM 3806 C CA . GLY A 1 32 ? 0.286 0.707 5.917 1.00 0.29 33 GLY A CA 7
ATOM 3807 C C . GLY A 1 32 ? 0.860 2.112 5.931 1.00 0.35 33 GLY A C 7
ATOM 3808 O O . GLY A 1 32 ? 1.994 2.319 6.362 1.00 0.46 33 GLY A O 7
ATOM 3812 N N . THR A 1 33 ? 0.076 3.084 5.469 1.00 0.34 34 THR A N 7
ATOM 3813 C CA . THR A 1 33 ? 0.525 4.475 5.446 1.00 0.44 34 THR A CA 7
ATOM 3814 C C . THR A 1 33 ? -0.594 5.433 5.846 1.00 0.52 34 THR A C 7
ATOM 3815 O O . THR A 1 33 ? -0.341 6.458 6.480 1.00 0.68 34 THR A O 7
ATOM 3826 N N . CYS A 1 34 ? -1.829 5.105 5.475 1.00 0.49 35 CYS A N 7
ATOM 3827 C CA . CYS A 1 34 ? -2.970 5.960 5.806 1.00 0.62 35 CYS A CA 7
ATOM 3828 C C . CYS A 1 34 ? -2.965 6.328 7.287 1.00 0.95 35 CYS A C 7
ATOM 3829 O O . CYS A 1 34 ? -3.314 7.483 7.610 1.00 1.71 35 CYS A O 7
ATOM 3837 N N . ALA A 1 1 ? -10.752 8.801 2.037 1.00 2.43 2 ALA A N 8
ATOM 3838 C CA . ALA A 1 1 ? -9.476 8.628 1.296 1.00 1.90 2 ALA A CA 8
ATOM 3839 C C . ALA A 1 1 ? -8.581 7.600 1.980 1.00 1.44 2 ALA A C 8
ATOM 3840 O O . ALA A 1 1 ? -7.359 7.746 2.007 1.00 2.03 2 ALA A O 8
ATOM 3849 N N . CYS A 1 2 ? -9.197 6.560 2.533 1.00 0.88 3 CYS A N 8
ATOM 3850 C CA . CYS A 1 2 ? -8.455 5.508 3.218 1.00 0.81 3 CYS A CA 8
ATOM 3851 C C . CYS A 1 2 ? -8.898 4.128 2.738 1.00 0.58 3 CYS A C 8
ATOM 3852 O O . CYS A 1 2 ? -9.454 3.341 3.504 1.00 0.52 3 CYS A O 8
ATOM 3859 N N . LYS A 1 3 ? -8.645 3.841 1.4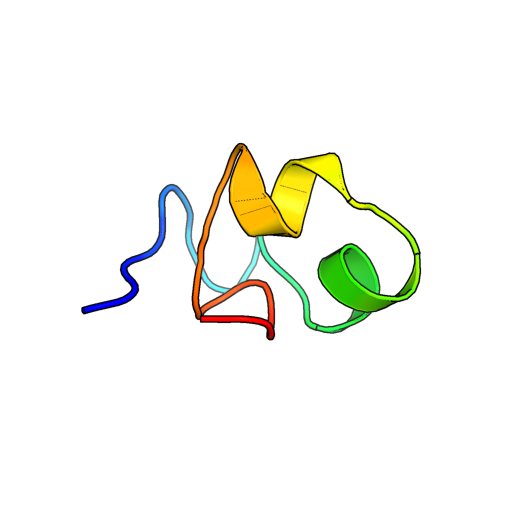65 1.00 0.55 4 LYS A N 8
ATOM 3860 C CA . LYS A 1 3 ? -9.015 2.556 0.883 1.00 0.36 4 LYS A CA 8
ATOM 3861 C C . LYS A 1 3 ? -7.804 1.875 0.262 1.00 0.31 4 LYS A C 8
ATOM 3862 O O . LYS A 1 3 ? -6.705 2.430 0.254 1.00 0.47 4 LYS A O 8
ATOM 3881 N N . ASP A 1 4 ? -8.008 0.666 -0.250 1.00 0.20 5 ASP A N 8
ATOM 3882 C CA . ASP A 1 4 ? -6.927 -0.086 -0.860 1.00 0.25 5 ASP A CA 8
ATOM 3883 C C . ASP A 1 4 ? -7.239 -0.453 -2.304 1.00 0.23 5 ASP A C 8
ATOM 3884 O O . ASP A 1 4 ? -8.282 -1.036 -2.603 1.00 0.26 5 ASP A O 8
ATOM 3893 N N . TYR A 1 5 ? -6.316 -0.111 -3.191 1.00 0.19 6 TYR A N 8
ATOM 3894 C CA . TYR A 1 5 ? -6.463 -0.402 -4.612 1.00 0.20 6 TYR A CA 8
ATOM 3895 C C . TYR A 1 5 ? -6.202 -1.882 -4.905 1.00 0.19 6 TYR A C 8
ATOM 3896 O O . TYR A 1 5 ? -6.415 -2.344 -6.026 1.00 0.23 6 TYR A O 8
ATOM 3914 N N . LEU A 1 6 ? -5.737 -2.621 -3.897 1.00 0.18 7 LEU A N 8
ATOM 3915 C CA . LEU A 1 6 ? -5.449 -4.042 -4.064 1.00 0.19 7 LEU A CA 8
ATOM 3916 C C . LEU A 1 6 ? -5.773 -4.817 -2.791 1.00 0.20 7 LEU A C 8
ATOM 3917 O O . LEU A 1 6 ? -6.128 -4.224 -1.772 1.00 0.20 7 LEU A O 8
ATOM 3933 N N . PRO A 1 7 ? -5.649 -6.156 -2.824 1.00 0.21 8 PRO A N 8
ATOM 3934 C CA . PRO A 1 7 ? -5.920 -6.997 -1.673 1.00 0.23 8 PRO A CA 8
ATOM 3935 C C . PRO A 1 7 ? -4.724 -7.097 -0.743 1.00 0.21 8 PRO A C 8
ATOM 3936 O O . PRO A 1 7 ? -3.614 -6.685 -1.079 1.00 0.18 8 PRO A O 8
ATOM 3947 N N . LYS A 1 8 ? -4.977 -7.631 0.431 1.00 0.23 9 LYS A N 8
ATOM 3948 C CA . LYS A 1 8 ? -3.948 -7.789 1.457 1.00 0.23 9 LYS A CA 8
ATOM 3949 C C . LYS A 1 8 ? -2.713 -8.515 0.924 1.00 0.22 9 LYS A C 8
ATOM 3950 O O . LYS A 1 8 ? -1.626 -8.397 1.489 1.00 0.22 9 LYS A O 8
ATOM 3969 N N . SER A 1 9 ? -2.885 -9.274 -0.152 1.00 0.22 10 SER A N 8
ATOM 3970 C CA . SER A 1 9 ? -1.780 -10.024 -0.739 1.00 0.23 10 SER A CA 8
ATOM 3971 C C . SER A 1 9 ? -0.872 -9.135 -1.589 1.00 0.22 10 SER A C 8
ATOM 3972 O O . SER A 1 9 ? 0.276 -9.490 -1.855 1.00 0.24 10 SER A O 8
ATOM 3980 N N . GLU A 1 10 ? -1.386 -7.988 -2.027 1.00 0.23 11 GLU A N 8
ATOM 3981 C CA . GLU A 1 10 ? -0.607 -7.077 -2.857 1.00 0.26 11 GLU A CA 8
ATOM 3982 C C . GLU A 1 10 ? -0.021 -5.943 -2.040 1.00 0.26 11 GLU A C 8
ATOM 3983 O O . GLU A 1 10 ? 1.100 -5.496 -2.283 1.00 0.30 11 GLU A O 8
ATOM 3995 N N . CYS A 1 11 ? -0.799 -5.472 -1.087 1.00 0.26 12 CYS A N 8
ATOM 3996 C CA . CYS A 1 11 ? -0.382 -4.376 -0.241 1.00 0.30 12 CYS A CA 8
ATOM 3997 C C . CYS A 1 11 ? 0.168 -4.896 1.073 1.00 0.24 12 CYS A C 8
ATOM 3998 O O . CYS A 1 11 ? -0.571 -5.409 1.914 1.00 0.28 12 CYS A O 8
ATOM 4005 N N . THR A 1 12 ? 1.475 -4.769 1.235 1.00 0.22 13 THR A N 8
ATOM 4006 C CA . THR A 1 12 ? 2.142 -5.235 2.437 1.00 0.20 13 THR A CA 8
ATOM 4007 C C . THR A 1 12 ? 2.825 -4.078 3.146 1.00 0.22 13 THR A C 8
ATOM 4008 O O . THR A 1 12 ? 3.363 -3.180 2.501 1.00 0.23 13 THR A O 8
ATOM 4019 N N . GLN A 1 13 ? 2.813 -4.102 4.478 1.00 0.29 14 GLN A N 8
ATOM 4020 C CA . GLN A 1 13 ? 3.455 -3.048 5.259 1.00 0.33 14 GLN A CA 8
ATOM 4021 C C . GLN A 1 13 ? 4.858 -2.793 4.719 1.00 0.28 14 GLN A C 8
ATOM 4022 O O . GLN A 1 13 ? 5.378 -1.680 4.789 1.00 0.31 14 GLN A O 8
ATOM 4036 N N . PHE A 1 14 ? 5.442 -3.840 4.146 1.00 0.25 15 PHE A N 8
ATOM 4037 C CA . PHE A 1 14 ? 6.760 -3.760 3.545 1.00 0.26 15 PHE A CA 8
ATOM 4038 C C . PHE A 1 14 ? 6.765 -2.764 2.389 1.00 0.22 15 PHE A C 8
ATOM 4039 O O . PHE A 1 14 ? 7.716 -2.005 2.213 1.00 0.24 15 PHE A O 8
ATOM 4056 N N . ARG A 1 15 ? 5.690 -2.775 1.607 1.00 0.19 16 ARG A N 8
ATOM 4057 C CA . ARG A 1 15 ? 5.558 -1.877 0.465 1.00 0.20 16 ARG A CA 8
ATOM 4058 C C . ARG A 1 15 ? 5.722 -0.422 0.884 1.00 0.17 16 ARG A C 8
ATOM 4059 O O . ARG A 1 15 ? 6.459 0.327 0.252 1.00 0.19 16 ARG A O 8
ATOM 4080 N N . CYS A 1 16 ? 5.044 -0.023 1.950 1.00 0.24 17 CYS A N 8
ATOM 4081 C CA . CYS A 1 16 ? 5.144 1.351 2.428 1.00 0.33 17 CYS A CA 8
ATOM 4082 C C . CYS A 1 16 ? 6.527 1.629 3.003 1.00 0.34 17 CYS A C 8
ATOM 4083 O O . CYS A 1 16 ? 6.965 2.775 3.074 1.00 0.45 17 CYS A O 8
ATOM 4090 N N . ARG A 1 17 ? 7.206 0.575 3.422 1.00 0.30 18 ARG A N 8
ATOM 4091 C CA . ARG A 1 17 ? 8.540 0.710 3.995 1.00 0.40 18 ARG A CA 8
ATOM 4092 C C . ARG A 1 17 ? 9.548 1.176 2.974 1.00 0.41 18 ARG A C 8
ATOM 4093 O O . ARG A 1 17 ? 10.359 2.067 3.223 1.00 0.51 18 ARG A O 8
ATOM 4114 N N . THR A 1 18 ? 9.536 0.488 1.860 1.00 0.36 19 THR A N 8
ATOM 4115 C CA . THR A 1 18 ? 10.491 0.721 0.806 1.00 0.41 19 THR A CA 8
ATOM 4116 C C . THR A 1 18 ? 9.857 1.208 -0.501 1.00 0.38 19 THR A C 8
ATOM 4117 O O . THR A 1 18 ? 10.480 1.953 -1.257 1.00 0.59 19 THR A O 8
ATOM 4128 N N . SER A 1 19 ? 8.627 0.780 -0.771 1.00 0.33 20 SER A N 8
ATOM 4129 C CA . SER A 1 19 ? 7.929 1.172 -1.997 1.00 0.32 20 SER A CA 8
ATOM 4130 C C . SER A 1 19 ? 7.010 2.370 -1.762 1.00 0.28 20 SER A C 8
ATOM 4131 O O . SER A 1 19 ? 6.033 2.279 -1.021 1.00 0.42 20 SER A O 8
ATOM 4139 N N . MET A 1 20 ? 7.332 3.492 -2.397 1.00 0.27 21 MET A N 8
ATOM 4140 C CA . MET A 1 20 ? 6.540 4.712 -2.255 1.00 0.25 21 MET A CA 8
ATOM 4141 C C . MET A 1 20 ? 5.276 4.674 -3.115 1.00 0.25 21 MET A C 8
ATOM 4142 O O . MET A 1 20 ? 4.278 5.315 -2.790 1.00 0.38 21 MET A O 8
ATOM 4156 N N . LYS A 1 21 ? 5.331 3.939 -4.218 1.00 0.28 22 LYS A N 8
ATOM 4157 C CA . LYS A 1 21 ? 4.194 3.840 -5.133 1.00 0.35 22 LYS A CA 8
ATOM 4158 C C . LYS A 1 21 ? 3.010 3.103 -4.504 1.00 0.32 22 LYS A C 8
ATOM 4159 O O . LYS A 1 21 ? 1.871 3.561 -4.580 1.00 0.47 22 LYS A O 8
ATOM 4178 N N . TYR A 1 22 ? 3.285 1.952 -3.907 1.00 0.24 23 TYR A N 8
ATOM 4179 C CA . TYR A 1 22 ? 2.243 1.132 -3.288 1.00 0.23 23 TYR A CA 8
ATOM 4180 C C . TYR A 1 22 ? 1.509 1.866 -2.172 1.00 0.25 23 TYR A C 8
ATOM 4181 O O . TYR A 1 22 ? 0.359 1.555 -1.862 1.00 0.33 23 TYR A O 8
ATOM 4199 N N . ARG A 1 23 ? 2.192 2.808 -1.546 1.00 0.25 24 ARG A N 8
ATOM 4200 C CA . ARG A 1 23 ? 1.615 3.554 -0.426 1.00 0.29 24 ARG A CA 8
ATOM 4201 C C . ARG A 1 23 ? 0.525 4.526 -0.864 1.00 0.31 24 ARG A C 8
ATOM 4202 O O . ARG A 1 23 ? -0.617 4.438 -0.415 1.00 0.32 24 ARG A O 8
ATOM 4223 N N . LEU A 1 24 ? 0.892 5.477 -1.705 1.00 0.32 25 LEU A N 8
ATOM 4224 C CA . LEU A 1 24 ? -0.046 6.494 -2.165 1.00 0.37 25 LEU A CA 8
ATOM 4225 C C . LEU A 1 24 ? -0.712 6.133 -3.487 1.00 0.36 25 LEU A C 8
ATOM 4226 O O . LEU A 1 24 ? -1.894 6.410 -3.694 1.00 0.39 25 LEU A O 8
ATOM 4242 N N . ASN A 1 25 ? 0.060 5.558 -4.394 1.00 0.34 26 ASN A N 8
ATOM 4243 C CA . ASN A 1 25 ? -0.443 5.210 -5.717 1.00 0.36 26 ASN A CA 8
ATOM 4244 C C . ASN A 1 25 ? -1.411 4.027 -5.690 1.00 0.32 26 ASN A C 8
ATOM 4245 O O . ASN A 1 25 ? -2.404 4.023 -6.418 1.00 0.38 26 ASN A O 8
ATOM 4256 N N . LEU A 1 26 ? -1.137 3.029 -4.856 1.00 0.27 27 LEU A N 8
ATOM 4257 C CA . LEU A 1 26 ? -2.019 1.866 -4.768 1.00 0.27 27 LEU A CA 8
ATOM 4258 C C . LEU A 1 26 ? -3.001 2.023 -3.603 1.00 0.25 27 LEU A C 8
ATOM 4259 O O . LEU A 1 26 ? -3.915 2.843 -3.673 1.00 0.28 27 LEU A O 8
ATOM 4275 N N . CYS A 1 27 ? -2.819 1.250 -2.531 1.00 0.25 28 CYS A N 8
ATOM 4276 C CA . CYS A 1 27 ? -3.703 1.340 -1.381 1.00 0.23 28 CYS A CA 8
ATOM 4277 C C . CYS A 1 27 ? -3.150 2.323 -0.362 1.00 0.22 28 CYS A C 8
ATOM 4278 O O . CYS A 1 27 ? -1.937 2.452 -0.205 1.00 0.22 28 CYS A O 8
ATOM 4285 N N . LYS A 1 28 ? -4.043 2.988 0.345 1.00 0.24 29 LYS A N 8
ATOM 4286 C CA . LYS A 1 28 ? -3.649 3.934 1.370 1.00 0.27 29 LYS A CA 8
ATOM 4287 C C . LYS A 1 28 ? -3.334 3.230 2.683 1.00 0.27 29 LYS A C 8
ATOM 4288 O O . LYS A 1 28 ? -2.246 3.359 3.232 1.00 0.30 29 LYS A O 8
ATOM 4307 N N . LYS A 1 29 ? -4.326 2.518 3.200 1.00 0.27 30 LYS A N 8
ATOM 4308 C CA . LYS A 1 29 ? -4.195 1.827 4.475 1.00 0.31 30 LYS A CA 8
ATOM 4309 C C . LYS A 1 29 ? -3.520 0.459 4.378 1.00 0.29 30 LYS A C 8
ATOM 4310 O O . LYS A 1 29 ? -2.572 0.181 5.109 1.00 0.31 30 LYS A O 8
ATOM 4329 N N . THR A 1 30 ? -4.051 -0.417 3.530 1.00 0.28 31 THR A N 8
ATOM 4330 C CA . THR A 1 30 ? -3.523 -1.775 3.418 1.00 0.32 31 THR A CA 8
ATOM 4331 C C . THR A 1 30 ? -2.005 -1.808 3.281 1.00 0.30 31 THR A C 8
ATOM 4332 O O . THR A 1 30 ? -1.360 -2.768 3.703 1.00 0.37 31 THR A O 8
ATOM 4343 N N . CYS A 1 31 ? -1.438 -0.769 2.696 1.00 0.24 32 CYS A N 8
ATOM 4344 C CA . CYS A 1 31 ? 0.017 -0.711 2.519 1.00 0.26 32 CYS A CA 8
ATOM 4345 C C . CYS A 1 31 ? 0.702 -0.344 3.831 1.00 0.24 32 CYS A C 8
ATOM 4346 O O . CYS A 1 31 ? 1.911 -0.516 3.986 1.00 0.26 32 CYS A O 8
ATOM 4353 N N . GLY A 1 32 ? -0.085 0.149 4.775 1.00 0.24 33 GLY A N 8
ATOM 4354 C CA . GLY A 1 32 ? 0.447 0.524 6.072 1.00 0.29 33 GLY A CA 8
ATOM 4355 C C . GLY A 1 32 ? 0.948 1.958 6.124 1.00 0.35 33 GLY A C 8
ATOM 4356 O O . GLY A 1 32 ? 2.050 2.215 6.609 1.00 0.46 33 GLY A O 8
ATOM 4360 N N . THR A 1 33 ? 0.138 2.896 5.638 1.00 0.34 34 THR A N 8
ATOM 4361 C CA . THR A 1 33 ? 0.517 4.308 5.652 1.00 0.44 34 THR A CA 8
ATOM 4362 C C . THR A 1 33 ? -0.654 5.197 6.063 1.00 0.52 34 THR A C 8
ATOM 4363 O O . THR A 1 33 ? -0.463 6.209 6.738 1.00 0.68 34 THR A O 8
ATOM 4374 N N . CYS A 1 34 ? -1.863 4.822 5.657 1.00 0.49 35 CYS A N 8
ATOM 4375 C CA . CYS A 1 34 ? -3.050 5.603 5.995 1.00 0.62 35 CYS A CA 8
ATOM 4376 C C . CYS A 1 34 ? -3.304 5.582 7.499 1.00 0.95 35 CYS A C 8
ATOM 4377 O O . CYS A 1 34 ? -3.554 6.663 8.071 1.00 1.71 35 CYS A O 8
ATOM 4385 N N . ALA A 1 1 ? -11.877 8.699 3.518 1.00 2.43 2 ALA A N 9
ATOM 4386 C CA . ALA A 1 1 ? -11.874 8.092 2.162 1.00 1.90 2 ALA A CA 9
ATOM 4387 C C . ALA A 1 1 ? -10.586 7.315 1.913 1.00 1.44 2 ALA A C 9
ATOM 4388 O O . ALA A 1 1 ? -9.997 7.396 0.835 1.00 2.03 2 ALA A O 9
ATOM 4397 N N . CYS A 1 2 ? -10.152 6.561 2.918 1.00 0.88 3 CYS A N 9
ATOM 4398 C CA . CYS A 1 2 ? -8.932 5.769 2.807 1.00 0.81 3 CYS A CA 9
ATOM 4399 C C . CYS A 1 2 ? -9.254 4.318 2.462 1.00 0.58 3 CYS A C 9
ATOM 4400 O O . CYS A 1 2 ? -9.867 3.602 3.254 1.00 0.52 3 CYS A O 9
ATOM 4407 N N . LYS A 1 3 ? -8.834 3.891 1.276 1.00 0.55 4 LYS A N 9
ATOM 4408 C CA . LYS A 1 3 ? -9.075 2.525 0.824 1.00 0.36 4 LYS A CA 9
ATOM 4409 C C . LYS A 1 3 ? -7.818 1.931 0.200 1.00 0.31 4 LYS A C 9
ATOM 4410 O O . LYS A 1 3 ? -6.762 2.563 0.186 1.00 0.47 4 LYS A O 9
ATOM 4429 N N . ASP A 1 4 ? -7.937 0.709 -0.309 1.00 0.20 5 ASP A N 9
ATOM 4430 C CA . ASP A 1 4 ? -6.811 0.030 -0.925 1.00 0.25 5 ASP A CA 9
ATOM 4431 C C . ASP A 1 4 ? -7.116 -0.356 -2.366 1.00 0.23 5 ASP A C 9
ATOM 4432 O O . ASP A 1 4 ? -8.140 -0.975 -2.655 1.00 0.26 5 ASP A O 9
ATOM 4441 N N . TYR A 1 5 ? -6.211 0.013 -3.261 1.00 0.19 6 TYR A N 9
ATOM 4442 C CA . TYR A 1 5 ? -6.361 -0.292 -4.679 1.00 0.20 6 TYR A CA 9
ATOM 4443 C C . TYR A 1 5 ? -6.141 -1.781 -4.954 1.00 0.19 6 TYR A C 9
ATOM 4444 O O . TYR A 1 5 ? -6.401 -2.258 -6.058 1.00 0.23 6 TYR A O 9
ATOM 4462 N N . LEU A 1 6 ? -5.660 -2.511 -3.948 1.00 0.18 7 LEU A N 9
ATOM 4463 C CA . LEU A 1 6 ? -5.409 -3.941 -4.099 1.00 0.19 7 LEU A CA 9
ATOM 4464 C C . LEU A 1 6 ? -5.747 -4.691 -2.815 1.00 0.20 7 LEU A C 9
ATOM 4465 O O . LEU A 1 6 ? -6.080 -4.076 -1.802 1.00 0.20 7 LEU A O 9
ATOM 4481 N N . PRO A 1 7 ? -5.662 -6.032 -2.833 1.00 0.21 8 PRO A N 9
ATOM 4482 C CA . PRO A 1 7 ? -5.952 -6.852 -1.672 1.00 0.23 8 PRO A CA 9
ATOM 4483 C C . PRO A 1 7 ? -4.756 -6.980 -0.745 1.00 0.21 8 PRO A C 9
ATOM 4484 O O . PRO A 1 7 ? -3.634 -6.610 -1.090 1.00 0.18 8 PRO A O 9
ATOM 4495 N N . LYS A 1 8 ? -5.021 -7.493 0.436 1.00 0.23 9 LYS A N 9
ATOM 4496 C CA . LYS A 1 8 ? -3.996 -7.674 1.462 1.00 0.23 9 LYS A CA 9
ATOM 4497 C C . LYS A 1 8 ? -2.777 -8.422 0.924 1.00 0.22 9 LYS A C 9
ATOM 4498 O O . LYS A 1 8 ? -1.677 -8.299 1.464 1.00 0.22 9 LYS A O 9
ATOM 4517 N N . SER A 1 9 ? -2.978 -9.206 -0.128 1.00 0.22 10 SER A N 9
ATOM 4518 C CA . SER A 1 9 ? -1.893 -9.980 -0.720 1.00 0.23 10 SER A CA 9
ATOM 4519 C C . SER A 1 9 ? -0.964 -9.109 -1.566 1.00 0.22 10 SER A C 9
ATOM 4520 O O . SER A 1 9 ? 0.180 -9.484 -1.824 1.00 0.24 10 SER A O 9
ATOM 4528 N N . GLU A 1 10 ? -1.456 -7.955 -2.010 1.00 0.23 11 GLU A N 9
ATOM 4529 C CA . GLU A 1 10 ? -0.659 -7.059 -2.838 1.00 0.26 11 GLU A CA 9
ATOM 4530 C C . GLU A 1 10 ? -0.058 -5.933 -2.020 1.00 0.26 11 GLU A C 9
ATOM 4531 O O . GLU A 1 10 ? 1.071 -5.505 -2.257 1.00 0.30 11 GLU A O 9
ATOM 4543 N N . CYS A 1 11 ? -0.833 -5.445 -1.073 1.00 0.26 12 CYS A N 9
ATOM 4544 C CA . CYS A 1 11 ? -0.401 -4.353 -0.229 1.00 0.30 12 CYS A CA 9
ATOM 4545 C C . CYS A 1 11 ? 0.122 -4.875 1.095 1.00 0.24 12 CYS A C 9
ATOM 4546 O O . CYS A 1 11 ? -0.638 -5.351 1.939 1.00 0.28 12 CYS A O 9
ATOM 4553 N N . THR A 1 12 ? 1.432 -4.791 1.262 1.00 0.22 13 THR A N 9
ATOM 4554 C CA . THR A 1 12 ? 2.080 -5.262 2.473 1.00 0.20 13 THR A CA 9
ATOM 4555 C C . THR A 1 12 ? 2.790 -4.112 3.170 1.00 0.22 13 THR A C 9
ATOM 4556 O O . THR A 1 12 ? 3.361 -3.243 2.514 1.00 0.23 13 THR A O 9
ATOM 4567 N N . GLN A 1 13 ? 2.762 -4.110 4.501 1.00 0.29 14 GLN A N 9
ATOM 4568 C CA . GLN A 1 13 ? 3.425 -3.059 5.269 1.00 0.33 14 GLN A CA 9
ATOM 4569 C C . GLN A 1 13 ? 4.840 -2.854 4.742 1.00 0.28 14 GLN A C 9
ATOM 4570 O O . GLN A 1 13 ? 5.384 -1.750 4.780 1.00 0.31 14 GLN A O 9
ATOM 4584 N N . PHE A 1 14 ? 5.405 -3.932 4.210 1.00 0.25 15 PHE A N 9
ATOM 4585 C CA . PHE A 1 14 ? 6.731 -3.904 3.620 1.00 0.26 15 PHE A CA 9
ATOM 4586 C C . PHE A 1 14 ? 6.793 -2.919 2.460 1.00 0.22 15 PHE A C 9
ATOM 4587 O O . PHE A 1 14 ? 7.789 -2.221 2.272 1.00 0.24 15 PHE A O 9
ATOM 4604 N N . ARG A 1 15 ? 5.721 -2.875 1.682 1.00 0.19 16 ARG A N 9
ATOM 4605 C CA . ARG A 1 15 ? 5.640 -1.987 0.531 1.00 0.20 16 ARG A CA 9
ATOM 4606 C C . ARG A 1 15 ? 5.837 -0.533 0.935 1.00 0.17 16 ARG A C 9
ATOM 4607 O O . ARG A 1 15 ? 6.605 0.185 0.306 1.00 0.19 16 ARG A O 9
ATOM 4628 N N . CYS A 1 16 ? 5.151 -0.098 1.983 1.00 0.24 17 CYS A N 9
ATOM 4629 C CA . CYS A 1 16 ? 5.283 1.280 2.440 1.00 0.33 17 CYS A CA 9
ATOM 4630 C C . CYS A 1 16 ? 6.663 1.534 3.029 1.00 0.34 17 CYS A C 9
ATOM 4631 O O . CYS A 1 16 ? 7.134 2.669 3.071 1.00 0.45 17 CYS A O 9
ATOM 4638 N N . ARG A 1 17 ? 7.305 0.475 3.490 1.00 0.30 18 ARG A N 9
ATOM 4639 C CA . ARG A 1 17 ? 8.633 0.593 4.078 1.00 0.40 18 ARG A CA 9
ATOM 4640 C C . ARG A 1 17 ? 9.654 1.053 3.069 1.00 0.41 18 ARG A C 9
ATOM 4641 O O . ARG A 1 17 ? 10.477 1.930 3.332 1.00 0.51 18 ARG A O 9
ATOM 4662 N N . THR A 1 18 ? 9.642 0.373 1.950 1.00 0.36 19 THR A N 9
ATOM 4663 C CA . THR A 1 18 ? 10.611 0.598 0.908 1.00 0.41 19 THR A CA 9
ATOM 4664 C C . THR A 1 18 ? 10.006 1.105 -0.408 1.00 0.38 19 THR A C 9
ATOM 4665 O O . THR A 1 18 ? 10.660 1.835 -1.153 1.00 0.59 19 THR A O 9
ATOM 4676 N N . SER A 1 19 ? 8.771 0.707 -0.703 1.00 0.33 20 SER A N 9
ATOM 4677 C CA . SER A 1 19 ? 8.110 1.118 -1.946 1.00 0.32 20 SER A CA 9
ATOM 4678 C C . SER A 1 19 ? 7.106 2.250 -1.719 1.00 0.28 20 SER A C 9
ATOM 4679 O O . SER A 1 19 ? 6.146 2.103 -0.964 1.00 0.42 20 SER A O 9
ATOM 4687 N N . MET A 1 20 ? 7.331 3.378 -2.388 1.00 0.27 21 MET A N 9
ATOM 4688 C CA . MET A 1 20 ? 6.447 4.537 -2.268 1.00 0.25 21 MET A CA 9
ATOM 4689 C C . MET A 1 20 ? 5.185 4.370 -3.115 1.00 0.25 21 MET A C 9
ATOM 4690 O O . MET A 1 20 ? 4.093 4.767 -2.709 1.00 0.38 21 MET A O 9
ATOM 4704 N N . LYS A 1 21 ? 5.350 3.799 -4.303 1.00 0.28 22 LYS A N 9
ATOM 4705 C CA . LYS A 1 21 ? 4.237 3.594 -5.229 1.00 0.35 22 LYS A CA 9
ATOM 4706 C C . LYS A 1 21 ? 3.067 2.853 -4.578 1.00 0.32 22 LYS A C 9
ATOM 4707 O O . LYS A 1 21 ? 1.913 3.257 -4.715 1.00 0.47 22 LYS A O 9
ATOM 4726 N N . TYR A 1 22 ? 3.369 1.760 -3.890 1.00 0.24 23 TYR A N 9
ATOM 4727 C CA . TYR A 1 22 ? 2.341 0.948 -3.239 1.00 0.23 23 TYR A CA 9
ATOM 4728 C C . TYR A 1 22 ? 1.606 1.713 -2.144 1.00 0.25 23 TYR A C 9
ATOM 4729 O O . TYR A 1 22 ? 0.486 1.362 -1.773 1.00 0.33 23 TYR A O 9
ATOM 4747 N N . ARG A 1 23 ? 2.256 2.729 -1.604 1.00 0.25 24 ARG A N 9
ATOM 4748 C CA . ARG A 1 23 ? 1.678 3.515 -0.513 1.00 0.29 24 ARG A CA 9
ATOM 4749 C C . ARG A 1 23 ? 0.647 4.528 -0.998 1.00 0.31 24 ARG A C 9
ATOM 4750 O O . ARG A 1 23 ? -0.507 4.507 -0.575 1.00 0.32 24 ARG A O 9
ATOM 4771 N N . LEU A 1 24 ? 1.083 5.440 -1.847 1.00 0.32 25 LEU A N 9
ATOM 4772 C CA . LEU A 1 24 ? 0.213 6.494 -2.349 1.00 0.37 25 LEU A CA 9
ATOM 4773 C C . LEU A 1 24 ? -0.448 6.130 -3.674 1.00 0.36 25 LEU A C 9
ATOM 4774 O O . LEU A 1 24 ? -1.615 6.448 -3.903 1.00 0.39 25 LEU A O 9
ATOM 4790 N N . ASN A 1 25 ? 0.312 5.500 -4.555 1.00 0.34 26 ASN A N 9
ATOM 4791 C CA . ASN A 1 25 ? -0.190 5.136 -5.874 1.00 0.36 26 ASN A CA 9
ATOM 4792 C C . ASN A 1 25 ? -1.199 3.987 -5.822 1.00 0.32 26 ASN A C 9
ATOM 4793 O O . ASN A 1 25 ? -2.183 3.993 -6.563 1.00 0.38 26 ASN A O 9
ATOM 4804 N N . LEU A 1 26 ? -0.967 3.007 -4.954 1.00 0.27 27 LEU A N 9
ATOM 4805 C CA . LEU A 1 26 ? -1.883 1.873 -4.839 1.00 0.27 27 LEU A CA 9
ATOM 4806 C C . LEU A 1 26 ? -2.855 2.077 -3.673 1.00 0.25 27 LEU A C 9
ATOM 4807 O O . LEU A 1 26 ? -3.741 2.928 -3.749 1.00 0.28 27 LEU A O 9
ATOM 4823 N N . CYS A 1 27 ? -2.697 1.306 -2.595 1.00 0.25 28 CYS A N 9
ATOM 4824 C CA . CYS A 1 27 ? -3.574 1.435 -1.443 1.00 0.23 28 CYS A CA 9
ATOM 4825 C C . CYS A 1 27 ? -3.000 2.422 -0.441 1.00 0.22 28 CYS A C 9
ATOM 4826 O O . CYS A 1 27 ? -1.785 2.529 -0.285 1.00 0.22 28 CYS A O 9
ATOM 4833 N N . LYS A 1 28 ? -3.880 3.113 0.254 1.00 0.24 29 LYS A N 9
ATOM 4834 C CA . LYS A 1 28 ? -3.472 4.068 1.266 1.00 0.27 29 LYS A CA 9
ATOM 4835 C C . LYS A 1 28 ? -3.173 3.378 2.591 1.00 0.27 29 LYS A C 9
ATOM 4836 O O . LYS A 1 28 ? -2.084 3.498 3.141 1.00 0.30 29 LYS A O 9
ATOM 4855 N N . LYS A 1 29 ? -4.176 2.687 3.116 1.00 0.27 30 LYS A N 9
ATOM 4856 C CA . LYS A 1 29 ? -4.057 2.010 4.401 1.00 0.31 30 LYS A CA 9
ATOM 4857 C C . LYS A 1 29 ? -3.400 0.632 4.324 1.00 0.29 30 LYS A C 9
ATOM 4858 O O . LYS A 1 29 ? -2.455 0.354 5.060 1.00 0.31 30 LYS A O 9
ATOM 4877 N N . THR A 1 30 ? -3.940 -0.251 3.491 1.00 0.28 31 THR A N 9
ATOM 4878 C CA . THR A 1 30 ? -3.425 -1.616 3.404 1.00 0.32 31 THR A CA 9
ATOM 4879 C C . THR A 1 30 ? -1.909 -1.665 3.262 1.00 0.30 31 THR A C 9
ATOM 4880 O O . THR A 1 30 ? -1.270 -2.618 3.709 1.00 0.37 31 THR A O 9
ATOM 4891 N N . CYS A 1 31 ? -1.336 -0.648 2.646 1.00 0.24 32 CYS A N 9
ATOM 4892 C CA . CYS A 1 31 ? 0.120 -0.610 2.463 1.00 0.26 32 CYS A CA 9
ATOM 4893 C C . CYS A 1 31 ? 0.815 -0.270 3.778 1.00 0.24 32 CYS A C 9
ATOM 4894 O O . CYS A 1 31 ? 2.021 -0.465 3.927 1.00 0.26 32 CYS A O 9
ATOM 4901 N N . GLY A 1 32 ? 0.038 0.224 4.731 1.00 0.24 33 GLY A N 9
ATOM 4902 C CA . GLY A 1 32 ? 0.580 0.571 6.033 1.00 0.29 33 GLY A CA 9
ATOM 4903 C C . GLY A 1 32 ? 1.089 2.001 6.119 1.00 0.35 33 GLY A C 9
ATOM 4904 O O . GLY A 1 32 ? 2.140 2.251 6.709 1.00 0.46 33 GLY A O 9
ATOM 4908 N N . THR A 1 33 ? 0.344 2.945 5.547 1.00 0.34 34 THR A N 9
ATOM 4909 C CA . THR A 1 33 ? 0.740 4.353 5.589 1.00 0.44 34 THR A CA 9
ATOM 4910 C C . THR A 1 33 ? -0.414 5.243 6.041 1.00 0.52 34 THR A C 9
ATOM 4911 O O . THR A 1 33 ? -0.199 6.262 6.699 1.00 0.68 34 THR A O 9
ATOM 4922 N N . CYS A 1 34 ? -1.637 4.860 5.688 1.00 0.49 35 CYS A N 9
ATOM 4923 C CA . CYS A 1 34 ? -2.814 5.639 6.066 1.00 0.62 35 CYS A CA 9
ATOM 4924 C C . CYS A 1 34 ? -2.888 5.815 7.580 1.00 0.95 35 CYS A C 9
ATOM 4925 O O . CYS A 1 34 ? -2.773 6.968 8.047 1.00 1.71 35 CYS A O 9
ATOM 4933 N N . ALA A 1 1 ? -11.371 7.954 2.815 1.00 2.43 2 ALA A N 10
ATOM 4934 C CA . ALA A 1 1 ? -10.120 8.280 2.084 1.00 1.90 2 ALA A CA 10
ATOM 4935 C C . ALA A 1 1 ? -9.113 7.138 2.183 1.00 1.44 2 ALA A C 10
ATOM 4936 O O . ALA A 1 1 ? -8.285 6.950 1.291 1.00 2.03 2 ALA A O 10
ATOM 4945 N N . CYS A 1 2 ? -9.189 6.379 3.272 1.00 0.88 3 CYS A N 10
ATOM 4946 C CA . CYS A 1 2 ? -8.282 5.256 3.483 1.00 0.81 3 CYS A CA 10
ATOM 4947 C C . CYS A 1 2 ? -8.815 3.991 2.820 1.00 0.58 3 CYS A C 10
ATOM 4948 O O . CYS A 1 2 ? -9.523 3.201 3.445 1.00 0.52 3 CYS A O 10
ATOM 4955 N N . LYS A 1 3 ? -8.466 3.802 1.551 1.00 0.55 4 LYS A N 10
ATOM 4956 C CA . LYS A 1 3 ? -8.905 2.629 0.804 1.00 0.36 4 LYS A CA 10
ATOM 4957 C C . LYS A 1 3 ? -7.716 1.915 0.177 1.00 0.31 4 LYS A C 10
ATOM 4958 O O . LYS A 1 3 ? -6.599 2.434 0.173 1.00 0.47 4 LYS A O 10
ATOM 4977 N N . ASP A 1 4 ? -7.957 0.717 -0.345 1.00 0.20 5 ASP A N 10
ATOM 4978 C CA . ASP A 1 4 ? -6.899 -0.064 -0.960 1.00 0.25 5 ASP A CA 10
ATOM 4979 C C . ASP A 1 4 ? -7.221 -0.415 -2.407 1.00 0.23 5 ASP A C 10
ATOM 4980 O O . ASP A 1 4 ? -8.278 -0.967 -2.709 1.00 0.26 5 ASP A O 10
ATOM 4989 N N . TYR A 1 5 ? -6.286 -0.096 -3.290 1.00 0.19 6 TYR A N 10
ATOM 4990 C CA . TYR A 1 5 ? -6.438 -0.379 -4.713 1.00 0.20 6 TYR A CA 10
ATOM 4991 C C . TYR A 1 5 ? -6.188 -1.859 -5.011 1.00 0.19 6 TYR A C 10
ATOM 4992 O O . TYR A 1 5 ? -6.399 -2.316 -6.134 1.00 0.23 6 TYR A O 10
ATOM 5010 N N . LEU A 1 6 ? -5.735 -2.606 -4.003 1.00 0.18 7 LEU A N 10
ATOM 5011 C CA . LEU A 1 6 ? -5.458 -4.030 -4.170 1.00 0.19 7 LEU A CA 10
ATOM 5012 C C . LEU A 1 6 ? -5.815 -4.802 -2.905 1.00 0.20 7 LEU A C 10
ATOM 5013 O O . LEU A 1 6 ? -6.201 -4.206 -1.900 1.00 0.20 7 LEU A O 10
ATOM 5029 N N . PRO A 1 7 ? -5.689 -6.141 -2.925 1.00 0.21 8 PRO A N 10
ATOM 5030 C CA . PRO A 1 7 ? -5.995 -6.972 -1.776 1.00 0.23 8 PRO A CA 10
ATOM 5031 C C . PRO A 1 7 ? -4.828 -7.060 -0.809 1.00 0.21 8 PRO A C 10
ATOM 5032 O O . PRO A 1 7 ? -3.708 -6.651 -1.116 1.00 0.18 8 PRO A O 10
ATOM 5043 N N . LYS A 1 8 ? -5.115 -7.581 0.364 1.00 0.23 9 LYS A N 10
ATOM 5044 C CA . LYS A 1 8 ? -4.119 -7.725 1.422 1.00 0.23 9 LYS A CA 10
ATOM 5045 C C . LYS A 1 8 ? -2.871 -8.463 0.938 1.00 0.22 9 LYS A C 10
ATOM 5046 O O . LYS A 1 8 ? -1.804 -8.352 1.542 1.00 0.22 9 LYS A O 10
ATOM 5065 N N . SER A 1 9 ? -3.010 -9.227 -0.140 1.00 0.22 10 SER A N 10
ATOM 5066 C CA . SER A 1 9 ? -1.891 -9.990 -0.681 1.00 0.23 10 SER A CA 10
ATOM 5067 C C . SER A 1 9 ? -0.959 -9.123 -1.528 1.00 0.22 10 SER A C 10
ATOM 5068 O O . SER A 1 9 ? 0.185 -9.501 -1.778 1.00 0.24 10 SER A O 10
ATOM 5076 N N . GLU A 1 10 ? -1.446 -7.970 -1.983 1.00 0.23 11 GLU A N 10
ATOM 5077 C CA . GLU A 1 10 ? -0.638 -7.085 -2.812 1.00 0.26 11 GLU A CA 10
ATOM 5078 C C . GLU A 1 10 ? -0.038 -5.954 -2.001 1.00 0.26 11 GLU A C 10
ATOM 5079 O O . GLU A 1 10 ? 1.096 -5.535 -2.234 1.00 0.30 11 GLU A O 10
ATOM 5091 N N . CYS A 1 11 ? -0.815 -5.453 -1.063 1.00 0.26 12 CYS A N 10
ATOM 5092 C CA . CYS A 1 11 ? -0.381 -4.356 -0.227 1.00 0.30 12 CYS A CA 10
ATOM 5093 C C . CYS A 1 11 ? 0.132 -4.871 1.105 1.00 0.24 12 CYS A C 10
ATOM 5094 O O . CYS A 1 11 ? -0.628 -5.381 1.927 1.00 0.28 12 CYS A O 10
ATOM 5101 N N . THR A 1 12 ? 1.435 -4.744 1.299 1.00 0.22 13 THR A N 10
ATOM 5102 C CA . THR A 1 12 ? 2.073 -5.206 2.519 1.00 0.20 13 THR A CA 10
ATOM 5103 C C . THR A 1 12 ? 2.769 -4.052 3.221 1.00 0.22 13 THR A C 10
ATOM 5104 O O . THR A 1 12 ? 3.331 -3.173 2.569 1.00 0.23 13 THR A O 10
ATOM 5115 N N . GLN A 1 13 ? 2.746 -4.057 4.553 1.00 0.29 14 GLN A N 10
ATOM 5116 C CA . GLN A 1 13 ? 3.400 -3.003 5.324 1.00 0.33 14 GLN A CA 10
ATOM 5117 C C . GLN A 1 13 ? 4.809 -2.779 4.788 1.00 0.28 14 GLN A C 10
ATOM 5118 O O . GLN A 1 13 ? 5.343 -1.670 4.834 1.00 0.31 14 GLN A O 10
ATOM 5132 N N . PHE A 1 14 ? 5.383 -3.846 4.244 1.00 0.25 15 PHE A N 10
ATOM 5133 C CA . PHE A 1 14 ? 6.705 -3.800 3.649 1.00 0.26 15 PHE A CA 10
ATOM 5134 C C . PHE A 1 14 ? 6.740 -2.820 2.482 1.00 0.22 15 PHE A C 10
ATOM 5135 O O . PHE A 1 14 ? 7.710 -2.085 2.302 1.00 0.24 15 PHE A O 10
ATOM 5152 N N . ARG A 1 15 ? 5.673 -2.818 1.691 1.00 0.19 16 ARG A N 10
ATOM 5153 C CA . ARG A 1 15 ? 5.572 -1.932 0.537 1.00 0.20 16 ARG A CA 10
ATOM 5154 C C . ARG A 1 15 ? 5.760 -0.477 0.940 1.00 0.17 16 ARG A C 10
ATOM 5155 O O . ARG A 1 15 ? 6.514 0.251 0.303 1.00 0.19 16 ARG A O 10
ATOM 5176 N N . CYS A 1 16 ? 5.082 -0.052 1.997 1.00 0.24 17 CYS A N 10
ATOM 5177 C CA . CYS A 1 16 ? 5.202 1.327 2.458 1.00 0.33 17 CYS A CA 10
ATOM 5178 C C . CYS A 1 16 ? 6.577 1.589 3.057 1.00 0.34 17 CYS A C 10
ATOM 5179 O O . CYS A 1 16 ? 7.036 2.727 3.113 1.00 0.45 17 CYS A O 10
ATOM 5186 N N . ARG A 1 17 ? 7.227 0.532 3.509 1.00 0.30 18 ARG A N 10
ATOM 5187 C CA . ARG A 1 17 ? 8.551 0.658 4.104 1.00 0.40 18 ARG A CA 10
ATOM 5188 C C . ARG A 1 17 ? 9.571 1.130 3.099 1.00 0.41 18 ARG A C 10
ATOM 5189 O O . ARG A 1 17 ? 10.385 2.014 3.365 1.00 0.51 18 ARG A O 10
ATOM 5210 N N . THR A 1 18 ? 9.567 0.451 1.979 1.00 0.36 19 THR A N 10
ATOM 5211 C CA . THR A 1 18 ? 10.534 0.687 0.937 1.00 0.41 19 THR A CA 10
ATOM 5212 C C . THR A 1 18 ? 9.923 1.189 -0.377 1.00 0.38 19 THR A C 10
ATOM 5213 O O . THR A 1 18 ? 10.568 1.926 -1.122 1.00 0.59 19 THR A O 10
ATOM 5224 N N . SER A 1 19 ? 8.693 0.776 -0.670 1.00 0.33 20 SER A N 10
ATOM 5225 C CA . SER A 1 19 ? 8.024 1.178 -1.912 1.00 0.32 20 SER A CA 10
ATOM 5226 C C . SER A 1 19 ? 7.038 2.327 -1.689 1.00 0.28 20 SER A C 10
ATOM 5227 O O . SER A 1 19 ? 6.071 2.195 -0.940 1.00 0.42 20 SER A O 10
ATOM 5235 N N . MET A 1 20 ? 7.287 3.453 -2.355 1.00 0.27 21 MET A N 10
ATOM 5236 C CA . MET A 1 20 ? 6.423 4.628 -2.238 1.00 0.25 21 MET A CA 10
ATOM 5237 C C . MET A 1 20 ? 5.161 4.485 -3.091 1.00 0.25 21 MET A C 10
ATOM 5238 O O . MET A 1 20 ? 4.079 4.919 -2.696 1.00 0.38 21 MET A O 10
ATOM 5252 N N . LYS A 1 21 ? 5.317 3.894 -4.270 1.00 0.28 22 LYS A N 10
ATOM 5253 C CA . LYS A 1 21 ? 4.205 3.709 -5.202 1.00 0.35 22 LYS A CA 10
ATOM 5254 C C . LYS A 1 21 ? 3.028 2.971 -4.561 1.00 0.32 22 LYS A C 10
ATOM 5255 O O . LYS A 1 21 ? 1.880 3.402 -4.669 1.00 0.47 22 LYS A O 10
ATOM 5274 N N . TYR A 1 22 ? 3.316 1.848 -3.917 1.00 0.24 23 TYR A N 10
ATOM 5275 C CA . TYR A 1 22 ? 2.281 1.030 -3.283 1.00 0.23 23 TYR A CA 10
ATOM 5276 C C . TYR A 1 22 ? 1.535 1.781 -2.186 1.00 0.25 23 TYR A C 10
ATOM 5277 O O . TYR A 1 22 ? 0.403 1.438 -1.847 1.00 0.33 23 TYR A O 10
ATOM 5295 N N . ARG A 1 23 ? 2.188 2.774 -1.609 1.00 0.25 24 ARG A N 10
ATOM 5296 C CA . ARG A 1 23 ? 1.598 3.541 -0.511 1.00 0.29 24 ARG A CA 10
ATOM 5297 C C . ARG A 1 23 ? 0.546 4.539 -0.985 1.00 0.31 24 ARG A C 10
ATOM 5298 O O . ARG A 1 23 ? -0.607 4.489 -0.563 1.00 0.32 24 ARG A O 10
ATOM 5319 N N . LEU A 1 24 ? 0.963 5.470 -1.824 1.00 0.32 25 LEU A N 10
ATOM 5320 C CA . LEU A 1 24 ? 0.070 6.511 -2.315 1.00 0.37 25 LEU A CA 10
ATOM 5321 C C . LEU A 1 24 ? -0.579 6.153 -3.648 1.00 0.36 25 LEU A C 10
ATOM 5322 O O . LEU A 1 24 ? -1.748 6.458 -3.880 1.00 0.39 25 LEU A O 10
ATOM 5338 N N . ASN A 1 25 ? 0.196 5.547 -4.532 1.00 0.34 26 ASN A N 10
ATOM 5339 C CA . ASN A 1 25 ? -0.291 5.194 -5.859 1.00 0.36 26 ASN A CA 10
ATOM 5340 C C . ASN A 1 25 ? -1.286 4.033 -5.834 1.00 0.32 26 ASN A C 10
ATOM 5341 O O . ASN A 1 25 ? -2.265 4.039 -6.580 1.00 0.38 26 ASN A O 10
ATOM 5352 N N . LEU A 1 26 ? -1.049 3.043 -4.980 1.00 0.27 27 LEU A N 10
ATOM 5353 C CA . LEU A 1 26 ? -1.954 1.898 -4.888 1.00 0.27 27 LEU A CA 10
ATOM 5354 C C . LEU A 1 26 ? -2.922 2.069 -3.713 1.00 0.25 27 LEU A C 10
ATOM 5355 O O . LEU A 1 26 ? -3.797 2.934 -3.758 1.00 0.28 27 LEU A O 10
ATOM 5371 N N . CYS A 1 27 ? -2.774 1.261 -2.662 1.00 0.25 28 CYS A N 10
ATOM 5372 C CA . CYS A 1 27 ? -3.651 1.367 -1.509 1.00 0.23 28 CYS A CA 10
ATOM 5373 C C . CYS A 1 27 ? -3.097 2.371 -0.513 1.00 0.22 28 CYS A C 10
ATOM 5374 O O . CYS A 1 27 ? -1.884 2.503 -0.360 1.00 0.22 28 CYS A O 10
ATOM 5381 N N . LYS A 1 28 ? -3.988 3.048 0.181 1.00 0.24 29 LYS A N 10
ATOM 5382 C CA . LYS A 1 28 ? -3.592 4.014 1.186 1.00 0.27 29 LYS A CA 10
ATOM 5383 C C . LYS A 1 28 ? -3.283 3.337 2.513 1.00 0.27 29 LYS A C 10
ATOM 5384 O O . LYS A 1 28 ? -2.194 3.471 3.061 1.00 0.30 29 LYS A O 10
ATOM 5403 N N . LYS A 1 29 ? -4.280 2.642 3.043 1.00 0.27 30 LYS A N 10
ATOM 5404 C CA . LYS A 1 29 ? -4.156 1.976 4.334 1.00 0.31 30 LYS A CA 10
ATOM 5405 C C . LYS A 1 29 ? -3.486 0.605 4.268 1.00 0.29 30 LYS A C 10
ATOM 5406 O O . LYS A 1 29 ? -2.539 0.341 5.005 1.00 0.31 30 LYS A O 10
ATOM 5425 N N . THR A 1 30 ? -4.019 -0.288 3.441 1.00 0.28 31 THR A N 10
ATOM 5426 C CA . THR A 1 30 ? -3.495 -1.650 3.359 1.00 0.32 31 THR A CA 10
ATOM 5427 C C . THR A 1 30 ? -1.974 -1.690 3.236 1.00 0.30 31 THR A C 10
ATOM 5428 O O . THR A 1 30 ? -1.336 -2.642 3.683 1.00 0.37 31 THR A O 10
ATOM 5439 N N . CYS A 1 31 ? -1.398 -0.665 2.633 1.00 0.24 32 CYS A N 10
ATOM 5440 C CA . CYS A 1 31 ? 0.060 -0.616 2.468 1.00 0.26 32 CYS A CA 10
ATOM 5441 C C . CYS A 1 31 ? 0.739 -0.247 3.784 1.00 0.24 32 CYS A C 10
ATOM 5442 O O . CYS A 1 31 ? 1.945 -0.428 3.948 1.00 0.26 32 CYS A O 10
ATOM 5449 N N . GLY A 1 32 ? -0.051 0.258 4.719 1.00 0.24 33 GLY A N 10
ATOM 5450 C CA . GLY A 1 32 ? 0.477 0.640 6.017 1.00 0.29 33 GLY A CA 10
ATOM 5451 C C . GLY A 1 32 ? 1.008 2.064 6.050 1.00 0.35 33 GLY A C 10
ATOM 5452 O O . GLY A 1 32 ? 2.141 2.297 6.471 1.00 0.46 33 GLY A O 10
ATOM 5456 N N . THR A 1 33 ? 0.188 3.019 5.616 1.00 0.34 34 THR A N 10
ATOM 5457 C CA . THR A 1 33 ? 0.590 4.426 5.615 1.00 0.44 34 THR A CA 10
ATOM 5458 C C . THR A 1 33 ? -0.570 5.338 6.005 1.00 0.52 34 THR A C 10
ATOM 5459 O O . THR A 1 33 ? -0.370 6.355 6.670 1.00 0.68 34 THR A O 10
ATOM 5470 N N . CYS A 1 34 ? -1.780 4.978 5.588 1.00 0.49 35 CYS A N 10
ATOM 5471 C CA . CYS A 1 34 ? -2.959 5.780 5.899 1.00 0.62 35 CYS A CA 10
ATOM 5472 C C . CYS A 1 34 ? -3.138 5.928 7.407 1.00 0.95 35 CYS A C 10
ATOM 5473 O O . CYS A 1 34 ? -2.913 7.044 7.921 1.00 1.71 35 CYS A O 10
ATOM 5481 N N . ALA A 1 1 ? -11.549 7.741 6.129 1.00 2.43 2 ALA A N 11
ATOM 5482 C CA . ALA A 1 1 ? -12.023 6.703 5.178 1.00 1.90 2 ALA A CA 11
ATOM 5483 C C . ALA A 1 1 ? -11.012 6.484 4.057 1.00 1.44 2 ALA A C 11
ATOM 5484 O O . ALA A 1 1 ? -10.980 7.233 3.081 1.00 2.03 2 ALA A O 11
ATOM 5493 N N . CYS A 1 2 ? -10.186 5.453 4.205 1.00 0.88 3 CYS A N 11
ATOM 5494 C CA . CYS A 1 2 ? -9.172 5.134 3.206 1.00 0.81 3 CYS A CA 11
ATOM 5495 C C . CYS A 1 2 ? -9.546 3.873 2.435 1.00 0.58 3 CYS A C 11
ATOM 5496 O O . CYS A 1 2 ? -10.440 3.130 2.840 1.00 0.52 3 CYS A O 11
ATOM 5503 N N . LYS A 1 3 ? -8.854 3.633 1.326 1.00 0.55 4 LYS A N 11
ATOM 5504 C CA . LYS A 1 3 ? -9.117 2.456 0.507 1.00 0.36 4 LYS A CA 11
ATOM 5505 C C . LYS A 1 3 ? -7.838 1.929 -0.122 1.00 0.31 4 LYS A C 11
ATOM 5506 O O . LYS A 1 3 ? -6.806 2.600 -0.118 1.00 0.47 4 LYS A O 11
ATOM 5525 N N . ASP A 1 4 ? -7.911 0.712 -0.645 1.00 0.20 5 ASP A N 11
ATOM 5526 C CA . ASP A 1 4 ? -6.764 0.077 -1.259 1.00 0.25 5 ASP A CA 11
ATOM 5527 C C . ASP A 1 4 ? -7.040 -0.317 -2.702 1.00 0.23 5 ASP A C 11
ATOM 5528 O O . ASP A 1 4 ? -8.075 -0.905 -3.016 1.00 0.26 5 ASP A O 11
ATOM 5537 N N . TYR A 1 5 ? -6.095 0.004 -3.570 1.00 0.19 6 TYR A N 11
ATOM 5538 C CA . TYR A 1 5 ? -6.208 -0.323 -4.987 1.00 0.20 6 TYR A CA 11
ATOM 5539 C C . TYR A 1 5 ? -6.053 -1.828 -5.213 1.00 0.19 6 TYR A C 11
ATOM 5540 O O . TYR A 1 5 ? -6.435 -2.348 -6.261 1.00 0.23 6 TYR A O 11
ATOM 5558 N N . LEU A 1 6 ? -5.489 -2.521 -4.225 1.00 0.18 7 LEU A N 11
ATOM 5559 C CA . LEU A 1 6 ? -5.283 -3.964 -4.320 1.00 0.19 7 LEU A CA 11
ATOM 5560 C C . LEU A 1 6 ? -5.708 -4.654 -3.029 1.00 0.20 7 LEU A C 11
ATOM 5561 O O . LEU A 1 6 ? -6.082 -3.990 -2.062 1.00 0.20 7 LEU A O 11
ATOM 5577 N N . PRO A 1 7 ? -5.651 -5.996 -2.982 1.00 0.21 8 PRO A N 11
ATOM 5578 C CA . PRO A 1 7 ? -6.024 -6.753 -1.801 1.00 0.23 8 PRO A CA 11
ATOM 5579 C C . PRO A 1 7 ? -4.884 -6.853 -0.804 1.00 0.21 8 PRO A C 11
ATOM 5580 O O . PRO A 1 7 ? -3.738 -6.517 -1.103 1.00 0.18 8 PRO A O 11
ATOM 5591 N N . LYS A 1 8 ? -5.223 -7.302 0.384 1.00 0.23 9 LYS A N 11
ATOM 5592 C CA . LYS A 1 8 ? -4.260 -7.445 1.473 1.00 0.23 9 LYS A CA 11
ATOM 5593 C C . LYS A 1 8 ? -3.038 -8.261 1.052 1.00 0.22 9 LYS A C 11
ATOM 5594 O O . LYS A 1 8 ? -1.976 -8.158 1.665 1.00 0.22 9 LYS A O 11
ATOM 5613 N N . SER A 1 9 ? -3.193 -9.076 0.016 1.00 0.22 10 SER A N 11
ATOM 5614 C CA . SER A 1 9 ? -2.097 -9.910 -0.466 1.00 0.23 10 SER A CA 11
ATOM 5615 C C . SER A 1 9 ? -1.103 -9.111 -1.308 1.00 0.22 10 SER A C 11
ATOM 5616 O O . SER A 1 9 ? 0.039 -9.534 -1.494 1.00 0.24 10 SER A O 11
ATOM 5624 N N . GLU A 1 10 ? -1.537 -7.966 -1.828 1.00 0.23 11 GLU A N 11
ATOM 5625 C CA . GLU A 1 10 ? -0.676 -7.134 -2.660 1.00 0.26 11 GLU A CA 11
ATOM 5626 C C . GLU A 1 10 ? -0.080 -5.987 -1.868 1.00 0.26 11 GLU A C 11
ATOM 5627 O O . GLU A 1 10 ? 1.071 -5.601 -2.071 1.00 0.30 11 GLU A O 11
ATOM 5639 N N . CYS A 1 11 ? -0.883 -5.435 -0.981 1.00 0.26 12 CYS A N 11
ATOM 5640 C CA . CYS A 1 11 ? -0.462 -4.316 -0.168 1.00 0.30 12 CYS A CA 11
ATOM 5641 C C . CYS A 1 11 ? 0.016 -4.790 1.192 1.00 0.24 12 CYS A C 11
ATOM 5642 O O . CYS A 1 11 ? -0.773 -5.242 2.022 1.00 0.28 12 CYS A O 11
ATOM 5649 N N . THR A 1 12 ? 1.319 -4.694 1.406 1.00 0.22 13 THR A N 11
ATOM 5650 C CA . THR A 1 12 ? 1.920 -5.121 2.656 1.00 0.20 13 THR A CA 11
ATOM 5651 C C . THR A 1 12 ? 2.617 -3.952 3.332 1.00 0.22 13 THR A C 11
ATOM 5652 O O . THR A 1 12 ? 3.219 -3.114 2.663 1.00 0.23 13 THR A O 11
ATOM 5663 N N . GLN A 1 13 ? 2.546 -3.899 4.661 1.00 0.29 14 GLN A N 11
ATOM 5664 C CA . GLN A 1 13 ? 3.195 -2.826 5.409 1.00 0.33 14 GLN A CA 11
ATOM 5665 C C . GLN A 1 13 ? 4.629 -2.657 4.921 1.00 0.28 14 GLN A C 11
ATOM 5666 O O . GLN A 1 13 ? 5.187 -1.560 4.941 1.00 0.31 14 GLN A O 11
ATOM 5680 N N . PHE A 1 14 ? 5.198 -3.760 4.446 1.00 0.25 15 PHE A N 11
ATOM 5681 C CA . PHE A 1 14 ? 6.543 -3.768 3.902 1.00 0.26 15 PHE A CA 11
ATOM 5682 C C . PHE A 1 14 ? 6.641 -2.841 2.695 1.00 0.22 15 PHE A C 11
ATOM 5683 O O . PHE A 1 14 ? 7.632 -2.133 2.521 1.00 0.24 15 PHE A O 11
ATOM 5700 N N . ARG A 1 15 ? 5.603 -2.852 1.867 1.00 0.19 16 ARG A N 11
ATOM 5701 C CA . ARG A 1 15 ? 5.560 -2.016 0.672 1.00 0.20 16 ARG A CA 11
ATOM 5702 C C . ARG A 1 15 ? 5.778 -0.550 1.015 1.00 0.17 16 ARG A C 11
ATOM 5703 O O . ARG A 1 15 ? 6.586 0.121 0.383 1.00 0.19 16 ARG A O 11
ATOM 5724 N N . CYS A 1 16 ? 5.064 -0.052 2.014 1.00 0.24 17 CYS A N 11
ATOM 5725 C CA . CYS A 1 16 ? 5.210 1.342 2.414 1.00 0.33 17 CYS A CA 11
ATOM 5726 C C . CYS A 1 16 ? 6.565 1.590 3.060 1.00 0.34 17 CYS A C 11
ATOM 5727 O O . CYS A 1 16 ? 7.053 2.718 3.094 1.00 0.45 17 CYS A O 11
ATOM 5734 N N . ARG A 1 17 ? 7.167 0.535 3.577 1.00 0.30 18 ARG A N 11
ATOM 5735 C CA . ARG A 1 17 ? 8.469 0.648 4.221 1.00 0.40 18 ARG A CA 11
ATOM 5736 C C . ARG A 1 17 ? 9.545 1.035 3.239 1.00 0.41 18 ARG A C 11
ATOM 5737 O O . ARG A 1 17 ? 10.375 1.908 3.496 1.00 0.51 18 ARG A O 11
ATOM 5758 N N . THR A 1 18 ? 9.565 0.302 2.155 1.00 0.36 19 THR A N 11
ATOM 5759 C CA . THR A 1 18 ? 10.580 0.455 1.143 1.00 0.41 19 THR A CA 11
ATOM 5760 C C . THR A 1 18 ? 10.033 0.908 -0.217 1.00 0.38 19 THR A C 11
ATOM 5761 O O . THR A 1 18 ? 10.725 1.594 -0.969 1.00 0.59 19 THR A O 11
ATOM 5772 N N . SER A 1 19 ? 8.803 0.514 -0.535 1.00 0.33 20 SER A N 11
ATOM 5773 C CA . SER A 1 19 ? 8.187 0.876 -1.816 1.00 0.32 20 SER A CA 11
ATOM 5774 C C . SER A 1 19 ? 7.266 2.088 -1.677 1.00 0.28 20 SER A C 11
ATOM 5775 O O . SER A 1 19 ? 6.276 2.049 -0.949 1.00 0.42 20 SER A O 11
ATOM 5783 N N . MET A 1 20 ? 7.601 3.165 -2.383 1.00 0.27 21 MET A N 11
ATOM 5784 C CA . MET A 1 20 ? 6.812 4.395 -2.337 1.00 0.25 21 MET A CA 11
ATOM 5785 C C . MET A 1 20 ? 5.559 4.305 -3.212 1.00 0.25 21 MET A C 11
ATOM 5786 O O . MET A 1 20 ? 4.515 4.861 -2.872 1.00 0.38 21 MET A O 11
ATOM 5800 N N . LYS A 1 21 ? 5.674 3.623 -4.345 1.00 0.28 22 LYS A N 11
ATOM 5801 C CA . LYS A 1 21 ? 4.556 3.484 -5.276 1.00 0.35 22 LYS A CA 11
ATOM 5802 C C . LYS A 1 21 ? 3.340 2.821 -4.625 1.00 0.32 22 LYS A C 11
ATOM 5803 O O . LYS A 1 21 ? 2.227 3.343 -4.690 1.00 0.47 22 LYS A O 11
ATOM 5822 N N . TYR A 1 22 ? 3.557 1.661 -4.021 1.00 0.24 23 TYR A N 11
ATOM 5823 C CA . TYR A 1 22 ? 2.481 0.906 -3.380 1.00 0.23 23 TYR A CA 11
ATOM 5824 C C . TYR A 1 22 ? 1.736 1.728 -2.335 1.00 0.25 23 TYR A C 11
ATOM 5825 O O . TYR A 1 22 ? 0.580 1.448 -2.019 1.00 0.33 23 TYR A O 11
ATOM 5843 N N . ARG A 1 23 ? 2.415 2.714 -1.777 1.00 0.25 24 ARG A N 11
ATOM 5844 C CA . ARG A 1 23 ? 1.826 3.549 -0.729 1.00 0.29 24 ARG A CA 11
ATOM 5845 C C . ARG A 1 23 ? 0.808 4.545 -1.275 1.00 0.31 24 ARG A C 11
ATOM 5846 O O . ARG A 1 23 ? -0.358 4.534 -0.885 1.00 0.32 24 ARG A O 11
ATOM 5867 N N . LEU A 1 24 ? 1.265 5.426 -2.147 1.00 0.32 25 LEU A N 11
ATOM 5868 C CA . LEU A 1 24 ? 0.406 6.457 -2.716 1.00 0.37 25 LEU A CA 11
ATOM 5869 C C . LEU A 1 24 ? -0.202 6.042 -4.049 1.00 0.36 25 LEU A C 11
ATOM 5870 O O . LEU A 1 24 ? -1.351 6.365 -4.348 1.00 0.39 25 LEU A O 11
ATOM 5886 N N . ASN A 1 25 ? 0.589 5.361 -4.862 1.00 0.34 26 ASN A N 11
ATOM 5887 C CA . ASN A 1 25 ? 0.146 4.943 -6.185 1.00 0.36 26 ASN A CA 11
ATOM 5888 C C . ASN A 1 25 ? -0.887 3.817 -6.125 1.00 0.32 26 ASN A C 11
ATOM 5889 O O . ASN A 1 25 ? -1.838 3.806 -6.906 1.00 0.38 26 ASN A O 11
ATOM 5900 N N . LEU A 1 26 ? -0.711 2.879 -5.201 1.00 0.27 27 LEU A N 11
ATOM 5901 C CA . LEU A 1 26 ? -1.657 1.772 -5.068 1.00 0.27 27 LEU A CA 11
ATOM 5902 C C . LEU A 1 26 ? -2.648 2.046 -3.933 1.00 0.25 27 LEU A C 11
ATOM 5903 O O . LEU A 1 26 ? -3.459 2.966 -4.032 1.00 0.28 27 LEU A O 11
ATOM 5919 N N . CYS A 1 27 ? -2.593 1.261 -2.854 1.00 0.25 28 CYS A N 11
ATOM 5920 C CA . CYS A 1 27 ? -3.499 1.461 -1.735 1.00 0.23 28 CYS A CA 11
ATOM 5921 C C . CYS A 1 27 ? -2.931 2.483 -0.764 1.00 0.22 28 CYS A C 11
ATOM 5922 O O . CYS A 1 27 ? -1.719 2.573 -0.579 1.00 0.22 28 CYS A O 11
ATOM 5929 N N . LYS A 1 28 ? -3.816 3.224 -0.128 1.00 0.24 29 LYS A N 11
ATOM 5930 C CA . LYS A 1 28 ? -3.415 4.217 0.849 1.00 0.27 29 LYS A CA 11
ATOM 5931 C C . LYS A 1 28 ? -3.171 3.588 2.213 1.00 0.27 29 LYS A C 11
ATOM 5932 O O . LYS A 1 28 ? -2.099 3.717 2.792 1.00 0.30 29 LYS A O 11
ATOM 5951 N N . LYS A 1 29 ? -4.203 2.941 2.740 1.00 0.27 30 LYS A N 11
ATOM 5952 C CA . LYS A 1 29 ? -4.131 2.330 4.060 1.00 0.31 30 LYS A CA 11
ATOM 5953 C C . LYS A 1 29 ? -3.492 0.941 4.074 1.00 0.29 30 LYS A C 11
ATOM 5954 O O . LYS A 1 29 ? -2.568 0.689 4.845 1.00 0.31 30 LYS A O 11
ATOM 5973 N N . THR A 1 30 ? -4.029 0.023 3.278 1.00 0.28 31 THR A N 11
ATOM 5974 C CA . THR A 1 30 ? -3.542 -1.355 3.271 1.00 0.32 31 THR A CA 11
ATOM 5975 C C . THR A 1 30 ? -2.025 -1.447 3.162 1.00 0.30 31 THR A C 11
ATOM 5976 O O . THR A 1 30 ? -1.419 -2.393 3.665 1.00 0.37 31 THR A O 11
ATOM 5987 N N . CYS A 1 31 ? -1.414 -0.474 2.511 1.00 0.24 32 CYS A N 11
ATOM 5988 C CA . CYS A 1 31 ? 0.046 -0.481 2.356 1.00 0.26 32 CYS A CA 11
ATOM 5989 C C . CYS A 1 31 ? 0.724 -0.081 3.663 1.00 0.24 32 CYS A C 11
ATOM 5990 O O . CYS A 1 31 ? 1.926 -0.277 3.841 1.00 0.26 32 CYS A O 11
ATOM 5997 N N . GLY A 1 32 ? -0.063 0.466 4.578 1.00 0.24 33 GLY A N 11
ATOM 5998 C CA . GLY A 1 32 ? 0.463 0.876 5.868 1.00 0.29 33 GLY A CA 11
ATOM 5999 C C . GLY A 1 32 ? 1.028 2.287 5.867 1.00 0.35 33 GLY A C 11
ATOM 6000 O O . GLY A 1 32 ? 2.133 2.515 6.358 1.00 0.46 33 GLY A O 11
ATOM 6004 N N . THR A 1 33 ? 0.268 3.237 5.328 1.00 0.34 34 THR A N 11
ATOM 6005 C CA . THR A 1 33 ? 0.709 4.631 5.288 1.00 0.44 34 THR A CA 11
ATOM 6006 C C . THR A 1 33 ? -0.425 5.583 5.655 1.00 0.52 34 THR A C 11
ATOM 6007 O O . THR A 1 33 ? -0.199 6.607 6.300 1.00 0.68 34 THR A O 11
ATOM 6018 N N . CYS A 1 34 ? -1.643 5.249 5.240 1.00 0.49 35 CYS A N 11
ATOM 6019 C CA . CYS A 1 34 ? -2.800 6.090 5.531 1.00 0.62 35 CYS A CA 11
ATOM 6020 C C . CYS A 1 34 ? -2.948 6.316 7.033 1.00 0.95 35 CYS A C 11
ATOM 6021 O O . CYS A 1 34 ? -3.679 7.252 7.421 1.00 1.71 35 CYS A O 11
ATOM 6029 N N . ALA A 1 1 ? -11.057 8.383 5.838 1.00 2.43 2 ALA A N 12
ATOM 6030 C CA . ALA A 1 1 ? -11.233 6.976 5.394 1.00 1.90 2 ALA A CA 12
ATOM 6031 C C . ALA A 1 1 ? -10.516 6.725 4.072 1.00 1.44 2 ALA A C 12
ATOM 6032 O O . ALA A 1 1 ? -10.881 7.287 3.040 1.00 2.03 2 ALA A O 12
ATOM 6041 N N . CYS A 1 2 ? -9.493 5.877 4.111 1.00 0.88 3 CYS A N 12
ATOM 6042 C CA . CYS A 1 2 ? -8.723 5.553 2.915 1.00 0.81 3 CYS A CA 12
ATOM 6043 C C . CYS A 1 2 ? -9.187 4.231 2.309 1.00 0.58 3 CYS A C 12
ATOM 6044 O O . CYS A 1 2 ? -10.023 3.533 2.882 1.00 0.52 3 CYS A O 12
ATOM 6051 N N . LYS A 1 3 ? -8.635 3.892 1.147 1.00 0.55 4 LYS A N 12
ATOM 6052 C CA . LYS A 1 3 ? -8.988 2.652 0.462 1.00 0.36 4 LYS A CA 12
ATOM 6053 C C . LYS A 1 3 ? -7.752 1.991 -0.134 1.00 0.31 4 LYS A C 12
ATOM 6054 O O . LYS A 1 3 ? -6.667 2.573 -0.139 1.00 0.47 4 LYS A O 12
ATOM 6073 N N . ASP A 1 4 ? -7.919 0.768 -0.628 1.00 0.20 5 ASP A N 12
ATOM 6074 C CA . ASP A 1 4 ? -6.813 0.030 -1.214 1.00 0.25 5 ASP A CA 12
ATOM 6075 C C . ASP A 1 4 ? -7.105 -0.375 -2.651 1.00 0.23 5 ASP A C 12
ATOM 6076 O O . ASP A 1 4 ? -8.163 -0.925 -2.957 1.00 0.26 5 ASP A O 12
ATOM 6085 N N . TYR A 1 5 ? -6.146 -0.105 -3.523 1.00 0.19 6 TYR A N 12
ATOM 6086 C CA . TYR A 1 5 ? -6.268 -0.441 -4.936 1.00 0.20 6 TYR A CA 12
ATOM 6087 C C . TYR A 1 5 ? -6.060 -1.940 -5.168 1.00 0.19 6 TYR A C 12
ATOM 6088 O O . TYR A 1 5 ? -6.322 -2.446 -6.258 1.00 0.23 6 TYR A O 12
ATOM 6106 N N . LEU A 1 6 ? -5.585 -2.645 -4.141 1.00 0.18 7 LEU A N 12
ATOM 6107 C CA . LEU A 1 6 ? -5.343 -4.081 -4.247 1.00 0.19 7 LEU A CA 12
ATOM 6108 C C . LEU A 1 6 ? -5.747 -4.796 -2.963 1.00 0.20 7 LEU A C 12
ATOM 6109 O O . LEU A 1 6 ? -6.134 -4.154 -1.987 1.00 0.20 7 LEU A O 12
ATOM 6125 N N . PRO A 1 7 ? -5.658 -6.138 -2.935 1.00 0.21 8 PRO A N 12
ATOM 6126 C CA . PRO A 1 7 ? -6.008 -6.921 -1.764 1.00 0.23 8 PRO A CA 12
ATOM 6127 C C . PRO A 1 7 ? -4.862 -7.008 -0.772 1.00 0.21 8 PRO A C 12
ATOM 6128 O O . PRO A 1 7 ? -3.726 -6.641 -1.070 1.00 0.18 8 PRO A O 12
ATOM 6139 N N . LYS A 1 8 ? -5.187 -7.482 0.411 1.00 0.23 9 LYS A N 12
ATOM 6140 C CA . LYS A 1 8 ? -4.215 -7.619 1.494 1.00 0.23 9 LYS A CA 12
ATOM 6141 C C . LYS A 1 8 ? -2.975 -8.398 1.058 1.00 0.22 9 LYS A C 12
ATOM 6142 O O . LYS A 1 8 ? -1.916 -8.286 1.675 1.00 0.22 9 LYS A O 12
ATOM 6161 N N . SER A 1 9 ? -3.112 -9.197 0.006 1.00 0.22 10 SER A N 12
ATOM 6162 C CA . SER A 1 9 ? -1.999 -10.002 -0.488 1.00 0.23 10 SER A CA 12
ATOM 6163 C C . SER A 1 9 ? -1.031 -9.182 -1.343 1.00 0.22 10 SER A C 12
ATOM 6164 O O . SER A 1 9 ? 0.112 -9.590 -1.551 1.00 0.24 10 SER A O 12
ATOM 6172 N N . GLU A 1 10 ? -1.486 -8.040 -1.851 1.00 0.23 11 GLU A N 12
ATOM 6173 C CA . GLU A 1 10 ? -0.643 -7.199 -2.693 1.00 0.26 11 GLU A CA 12
ATOM 6174 C C . GLU A 1 10 ? -0.043 -6.048 -1.910 1.00 0.26 11 GLU A C 12
ATOM 6175 O O . GLU A 1 10 ? 1.103 -5.658 -2.130 1.00 0.30 11 GLU A O 12
ATOM 6187 N N . CYS A 1 11 ? -0.835 -5.500 -1.011 1.00 0.26 12 CYS A N 12
ATOM 6188 C CA . CYS A 1 11 ? -0.401 -4.380 -0.205 1.00 0.30 12 CYS A CA 12
ATOM 6189 C C . CYS A 1 11 ? 0.075 -4.855 1.154 1.00 0.24 12 CYS A C 12
ATOM 6190 O O . CYS A 1 11 ? -0.712 -5.316 1.981 1.00 0.28 12 CYS A O 12
ATOM 6197 N N . THR A 1 12 ? 1.376 -4.751 1.367 1.00 0.22 13 THR A N 12
ATOM 6198 C CA . THR A 1 12 ? 1.983 -5.179 2.613 1.00 0.20 13 THR A CA 12
ATOM 6199 C C . THR A 1 12 ? 2.675 -4.008 3.292 1.00 0.22 13 THR A C 12
ATOM 6200 O O . THR A 1 12 ? 3.261 -3.158 2.623 1.00 0.23 13 THR A O 12
ATOM 6211 N N . GLN A 1 13 ? 2.616 -3.966 4.621 1.00 0.29 14 GLN A N 12
ATOM 6212 C CA . GLN A 1 13 ? 3.260 -2.891 5.373 1.00 0.33 14 GLN A CA 12
ATOM 6213 C C . GLN A 1 13 ? 4.686 -2.697 4.870 1.00 0.28 14 GLN A C 12
ATOM 6214 O O . GLN A 1 13 ? 5.228 -1.592 4.893 1.00 0.31 14 GLN A O 12
ATOM 6228 N N . PHE A 1 14 ? 5.265 -3.787 4.380 1.00 0.25 15 PHE A N 12
ATOM 6229 C CA . PHE A 1 14 ? 6.605 -3.773 3.821 1.00 0.26 15 PHE A CA 12
ATOM 6230 C C . PHE A 1 14 ? 6.687 -2.830 2.627 1.00 0.22 15 PHE A C 12
ATOM 6231 O O . PHE A 1 14 ? 7.686 -2.139 2.433 1.00 0.24 15 PHE A O 12
ATOM 6248 N N . ARG A 1 15 ? 5.627 -2.810 1.829 1.00 0.19 16 ARG A N 12
ATOM 6249 C CA . ARG A 1 15 ? 5.567 -1.959 0.648 1.00 0.20 16 ARG A CA 12
ATOM 6250 C C . ARG A 1 15 ? 5.772 -0.495 1.009 1.00 0.17 16 ARG A C 12
ATOM 6251 O O . ARG A 1 15 ? 6.558 0.196 0.371 1.00 0.19 16 ARG A O 12
ATOM 6272 N N . CYS A 1 16 ? 5.072 -0.021 2.032 1.00 0.24 17 CYS A N 12
ATOM 6273 C CA . CYS A 1 16 ? 5.209 1.369 2.448 1.00 0.33 17 CYS A CA 12
ATOM 6274 C C . CYS A 1 16 ? 6.569 1.623 3.083 1.00 0.34 17 CYS A C 12
ATOM 6275 O O . CYS A 1 16 ? 7.052 2.752 3.114 1.00 0.45 17 CYS A O 12
ATOM 6282 N N . ARG A 1 17 ? 7.180 0.569 3.595 1.00 0.30 18 ARG A N 12
ATOM 6283 C CA . ARG A 1 17 ? 8.487 0.686 4.231 1.00 0.40 18 ARG A CA 12
ATOM 6284 C C . ARG A 1 17 ? 9.548 1.122 3.253 1.00 0.41 18 ARG A C 12
ATOM 6285 O O . ARG A 1 17 ? 10.365 1.999 3.530 1.00 0.51 18 ARG A O 12
ATOM 6306 N N . THR A 1 18 ? 9.573 0.422 2.146 1.00 0.36 19 THR A N 12
ATOM 6307 C CA . THR A 1 18 ? 10.580 0.623 1.137 1.00 0.41 19 THR A CA 12
ATOM 6308 C C . THR A 1 18 ? 10.024 1.109 -0.208 1.00 0.38 19 THR A C 12
ATOM 6309 O O . THR A 1 18 ? 10.706 1.825 -0.941 1.00 0.59 19 THR A O 12
ATOM 6320 N N . SER A 1 19 ? 8.799 0.706 -0.540 1.00 0.33 20 SER A N 12
ATOM 6321 C CA . SER A 1 19 ? 8.184 1.097 -1.812 1.00 0.32 20 SER A CA 12
ATOM 6322 C C . SER A 1 19 ? 7.184 2.242 -1.639 1.00 0.28 20 SER A C 12
ATOM 6323 O O . SER A 1 19 ? 6.196 2.116 -0.918 1.00 0.42 20 SER A O 12
ATOM 6331 N N . MET A 1 20 ? 7.448 3.359 -2.313 1.00 0.27 21 MET A N 12
ATOM 6332 C CA . MET A 1 20 ? 6.574 4.530 -2.239 1.00 0.25 21 MET A CA 12
ATOM 6333 C C . MET A 1 20 ? 5.338 4.371 -3.125 1.00 0.25 21 MET A C 12
ATOM 6334 O O . MET A 1 20 ? 4.242 4.792 -2.758 1.00 0.38 21 MET A O 12
ATOM 6348 N N . LYS A 1 21 ? 5.523 3.777 -4.298 1.00 0.28 22 LYS A N 12
ATOM 6349 C CA . LYS A 1 21 ? 4.426 3.581 -5.244 1.00 0.35 22 LYS A CA 12
ATOM 6350 C C . LYS A 1 21 ? 3.240 2.859 -4.603 1.00 0.32 22 LYS A C 12
ATOM 6351 O O . LYS A 1 21 ? 2.106 3.332 -4.666 1.00 0.47 22 LYS A O 12
ATOM 6370 N N . TYR A 1 22 ? 3.507 1.707 -4.004 1.00 0.24 23 TYR A N 12
ATOM 6371 C CA . TYR A 1 22 ? 2.462 0.906 -3.369 1.00 0.23 23 TYR A CA 12
ATOM 6372 C C . TYR A 1 22 ? 1.686 1.697 -2.323 1.00 0.25 23 TYR A C 12
ATOM 6373 O O . TYR A 1 22 ? 0.540 1.377 -2.011 1.00 0.33 23 TYR A O 12
ATOM 6391 N N . ARG A 1 23 ? 2.331 2.705 -1.760 1.00 0.25 24 ARG A N 12
ATOM 6392 C CA . ARG A 1 23 ? 1.712 3.518 -0.712 1.00 0.29 24 ARG A CA 12
ATOM 6393 C C . ARG A 1 23 ? 0.693 4.508 -1.265 1.00 0.31 24 ARG A C 12
ATOM 6394 O O . ARG A 1 23 ? -0.479 4.484 -0.893 1.00 0.32 24 ARG A O 12
ATOM 6415 N N . LEU A 1 24 ? 1.154 5.401 -2.123 1.00 0.32 25 LEU A N 12
ATOM 6416 C CA . LEU A 1 24 ? 0.294 6.428 -2.695 1.00 0.37 25 LEU A CA 12
ATOM 6417 C C . LEU A 1 24 ? -0.297 6.013 -4.037 1.00 0.36 25 LEU A C 12
ATOM 6418 O O . LEU A 1 24 ? -1.445 6.330 -4.347 1.00 0.39 25 LEU A O 12
ATOM 6434 N N . ASN A 1 25 ? 0.507 5.340 -4.843 1.00 0.34 26 ASN A N 12
ATOM 6435 C CA . ASN A 1 25 ? 0.084 4.920 -6.172 1.00 0.36 26 ASN A CA 12
ATOM 6436 C C . ASN A 1 25 ? -0.938 3.782 -6.135 1.00 0.32 26 ASN A C 12
ATOM 6437 O O . ASN A 1 25 ? -1.875 3.764 -6.933 1.00 0.38 26 ASN A O 12
ATOM 6448 N N . LEU A 1 26 ? -0.769 2.838 -5.214 1.00 0.27 27 LEU A N 12
ATOM 6449 C CA . LEU A 1 26 ? -1.703 1.717 -5.109 1.00 0.27 27 LEU A CA 12
ATOM 6450 C C . LEU A 1 26 ? -2.710 1.951 -3.978 1.00 0.25 27 LEU A C 12
ATOM 6451 O O . LEU A 1 26 ? -3.575 2.819 -4.093 1.00 0.28 27 LEU A O 12
ATOM 6467 N N . CYS A 1 27 ? -2.607 1.189 -2.886 1.00 0.25 28 CYS A N 12
ATOM 6468 C CA . CYS A 1 27 ? -3.524 1.350 -1.769 1.00 0.23 28 CYS A CA 12
ATOM 6469 C C . CYS A 1 27 ? -2.997 2.385 -0.791 1.00 0.22 28 CYS A C 12
ATOM 6470 O O . CYS A 1 27 ? -1.789 2.519 -0.600 1.00 0.22 28 CYS A O 12
ATOM 6477 N N . LYS A 1 28 ? -3.910 3.091 -0.157 1.00 0.24 29 LYS A N 12
ATOM 6478 C CA . LYS A 1 28 ? -3.555 4.097 0.824 1.00 0.27 29 LYS A CA 12
ATOM 6479 C C . LYS A 1 28 ? -3.297 3.476 2.193 1.00 0.27 29 LYS A C 12
ATOM 6480 O O . LYS A 1 28 ? -2.231 3.639 2.776 1.00 0.30 29 LYS A O 12
ATOM 6499 N N . LYS A 1 29 ? -4.309 2.796 2.713 1.00 0.27 30 LYS A N 12
ATOM 6500 C CA . LYS A 1 29 ? -4.234 2.183 4.034 1.00 0.31 30 LYS A CA 12
ATOM 6501 C C . LYS A 1 29 ? -3.559 0.811 4.049 1.00 0.29 30 LYS A C 12
ATOM 6502 O O . LYS A 1 29 ? -2.642 0.580 4.834 1.00 0.31 30 LYS A O 12
ATOM 6521 N N . THR A 1 30 ? -4.057 -0.117 3.238 1.00 0.28 31 THR A N 12
ATOM 6522 C CA . THR A 1 30 ? -3.529 -1.479 3.233 1.00 0.32 31 THR A CA 12
ATOM 6523 C C . THR A 1 30 ? -2.008 -1.520 3.154 1.00 0.30 31 THR A C 12
ATOM 6524 O O . THR A 1 30 ? -1.379 -2.439 3.677 1.00 0.37 31 THR A O 12
ATOM 6535 N N . CYS A 1 31 ? -1.420 -0.532 2.506 1.00 0.24 32 CYS A N 12
ATOM 6536 C CA . CYS A 1 31 ? 0.040 -0.486 2.380 1.00 0.26 32 CYS A CA 12
ATOM 6537 C C . CYS A 1 31 ? 0.676 -0.083 3.706 1.00 0.24 32 CYS A C 12
ATOM 6538 O O . CYS A 1 31 ? 1.877 -0.256 3.915 1.00 0.26 32 CYS A O 12
ATOM 6545 N N . GLY A 1 32 ? -0.148 0.442 4.602 1.00 0.24 33 GLY A N 12
ATOM 6546 C CA . GLY A 1 32 ? 0.331 0.854 5.909 1.00 0.29 33 GLY A CA 12
ATOM 6547 C C . GLY A 1 32 ? 0.847 2.283 5.942 1.00 0.35 33 GLY A C 12
ATOM 6548 O O . GLY A 1 32 ? 1.907 2.548 6.509 1.00 0.46 33 GLY A O 12
ATOM 6552 N N . THR A 1 33 ? 0.099 3.210 5.346 1.00 0.34 34 THR A N 12
ATOM 6553 C CA . THR A 1 33 ? 0.503 4.616 5.334 1.00 0.44 34 THR A CA 12
ATOM 6554 C C . THR A 1 33 ? -0.656 5.537 5.711 1.00 0.52 34 THR A C 12
ATOM 6555 O O . THR A 1 33 ? -0.445 6.596 6.304 1.00 0.68 34 THR A O 12
ATOM 6566 N N . CYS A 1 34 ? -1.878 5.136 5.370 1.00 0.49 35 CYS A N 12
ATOM 6567 C CA . CYS A 1 34 ? -3.059 5.943 5.685 1.00 0.62 35 CYS A CA 12
ATOM 6568 C C . CYS A 1 34 ? -3.060 6.354 7.156 1.00 0.95 35 CYS A C 12
ATOM 6569 O O . CYS A 1 34 ? -2.867 7.556 7.434 1.00 1.71 35 CYS A O 12
ATOM 6577 N N . ALA A 1 1 ? -11.231 8.695 4.978 1.00 2.43 2 ALA A N 13
ATOM 6578 C CA . ALA A 1 1 ? -11.885 7.596 4.221 1.00 1.90 2 ALA A CA 13
ATOM 6579 C C . ALA A 1 1 ? -11.007 7.132 3.064 1.00 1.44 2 ALA A C 13
ATOM 6580 O O . ALA A 1 1 ? -11.271 7.450 1.904 1.00 2.03 2 ALA A O 13
ATOM 6589 N N . CYS A 1 2 ? -9.962 6.377 3.387 1.00 0.88 3 CYS A N 13
ATOM 6590 C CA . CYS A 1 2 ? -9.044 5.869 2.374 1.00 0.81 3 CYS A CA 13
ATOM 6591 C C . CYS A 1 2 ? -9.283 4.383 2.119 1.00 0.58 3 CYS A C 13
ATOM 6592 O O . CYS A 1 2 ? -9.750 3.660 2.999 1.00 0.52 3 CYS A O 13
ATOM 6599 N N . LYS A 1 3 ? -8.962 3.935 0.908 1.00 0.55 4 LYS A N 13
ATOM 6600 C CA . LYS A 1 3 ? -9.146 2.535 0.537 1.00 0.36 4 LYS A CA 13
ATOM 6601 C C . LYS A 1 3 ? -7.861 1.948 -0.033 1.00 0.31 4 LYS A C 13
ATOM 6602 O O . LYS A 1 3 ? -6.808 2.584 -0.001 1.00 0.47 4 LYS A O 13
ATOM 6621 N N . ASP A 1 4 ? -7.951 0.722 -0.539 1.00 0.20 5 ASP A N 13
ATOM 6622 C CA . ASP A 1 4 ? -6.797 0.045 -1.096 1.00 0.25 5 ASP A CA 13
ATOM 6623 C C . ASP A 1 4 ? -7.020 -0.355 -2.549 1.00 0.23 5 ASP A C 13
ATOM 6624 O O . ASP A 1 4 ? -8.054 -0.917 -2.908 1.00 0.26 5 ASP A O 13
ATOM 6633 N N . TYR A 1 5 ? -6.024 -0.062 -3.371 1.00 0.19 6 TYR A N 13
ATOM 6634 C CA . TYR A 1 5 ? -6.063 -0.381 -4.793 1.00 0.20 6 TYR A CA 13
ATOM 6635 C C . TYR A 1 5 ? -5.928 -1.886 -5.023 1.00 0.19 6 TYR A C 13
ATOM 6636 O O . TYR A 1 5 ? -6.195 -2.379 -6.119 1.00 0.23 6 TYR A O 13
ATOM 6654 N N . LEU A 1 6 ? -5.500 -2.611 -3.992 1.00 0.18 7 LEU A N 13
ATOM 6655 C CA . LEU A 1 6 ? -5.318 -4.054 -4.098 1.00 0.19 7 LEU A CA 13
ATOM 6656 C C . LEU A 1 6 ? -5.651 -4.746 -2.779 1.00 0.20 7 LEU A C 13
ATOM 6657 O O . LEU A 1 6 ? -5.953 -4.083 -1.787 1.00 0.20 7 LEU A O 13
ATOM 6673 N N . PRO A 1 7 ? -5.597 -6.091 -2.739 1.00 0.21 8 PRO A N 13
ATOM 6674 C CA . PRO A 1 7 ? -5.888 -6.851 -1.538 1.00 0.23 8 PRO A CA 13
ATOM 6675 C C . PRO A 1 7 ? -4.680 -6.970 -0.626 1.00 0.21 8 PRO A C 13
ATOM 6676 O O . PRO A 1 7 ? -3.555 -6.646 -1.006 1.00 0.18 8 PRO A O 13
ATOM 6687 N N . LYS A 1 8 ? -4.938 -7.424 0.582 1.00 0.23 9 LYS A N 13
ATOM 6688 C CA . LYS A 1 8 ? -3.898 -7.588 1.596 1.00 0.23 9 LYS A CA 13
ATOM 6689 C C . LYS A 1 8 ? -2.702 -8.375 1.063 1.00 0.22 9 LYS A C 13
ATOM 6690 O O . LYS A 1 8 ? -1.588 -8.246 1.572 1.00 0.22 9 LYS A O 13
ATOM 6709 N N . SER A 1 9 ? -2.937 -9.197 0.046 1.00 0.22 10 SER A N 13
ATOM 6710 C CA . SER A 1 9 ? -1.875 -10.009 -0.539 1.00 0.23 10 SER A CA 13
ATOM 6711 C C . SER A 1 9 ? -0.936 -9.172 -1.407 1.00 0.22 10 SER A C 13
ATOM 6712 O O . SER A 1 9 ? 0.211 -9.556 -1.636 1.00 0.24 10 SER A O 13
ATOM 6720 N N . GLU A 1 10 ? -1.425 -8.037 -1.900 1.00 0.23 11 GLU A N 13
ATOM 6721 C CA . GLU A 1 10 ? -0.621 -7.169 -2.752 1.00 0.26 11 GLU A CA 13
ATOM 6722 C C . GLU A 1 10 ? -0.032 -6.012 -1.968 1.00 0.26 11 GLU A C 13
ATOM 6723 O O . GLU A 1 10 ? 1.099 -5.590 -2.206 1.00 0.30 11 GLU A O 13
ATOM 6735 N N . CYS A 1 11 ? -0.820 -5.493 -1.046 1.00 0.26 12 CYS A N 13
ATOM 6736 C CA . CYS A 1 11 ? -0.402 -4.372 -0.234 1.00 0.30 12 CYS A CA 13
ATOM 6737 C C . CYS A 1 11 ? 0.086 -4.852 1.121 1.00 0.24 12 CYS A C 13
ATOM 6738 O O . CYS A 1 11 ? -0.698 -5.305 1.955 1.00 0.28 12 CYS A O 13
ATOM 6745 N N . THR A 1 12 ? 1.391 -4.763 1.324 1.00 0.22 13 THR A N 13
ATOM 6746 C CA . THR A 1 12 ? 2.001 -5.201 2.568 1.00 0.20 13 THR A CA 13
ATOM 6747 C C . THR A 1 12 ? 2.705 -4.040 3.253 1.00 0.22 13 THR A C 13
ATOM 6748 O O . THR A 1 12 ? 3.288 -3.185 2.589 1.00 0.23 13 THR A O 13
ATOM 6759 N N . GLN A 1 13 ? 2.663 -4.016 4.585 1.00 0.29 14 GLN A N 13
ATOM 6760 C CA . GLN A 1 13 ? 3.324 -2.957 5.342 1.00 0.33 14 GLN A CA 13
ATOM 6761 C C . GLN A 1 13 ? 4.742 -2.767 4.818 1.00 0.28 14 GLN A C 13
ATOM 6762 O O . GLN A 1 13 ? 5.289 -1.664 4.832 1.00 0.31 14 GLN A O 13
ATOM 6776 N N . PHE A 1 14 ? 5.307 -3.860 4.317 1.00 0.25 15 PHE A N 13
ATOM 6777 C CA . PHE A 1 14 ? 6.636 -3.852 3.734 1.00 0.26 15 PHE A CA 13
ATOM 6778 C C . PHE A 1 14 ? 6.706 -2.890 2.554 1.00 0.22 15 PHE A C 13
ATOM 6779 O O . PHE A 1 14 ? 7.690 -2.173 2.379 1.00 0.24 15 PHE A O 13
ATOM 6796 N N . ARG A 1 15 ? 5.652 -2.885 1.747 1.00 0.19 16 ARG A N 13
ATOM 6797 C CA . ARG A 1 15 ? 5.583 -2.019 0.577 1.00 0.20 16 ARG A CA 13
ATOM 6798 C C . ARG A 1 15 ? 5.783 -0.560 0.958 1.00 0.17 16 ARG A C 13
ATOM 6799 O O . ARG A 1 15 ? 6.566 0.143 0.329 1.00 0.19 16 ARG A O 13
ATOM 6820 N N . CYS A 1 16 ? 5.083 -0.103 1.986 1.00 0.24 17 CYS A N 13
ATOM 6821 C CA . CYS A 1 16 ? 5.216 1.281 2.421 1.00 0.33 17 CYS A CA 13
ATOM 6822 C C . CYS A 1 16 ? 6.594 1.540 3.016 1.00 0.34 17 CYS A C 13
ATOM 6823 O O . CYS A 1 16 ? 7.068 2.674 3.045 1.00 0.45 17 CYS A O 13
ATOM 6830 N N . ARG A 1 17 ? 7.230 0.486 3.494 1.00 0.30 18 ARG A N 13
ATOM 6831 C CA . ARG A 1 17 ? 8.555 0.606 4.089 1.00 0.40 18 ARG A CA 13
ATOM 6832 C C . ARG A 1 17 ? 9.589 1.029 3.075 1.00 0.41 18 ARG A C 13
ATOM 6833 O O . ARG A 1 17 ? 10.417 1.906 3.320 1.00 0.51 18 ARG A O 13
ATOM 6854 N N . THR A 1 18 ? 9.578 0.319 1.975 1.00 0.36 19 THR A N 13
ATOM 6855 C CA . THR A 1 18 ? 10.554 0.506 0.932 1.00 0.41 19 THR A CA 13
ATOM 6856 C C . THR A 1 18 ? 9.956 0.982 -0.398 1.00 0.38 19 THR A C 13
ATOM 6857 O O . THR A 1 18 ? 10.619 1.680 -1.165 1.00 0.59 19 THR A O 13
ATOM 6868 N N . SER A 1 19 ? 8.714 0.594 -0.678 1.00 0.33 20 SER A N 13
ATOM 6869 C CA . SER A 1 19 ? 8.053 0.978 -1.929 1.00 0.32 20 SER A CA 13
ATOM 6870 C C . SER A 1 19 ? 7.080 2.142 -1.728 1.00 0.28 20 SER A C 13
ATOM 6871 O O . SER A 1 19 ? 6.111 2.035 -0.979 1.00 0.42 20 SER A O 13
ATOM 6879 N N . MET A 1 20 ? 7.346 3.253 -2.410 1.00 0.27 21 MET A N 13
ATOM 6880 C CA . MET A 1 20 ? 6.498 4.440 -2.312 1.00 0.25 21 MET A CA 13
ATOM 6881 C C . MET A 1 20 ? 5.235 4.307 -3.168 1.00 0.25 21 MET A C 13
ATOM 6882 O O . MET A 1 20 ? 4.162 4.769 -2.783 1.00 0.38 21 MET A O 13
ATOM 6896 N N . LYS A 1 21 ? 5.379 3.693 -4.337 1.00 0.28 22 LYS A N 13
ATOM 6897 C CA . LYS A 1 21 ? 4.261 3.516 -5.264 1.00 0.35 22 LYS A CA 13
ATOM 6898 C C . LYS A 1 21 ? 3.070 2.815 -4.608 1.00 0.32 22 LYS A C 13
ATOM 6899 O O . LYS A 1 21 ? 1.926 3.243 -4.763 1.00 0.47 22 LYS A O 13
ATOM 6918 N N . TYR A 1 22 ? 3.342 1.728 -3.898 1.00 0.24 23 TYR A N 13
ATOM 6919 C CA . TYR A 1 22 ? 2.293 0.950 -3.239 1.00 0.23 23 TYR A CA 13
ATOM 6920 C C . TYR A 1 22 ? 1.575 1.746 -2.156 1.00 0.25 23 TYR A C 13
ATOM 6921 O O . TYR A 1 22 ? 0.446 1.427 -1.784 1.00 0.33 23 TYR A O 13
ATOM 6939 N N . ARG A 1 23 ? 2.248 2.753 -1.629 1.00 0.25 24 ARG A N 13
ATOM 6940 C CA . ARG A 1 23 ? 1.682 3.565 -0.552 1.00 0.29 24 ARG A CA 13
ATOM 6941 C C . ARG A 1 23 ? 0.681 4.599 -1.057 1.00 0.31 24 ARG A C 13
ATOM 6942 O O . ARG A 1 23 ? -0.480 4.605 -0.650 1.00 0.32 24 ARG A O 13
ATOM 6963 N N . LEU A 1 24 ? 1.150 5.496 -1.909 1.00 0.32 25 LEU A N 13
ATOM 6964 C CA . LEU A 1 24 ? 0.312 6.567 -2.431 1.00 0.37 25 LEU A CA 13
ATOM 6965 C C . LEU A 1 24 ? -0.341 6.215 -3.764 1.00 0.36 25 LEU A C 13
ATOM 6966 O O . LEU A 1 24 ? -1.517 6.507 -3.982 1.00 0.39 25 LEU A O 13
ATOM 6982 N N . ASN A 1 25 ? 0.428 5.618 -4.663 1.00 0.34 26 ASN A N 13
ATOM 6983 C CA . ASN A 1 25 ? -0.083 5.267 -5.982 1.00 0.36 26 ASN A CA 13
ATOM 6984 C C . ASN A 1 25 ? -1.066 4.100 -5.916 1.00 0.32 26 ASN A C 13
ATOM 6985 O O . ASN A 1 25 ? -2.075 4.091 -6.621 1.00 0.38 26 ASN A O 13
ATOM 6996 N N . LEU A 1 26 ? -0.780 3.126 -5.061 1.00 0.27 27 LEU A N 13
ATOM 6997 C CA . LEU A 1 26 ? -1.651 1.973 -4.899 1.00 0.27 27 LEU A CA 13
ATOM 6998 C C . LEU A 1 26 ? -2.595 2.200 -3.712 1.00 0.25 27 LEU A C 13
ATOM 6999 O O . LEU A 1 26 ? -3.244 3.243 -3.636 1.00 0.28 27 LEU A O 13
ATOM 7015 N N . CYS A 1 27 ? -2.680 1.245 -2.785 1.00 0.25 28 CYS A N 13
ATOM 7016 C CA . CYS A 1 27 ? -3.552 1.398 -1.633 1.00 0.23 28 CYS A CA 13
ATOM 7017 C C . CYS A 1 27 ? -2.972 2.395 -0.642 1.00 0.22 28 CYS A C 13
ATOM 7018 O O . CYS A 1 27 ? -1.756 2.497 -0.483 1.00 0.22 28 CYS A O 13
ATOM 7025 N N . LYS A 1 28 ? -3.852 3.103 0.040 1.00 0.24 29 LYS A N 13
ATOM 7026 C CA . LYS A 1 28 ? -3.442 4.068 1.042 1.00 0.27 29 LYS A CA 13
ATOM 7027 C C . LYS A 1 28 ? -3.167 3.395 2.382 1.00 0.27 29 LYS A C 13
ATOM 7028 O O . LYS A 1 28 ? -2.081 3.503 2.939 1.00 0.30 29 LYS A O 13
ATOM 7047 N N . LYS A 1 29 ? -4.188 2.732 2.909 1.00 0.27 30 LYS A N 13
ATOM 7048 C CA . LYS A 1 29 ? -4.096 2.076 4.207 1.00 0.31 30 LYS A CA 13
ATOM 7049 C C . LYS A 1 29 ? -3.464 0.687 4.160 1.00 0.29 30 LYS A C 13
ATOM 7050 O O . LYS A 1 29 ? -2.537 0.402 4.915 1.00 0.31 30 LYS A O 13
ATOM 7069 N N . THR A 1 30 ? -4.005 -0.197 3.327 1.00 0.28 31 THR A N 13
ATOM 7070 C CA . THR A 1 30 ? -3.511 -1.571 3.266 1.00 0.32 31 THR A CA 13
ATOM 7071 C C . THR A 1 30 ? -1.991 -1.641 3.146 1.00 0.30 31 THR A C 13
ATOM 7072 O O . THR A 1 30 ? -1.372 -2.604 3.600 1.00 0.37 31 THR A O 13
ATOM 7083 N N . CYS A 1 31 ? -1.394 -0.629 2.542 1.00 0.24 32 CYS A N 13
ATOM 7084 C CA . CYS A 1 31 ? 0.065 -0.603 2.380 1.00 0.26 32 CYS A CA 13
ATOM 7085 C C . CYS A 1 31 ? 0.743 -0.246 3.699 1.00 0.24 32 CYS A C 13
ATOM 7086 O O . CYS A 1 31 ? 1.945 -0.448 3.870 1.00 0.26 32 CYS A O 13
ATOM 7093 N N . GLY A 1 32 ? -0.044 0.272 4.630 1.00 0.24 33 GLY A N 13
ATOM 7094 C CA . GLY A 1 32 ? 0.482 0.641 5.933 1.00 0.29 33 GLY A CA 13
ATOM 7095 C C . GLY A 1 32 ? 0.998 2.070 5.995 1.00 0.35 33 GLY A C 13
ATOM 7096 O O . GLY A 1 32 ? 2.076 2.318 6.536 1.00 0.46 33 GLY A O 13
ATOM 7100 N N . THR A 1 33 ? 0.229 3.016 5.459 1.00 0.34 34 THR A N 13
ATOM 7101 C CA . THR A 1 33 ? 0.629 4.423 5.483 1.00 0.44 34 THR A CA 13
ATOM 7102 C C . THR A 1 33 ? -0.537 5.329 5.872 1.00 0.52 34 THR A C 13
ATOM 7103 O O . THR A 1 33 ? -0.348 6.334 6.557 1.00 0.68 34 THR A O 13
ATOM 7114 N N . CYS A 1 34 ? -1.743 4.975 5.434 1.00 0.49 35 CYS A N 13
ATOM 7115 C CA . CYS A 1 34 ? -2.926 5.772 5.747 1.00 0.62 35 CYS A CA 13
ATOM 7116 C C . CYS A 1 34 ? -3.141 5.857 7.255 1.00 0.95 35 CYS A C 13
ATOM 7117 O O . CYS A 1 34 ? -3.612 6.913 7.726 1.00 1.71 35 CYS A O 13
ATOM 7125 N N . ALA A 1 1 ? -11.141 9.489 3.416 1.00 2.43 2 ALA A N 14
ATOM 7126 C CA . ALA A 1 1 ? -11.244 8.669 2.181 1.00 1.90 2 ALA A CA 14
ATOM 7127 C C . ALA A 1 1 ? -10.014 7.784 2.009 1.00 1.44 2 ALA A C 14
ATOM 7128 O O . ALA A 1 1 ? -9.100 8.115 1.252 1.00 2.03 2 ALA A O 14
ATOM 7137 N N . CYS A 1 2 ? -9.997 6.658 2.715 1.00 0.88 3 CYS A N 14
ATOM 7138 C CA . CYS A 1 2 ? -8.879 5.725 2.640 1.00 0.81 3 CYS A CA 14
ATOM 7139 C C . CYS A 1 2 ? -9.366 4.320 2.298 1.00 0.58 3 CYS A C 14
ATOM 7140 O O . CYS A 1 2 ? -10.282 3.799 2.934 1.00 0.52 3 CYS A O 14
ATOM 7147 N N . LYS A 1 3 ? -8.747 3.712 1.291 1.00 0.55 4 LYS A N 14
ATOM 7148 C CA . LYS A 1 3 ? -9.120 2.368 0.867 1.00 0.36 4 LYS A CA 14
ATOM 7149 C C . LYS A 1 3 ? -7.920 1.621 0.303 1.00 0.31 4 LYS A C 14
ATOM 7150 O O . LYS A 1 3 ? -6.801 2.134 0.298 1.00 0.47 4 LYS A O 14
ATOM 7169 N N . ASP A 1 4 ? -8.159 0.399 -0.157 1.00 0.20 5 ASP A N 14
ATOM 7170 C CA . ASP A 1 4 ? -7.100 -0.429 -0.705 1.00 0.25 5 ASP A CA 14
ATOM 7171 C C . ASP A 1 4 ? -7.262 -0.650 -2.201 1.00 0.23 5 ASP A C 14
ATOM 7172 O O . ASP A 1 4 ? -8.239 -1.243 -2.657 1.00 0.26 5 ASP A O 14
ATOM 7181 N N . TYR A 1 5 ? -6.276 -0.185 -2.952 1.00 0.19 6 TYR A N 14
ATOM 7182 C CA . TYR A 1 5 ? -6.266 -0.342 -4.399 1.00 0.20 6 TYR A CA 14
ATOM 7183 C C . TYR A 1 5 ? -6.093 -1.811 -4.780 1.00 0.19 6 TYR A C 14
ATOM 7184 O O . TYR A 1 5 ? -6.299 -2.190 -5.933 1.00 0.23 6 TYR A O 14
ATOM 7202 N N . LEU A 1 6 ? -5.704 -2.634 -3.804 1.00 0.18 7 LEU A N 14
ATOM 7203 C CA . LEU A 1 6 ? -5.491 -4.058 -4.040 1.00 0.19 7 LEU A CA 14
ATOM 7204 C C . LEU A 1 6 ? -5.784 -4.858 -2.773 1.00 0.20 7 LEU A C 14
ATOM 7205 O O . LEU A 1 6 ? -6.111 -4.281 -1.736 1.00 0.20 7 LEU A O 14
ATOM 7221 N N . PRO A 1 7 ? -5.668 -6.199 -2.823 1.00 0.21 8 PRO A N 14
ATOM 7222 C CA . PRO A 1 7 ? -5.919 -7.045 -1.671 1.00 0.23 8 PRO A CA 14
ATOM 7223 C C . PRO A 1 7 ? -4.703 -7.155 -0.768 1.00 0.21 8 PRO A C 14
ATOM 7224 O O . PRO A 1 7 ? -3.598 -6.747 -1.126 1.00 0.18 8 PRO A O 14
ATOM 7235 N N . LYS A 1 8 ? -4.934 -7.693 0.408 1.00 0.23 9 LYS A N 14
ATOM 7236 C CA . LYS A 1 8 ? -3.888 -7.860 1.415 1.00 0.23 9 LYS A CA 14
ATOM 7237 C C . LYS A 1 8 ? -2.656 -8.564 0.849 1.00 0.22 9 LYS A C 14
ATOM 7238 O O . LYS A 1 8 ? -1.556 -8.429 1.387 1.00 0.22 9 LYS A O 14
ATOM 7257 N N . SER A 1 9 ? -2.842 -9.321 -0.225 1.00 0.22 10 SER A N 14
ATOM 7258 C CA . SER A 1 9 ? -1.739 -10.049 -0.843 1.00 0.23 10 SER A CA 14
ATOM 7259 C C . SER A 1 9 ? -0.856 -9.132 -1.689 1.00 0.22 10 SER A C 14
ATOM 7260 O O . SER A 1 9 ? 0.295 -9.463 -1.974 1.00 0.24 10 SER A O 14
ATOM 7268 N N . GLU A 1 10 ? -1.397 -7.988 -2.104 1.00 0.23 11 GLU A N 14
ATOM 7269 C CA . GLU A 1 10 ? -0.646 -7.051 -2.930 1.00 0.26 11 GLU A CA 14
ATOM 7270 C C . GLU A 1 10 ? -0.068 -5.916 -2.107 1.00 0.26 11 GLU A C 14
ATOM 7271 O O . GLU A 1 10 ? 1.043 -5.449 -2.357 1.00 0.30 11 GLU A O 14
ATOM 7283 N N . CYS A 1 11 ? -0.840 -5.467 -1.137 1.00 0.26 12 CYS A N 14
ATOM 7284 C CA . CYS A 1 11 ? -0.425 -4.375 -0.284 1.00 0.30 12 CYS A CA 14
ATOM 7285 C C . CYS A 1 11 ? 0.118 -4.906 1.028 1.00 0.24 12 CYS A C 14
ATOM 7286 O O . CYS A 1 11 ? -0.622 -5.447 1.850 1.00 0.28 12 CYS A O 14
ATOM 7293 N N . THR A 1 12 ? 1.421 -4.761 1.208 1.00 0.22 13 THR A N 14
ATOM 7294 C CA . THR A 1 12 ? 2.080 -5.240 2.410 1.00 0.20 13 THR A CA 14
ATOM 7295 C C . THR A 1 12 ? 2.795 -4.098 3.114 1.00 0.22 13 THR A C 14
ATOM 7296 O O . THR A 1 12 ? 3.363 -3.222 2.464 1.00 0.23 13 THR A O 14
ATOM 7307 N N . GLN A 1 13 ? 2.775 -4.111 4.445 1.00 0.29 14 GLN A N 14
ATOM 7308 C CA . GLN A 1 13 ? 3.443 -3.070 5.221 1.00 0.33 14 GLN A CA 14
ATOM 7309 C C . GLN A 1 13 ? 4.860 -2.870 4.698 1.00 0.28 14 GLN A C 14
ATOM 7310 O O . GLN A 1 13 ? 5.414 -1.772 4.751 1.00 0.31 14 GLN A O 14
ATOM 7324 N N . PHE A 1 14 ? 5.420 -3.948 4.159 1.00 0.25 15 PHE A N 14
ATOM 7325 C CA . PHE A 1 14 ? 6.749 -3.927 3.577 1.00 0.26 15 PHE A CA 14
ATOM 7326 C C . PHE A 1 14 ? 6.826 -2.952 2.409 1.00 0.22 15 PHE A C 14
ATOM 7327 O O . PHE A 1 14 ? 7.856 -2.322 2.178 1.00 0.24 15 PHE A O 14
ATOM 7344 N N . ARG A 1 15 ? 5.730 -2.838 1.673 1.00 0.19 16 ARG A N 14
ATOM 7345 C CA . ARG A 1 15 ? 5.670 -1.948 0.523 1.00 0.20 16 ARG A CA 14
ATOM 7346 C C . ARG A 1 15 ? 5.850 -0.496 0.937 1.00 0.17 16 ARG A C 14
ATOM 7347 O O . ARG A 1 15 ? 6.644 0.224 0.344 1.00 0.19 16 ARG A O 14
ATOM 7368 N N . CYS A 1 16 ? 5.116 -0.063 1.952 1.00 0.24 17 CYS A N 14
ATOM 7369 C CA . CYS A 1 16 ? 5.221 1.315 2.416 1.00 0.33 17 CYS A CA 14
ATOM 7370 C C . CYS A 1 16 ? 6.589 1.591 3.028 1.00 0.34 17 CYS A C 14
ATOM 7371 O O . CYS A 1 16 ? 7.027 2.738 3.103 1.00 0.45 17 CYS A O 14
ATOM 7378 N N . ARG A 1 17 ? 7.256 0.540 3.473 1.00 0.30 18 ARG A N 14
ATOM 7379 C CA . ARG A 1 17 ? 8.573 0.682 4.083 1.00 0.40 18 ARG A CA 14
ATOM 7380 C C . ARG A 1 17 ? 9.604 1.153 3.089 1.00 0.41 18 ARG A C 14
ATOM 7381 O O . ARG A 1 17 ? 10.405 2.048 3.358 1.00 0.51 18 ARG A O 14
ATOM 7402 N N . THR A 1 18 ? 9.624 0.463 1.976 1.00 0.36 19 THR A N 14
ATOM 7403 C CA . THR A 1 18 ? 10.604 0.698 0.947 1.00 0.41 19 THR A CA 14
ATOM 7404 C C . THR A 1 18 ? 10.002 1.182 -0.378 1.00 0.38 19 THR A C 14
ATOM 7405 O O . THR A 1 18 ? 10.651 1.911 -1.128 1.00 0.59 19 THR A O 14
ATOM 7416 N N . SER A 1 19 ? 8.772 0.767 -0.670 1.00 0.33 20 SER A N 14
ATOM 7417 C CA . SER A 1 19 ? 8.105 1.156 -1.915 1.00 0.32 20 SER A CA 14
ATOM 7418 C C . SER A 1 19 ? 7.097 2.285 -1.691 1.00 0.28 20 SER A C 14
ATOM 7419 O O . SER A 1 19 ? 6.149 2.142 -0.920 1.00 0.42 20 SER A O 14
ATOM 7427 N N . MET A 1 20 ? 7.306 3.407 -2.375 1.00 0.27 21 MET A N 14
ATOM 7428 C CA . MET A 1 20 ? 6.417 4.561 -2.252 1.00 0.25 21 MET A CA 14
ATOM 7429 C C . MET A 1 20 ? 5.141 4.378 -3.074 1.00 0.25 21 MET A C 14
ATOM 7430 O O . MET A 1 20 ? 4.078 4.876 -2.706 1.00 0.38 21 MET A O 14
ATOM 7444 N N . LYS A 1 21 ? 5.257 3.673 -4.192 1.00 0.28 22 LYS A N 14
ATOM 7445 C CA . LYS A 1 21 ? 4.118 3.437 -5.077 1.00 0.35 22 LYS A CA 14
ATOM 7446 C C . LYS A 1 21 ? 2.939 2.803 -4.335 1.00 0.32 22 LYS A C 14
ATOM 7447 O O . LYS A 1 21 ? 1.839 3.354 -4.308 1.00 0.47 22 LYS A O 14
ATOM 7466 N N . TYR A 1 22 ? 3.176 1.632 -3.756 1.00 0.24 23 TYR A N 14
ATOM 7467 C CA . TYR A 1 22 ? 2.141 0.894 -3.033 1.00 0.23 23 TYR A CA 14
ATOM 7468 C C . TYR A 1 22 ? 1.450 1.738 -1.964 1.00 0.25 23 TYR A C 14
ATOM 7469 O O . TYR A 1 22 ? 0.332 1.430 -1.551 1.00 0.33 23 TYR A O 14
ATOM 7487 N N . ARG A 1 23 ? 2.128 2.771 -1.485 1.00 0.25 24 ARG A N 14
ATOM 7488 C CA . ARG A 1 23 ? 1.573 3.611 -0.423 1.00 0.29 24 ARG A CA 14
ATOM 7489 C C . ARG A 1 23 ? 0.570 4.638 -0.939 1.00 0.31 24 ARG A C 14
ATOM 7490 O O . ARG A 1 23 ? -0.591 4.648 -0.528 1.00 0.32 24 ARG A O 14
ATOM 7511 N N . LEU A 1 24 ? 1.035 5.525 -1.803 1.00 0.32 25 LEU A N 14
ATOM 7512 C CA . LEU A 1 24 ? 0.194 6.590 -2.337 1.00 0.37 25 LEU A CA 14
ATOM 7513 C C . LEU A 1 24 ? -0.453 6.226 -3.669 1.00 0.36 25 LEU A C 14
ATOM 7514 O O . LEU A 1 24 ? -1.629 6.511 -3.894 1.00 0.39 25 LEU A O 14
ATOM 7530 N N . ASN A 1 25 ? 0.324 5.628 -4.560 1.00 0.34 26 ASN A N 14
ATOM 7531 C CA . ASN A 1 25 ? -0.175 5.266 -5.881 1.00 0.36 26 ASN A CA 14
ATOM 7532 C C . ASN A 1 25 ? -1.154 4.097 -5.811 1.00 0.32 26 ASN A C 14
ATOM 7533 O O . ASN A 1 25 ? -2.158 4.076 -6.524 1.00 0.38 26 ASN A O 14
ATOM 7544 N N . LEU A 1 26 ? -0.868 3.136 -4.943 1.00 0.27 27 LEU A N 14
ATOM 7545 C CA . LEU A 1 26 ? -1.733 1.980 -4.774 1.00 0.27 27 LEU A CA 14
ATOM 7546 C C . LEU A 1 26 ? -2.671 2.206 -3.583 1.00 0.25 27 LEU A C 14
ATOM 7547 O O . LEU A 1 26 ? -3.317 3.251 -3.502 1.00 0.28 27 LEU A O 14
ATOM 7563 N N . CYS A 1 27 ? -2.752 1.249 -2.658 1.00 0.25 28 CYS A N 14
ATOM 7564 C CA . CYS A 1 27 ? -3.617 1.402 -1.500 1.00 0.23 28 CYS A CA 14
ATOM 7565 C C . CYS A 1 27 ? -3.028 2.397 -0.514 1.00 0.22 28 CYS A C 14
ATOM 7566 O O . CYS A 1 27 ? -1.811 2.498 -0.363 1.00 0.22 28 CYS A O 14
ATOM 7573 N N . LYS A 1 28 ? -3.904 3.102 0.174 1.00 0.24 29 LYS A N 14
ATOM 7574 C CA . LYS A 1 28 ? -3.493 4.064 1.176 1.00 0.27 29 LYS A CA 14
ATOM 7575 C C . LYS A 1 28 ? -3.206 3.381 2.507 1.00 0.27 29 LYS A C 14
ATOM 7576 O O . LYS A 1 28 ? -2.122 3.502 3.067 1.00 0.30 29 LYS A O 14
ATOM 7595 N N . LYS A 1 29 ? -4.216 2.695 3.025 1.00 0.27 30 LYS A N 14
ATOM 7596 C CA . LYS A 1 29 ? -4.113 2.026 4.315 1.00 0.31 30 LYS A CA 14
ATOM 7597 C C . LYS A 1 29 ? -3.450 0.650 4.256 1.00 0.29 30 LYS A C 14
ATOM 7598 O O . LYS A 1 29 ? -2.500 0.389 4.991 1.00 0.31 30 LYS A O 14
ATOM 7617 N N . THR A 1 30 ? -3.988 -0.251 3.439 1.00 0.28 31 THR A N 14
ATOM 7618 C CA . THR A 1 30 ? -3.462 -1.614 3.373 1.00 0.32 31 THR A CA 14
ATOM 7619 C C . THR A 1 30 ? -1.945 -1.655 3.224 1.00 0.30 31 THR A C 14
ATOM 7620 O O . THR A 1 30 ? -1.298 -2.597 3.683 1.00 0.37 31 THR A O 14
ATOM 7631 N N . CYS A 1 31 ? -1.380 -0.645 2.588 1.00 0.24 32 CYS A N 14
ATOM 7632 C CA . CYS A 1 31 ? 0.074 -0.600 2.397 1.00 0.26 32 CYS A CA 14
ATOM 7633 C C . CYS A 1 31 ? 0.775 -0.261 3.708 1.00 0.24 32 CYS A C 14
ATOM 7634 O O . CYS A 1 31 ? 1.983 -0.450 3.850 1.00 0.26 32 CYS A O 14
ATOM 7641 N N . GLY A 1 32 ? 0.001 0.228 4.666 1.00 0.24 33 GLY A N 14
ATOM 7642 C CA . GLY A 1 32 ? 0.550 0.577 5.965 1.00 0.29 33 GLY A CA 14
ATOM 7643 C C . GLY A 1 32 ? 1.071 2.003 6.038 1.00 0.35 33 GLY A C 14
ATOM 7644 O O . GLY A 1 32 ? 2.163 2.240 6.554 1.00 0.46 33 GLY A O 14
ATOM 7648 N N . THR A 1 33 ? 0.289 2.959 5.539 1.00 0.34 34 THR A N 14
ATOM 7649 C CA . THR A 1 33 ? 0.691 4.366 5.576 1.00 0.44 34 THR A CA 14
ATOM 7650 C C . THR A 1 33 ? -0.463 5.262 6.020 1.00 0.52 34 THR A C 14
ATOM 7651 O O . THR A 1 33 ? -0.250 6.263 6.704 1.00 0.68 34 THR A O 14
ATOM 7662 N N . CYS A 1 34 ? -1.682 4.901 5.629 1.00 0.49 35 CYS A N 14
ATOM 7663 C CA . CYS A 1 34 ? -2.861 5.685 5.993 1.00 0.62 35 CYS A CA 14
ATOM 7664 C C . CYS A 1 34 ? -2.941 5.882 7.504 1.00 0.95 35 CYS A C 14
ATOM 7665 O O . CYS A 1 34 ? -3.348 4.931 8.204 1.00 1.71 35 CYS A O 14
ATOM 7673 N N . ALA A 1 1 ? -11.310 8.010 1.924 1.00 2.43 2 ALA A N 15
ATOM 7674 C CA . ALA A 1 1 ? -10.218 8.508 2.800 1.00 1.90 2 ALA A CA 15
ATOM 7675 C C . ALA A 1 1 ? -9.097 7.481 2.914 1.00 1.44 2 ALA A C 15
ATOM 7676 O O . ALA A 1 1 ? -7.942 7.770 2.601 1.00 2.03 2 ALA A O 15
ATOM 7685 N N . CYS A 1 2 ? -9.445 6.280 3.365 1.00 0.88 3 CYS A N 15
ATOM 7686 C CA . CYS A 1 2 ? -8.469 5.208 3.521 1.00 0.81 3 CYS A CA 15
ATOM 7687 C C . CYS A 1 2 ? -9.000 3.901 2.940 1.00 0.58 3 CYS A C 15
ATOM 7688 O O . CYS A 1 2 ? -9.712 3.157 3.614 1.00 0.52 3 CYS A O 15
ATOM 7695 N N . LYS A 1 3 ? -8.651 3.628 1.687 1.00 0.55 4 LYS A N 15
ATOM 7696 C CA . LYS A 1 3 ? -9.096 2.409 1.020 1.00 0.36 4 LYS A CA 15
ATOM 7697 C C . LYS A 1 3 ? -7.913 1.616 0.479 1.00 0.31 4 LYS A C 15
ATOM 7698 O O . LYS A 1 3 ? -6.758 2.003 0.656 1.00 0.47 4 LYS A O 15
ATOM 7717 N N . ASP A 1 4 ? -8.210 0.496 -0.173 1.00 0.20 5 ASP A N 15
ATOM 7718 C CA . ASP A 1 4 ? -7.174 -0.361 -0.729 1.00 0.25 5 ASP A CA 15
ATOM 7719 C C . ASP A 1 4 ? -7.338 -0.557 -2.230 1.00 0.23 5 ASP A C 15
ATOM 7720 O O . ASP A 1 4 ? -8.350 -1.079 -2.697 1.00 0.26 5 ASP A O 15
ATOM 7729 N N . TYR A 1 5 ? -6.317 -0.155 -2.973 1.00 0.19 6 TYR A N 15
ATOM 7730 C CA . TYR A 1 5 ? -6.310 -0.301 -4.421 1.00 0.20 6 TYR A CA 15
ATOM 7731 C C . TYR A 1 5 ? -6.092 -1.764 -4.811 1.00 0.19 6 TYR A C 15
ATOM 7732 O O . TYR A 1 5 ? -6.244 -2.134 -5.975 1.00 0.23 6 TYR A O 15
ATOM 7750 N N . LEU A 1 6 ? -5.732 -2.590 -3.826 1.00 0.18 7 LEU A N 15
ATOM 7751 C CA . LEU A 1 6 ? -5.486 -4.009 -4.060 1.00 0.19 7 LEU A CA 15
ATOM 7752 C C . LEU A 1 6 ? -5.805 -4.816 -2.804 1.00 0.20 7 LEU A C 15
ATOM 7753 O O . LEU A 1 6 ? -6.169 -4.245 -1.776 1.00 0.20 7 LEU A O 15
ATOM 7769 N N . PRO A 1 7 ? -5.668 -6.155 -2.852 1.00 0.21 8 PRO A N 15
ATOM 7770 C CA . PRO A 1 7 ? -5.938 -7.005 -1.707 1.00 0.23 8 PRO A CA 15
ATOM 7771 C C . PRO A 1 7 ? -4.746 -7.093 -0.772 1.00 0.21 8 PRO A C 15
ATOM 7772 O O . PRO A 1 7 ? -3.640 -6.666 -1.101 1.00 0.18 8 PRO A O 15
ATOM 7783 N N . LYS A 1 8 ? -4.998 -7.633 0.399 1.00 0.23 9 LYS A N 15
ATOM 7784 C CA . LYS A 1 8 ? -3.973 -7.778 1.431 1.00 0.23 9 LYS A CA 15
ATOM 7785 C C . LYS A 1 8 ? -2.731 -8.497 0.907 1.00 0.22 9 LYS A C 15
ATOM 7786 O O . LYS A 1 8 ? -1.650 -8.382 1.485 1.00 0.22 9 LYS A O 15
ATOM 7805 N N . SER A 1 9 ? -2.887 -9.246 -0.179 1.00 0.22 10 SER A N 15
ATOM 7806 C CA . SER A 1 9 ? -1.773 -9.988 -0.758 1.00 0.23 10 SER A CA 15
ATOM 7807 C C . SER A 1 9 ? -0.870 -9.092 -1.607 1.00 0.22 10 SER A C 15
ATOM 7808 O O . SER A 1 9 ? 0.279 -9.443 -1.875 1.00 0.24 10 SER A O 15
ATOM 7816 N N . GLU A 1 10 ? -1.389 -7.946 -2.043 1.00 0.23 11 GLU A N 15
ATOM 7817 C CA . GLU A 1 10 ? -0.612 -7.034 -2.873 1.00 0.26 11 GLU A CA 15
ATOM 7818 C C . GLU A 1 10 ? -0.027 -5.896 -2.059 1.00 0.26 11 GLU A C 15
ATOM 7819 O O . GLU A 1 10 ? 1.094 -5.450 -2.304 1.00 0.30 11 GLU A O 15
ATOM 7831 N N . CYS A 1 11 ? -0.801 -5.420 -1.104 1.00 0.26 12 CYS A N 15
ATOM 7832 C CA . CYS A 1 11 ? -0.374 -4.322 -0.264 1.00 0.30 12 CYS A CA 15
ATOM 7833 C C . CYS A 1 11 ? 0.116 -4.837 1.076 1.00 0.24 12 CYS A C 15
ATOM 7834 O O . CYS A 1 11 ? -0.665 -5.304 1.905 1.00 0.28 12 CYS A O 15
ATOM 7841 N N . THR A 1 12 ? 1.423 -4.763 1.268 1.00 0.22 13 THR A N 15
ATOM 7842 C CA . THR A 1 12 ? 2.044 -5.234 2.492 1.00 0.20 13 THR A CA 15
ATOM 7843 C C . THR A 1 12 ? 2.756 -4.091 3.199 1.00 0.22 13 THR A C 15
ATOM 7844 O O . THR A 1 12 ? 3.332 -3.219 2.551 1.00 0.23 13 THR A O 15
ATOM 7855 N N . GLN A 1 13 ? 2.728 -4.099 4.532 1.00 0.29 14 GLN A N 15
ATOM 7856 C CA . GLN A 1 13 ? 3.395 -3.056 5.308 1.00 0.33 14 GLN A CA 15
ATOM 7857 C C . GLN A 1 13 ? 4.805 -2.844 4.771 1.00 0.28 14 GLN A C 15
ATOM 7858 O O . GLN A 1 13 ? 5.342 -1.736 4.800 1.00 0.31 14 GLN A O 15
ATOM 7872 N N . PHE A 1 14 ? 5.374 -3.922 4.244 1.00 0.25 15 PHE A N 15
ATOM 7873 C CA . PHE A 1 14 ? 6.697 -3.890 3.647 1.00 0.26 15 PHE A CA 15
ATOM 7874 C C . PHE A 1 14 ? 6.748 -2.897 2.492 1.00 0.22 15 PHE A C 15
ATOM 7875 O O . PHE A 1 14 ? 7.736 -2.186 2.312 1.00 0.24 15 PHE A O 15
ATOM 7892 N N . ARG A 1 15 ? 5.675 -2.859 1.713 1.00 0.19 16 ARG A N 15
ATOM 7893 C CA . ARG A 1 15 ? 5.585 -1.961 0.569 1.00 0.20 16 ARG A CA 15
ATOM 7894 C C . ARG A 1 15 ? 5.791 -0.510 0.982 1.00 0.17 16 ARG A C 15
ATOM 7895 O O . ARG A 1 15 ? 6.590 0.198 0.380 1.00 0.19 16 ARG A O 15
ATOM 7916 N N . CYS A 1 16 ? 5.073 -0.066 2.004 1.00 0.24 17 CYS A N 15
ATOM 7917 C CA . CYS A 1 16 ? 5.205 1.311 2.465 1.00 0.33 17 CYS A CA 15
ATOM 7918 C C . CYS A 1 16 ? 6.583 1.565 3.059 1.00 0.34 17 CYS A C 15
ATOM 7919 O O . CYS A 1 16 ? 7.048 2.702 3.114 1.00 0.45 17 CYS A O 15
ATOM 7926 N N . ARG A 1 17 ? 7.231 0.505 3.508 1.00 0.30 18 ARG A N 15
ATOM 7927 C CA . ARG A 1 17 ? 8.558 0.624 4.099 1.00 0.40 18 ARG A CA 15
ATOM 7928 C C . ARG A 1 17 ? 9.581 1.081 3.090 1.00 0.41 18 ARG A C 15
ATOM 7929 O O . ARG A 1 17 ? 10.401 1.961 3.351 1.00 0.51 18 ARG A O 15
ATOM 7950 N N . THR A 1 18 ? 9.572 0.395 1.974 1.00 0.36 19 THR A N 15
ATOM 7951 C CA . THR A 1 18 ? 10.541 0.617 0.932 1.00 0.41 19 THR A CA 15
ATOM 7952 C C . THR A 1 18 ? 9.935 1.114 -0.387 1.00 0.38 19 THR A C 15
ATOM 7953 O O . THR A 1 18 ? 10.587 1.841 -1.137 1.00 0.59 19 THR A O 15
ATOM 7964 N N . SER A 1 19 ? 8.701 0.708 -0.679 1.00 0.33 20 SER A N 15
ATOM 7965 C CA . SER A 1 19 ? 8.036 1.108 -1.923 1.00 0.32 20 SER A CA 15
ATOM 7966 C C . SER A 1 19 ? 7.038 2.246 -1.704 1.00 0.28 20 SER A C 15
ATOM 7967 O O . SER A 1 19 ? 6.083 2.114 -0.939 1.00 0.42 20 SER A O 15
ATOM 7975 N N . MET A 1 20 ? 7.264 3.364 -2.390 1.00 0.27 21 MET A N 15
ATOM 7976 C CA . MET A 1 20 ? 6.388 4.530 -2.282 1.00 0.25 21 MET A CA 15
ATOM 7977 C C . MET A 1 20 ? 5.120 4.365 -3.123 1.00 0.25 21 MET A C 15
ATOM 7978 O O . MET A 1 20 ? 4.031 4.764 -2.709 1.00 0.38 21 MET A O 15
ATOM 7992 N N . LYS A 1 21 ? 5.277 3.795 -4.313 1.00 0.28 22 LYS A N 15
ATOM 7993 C CA . LYS A 1 21 ? 4.160 3.594 -5.236 1.00 0.35 22 LYS A CA 15
ATOM 7994 C C . LYS A 1 21 ? 2.990 2.858 -4.580 1.00 0.32 22 LYS A C 15
ATOM 7995 O O . LYS A 1 21 ? 1.831 3.229 -4.766 1.00 0.47 22 LYS A O 15
ATOM 8014 N N . TYR A 1 22 ? 3.297 1.805 -3.835 1.00 0.24 23 TYR A N 15
ATOM 8015 C CA . TYR A 1 22 ? 2.270 1.002 -3.173 1.00 0.23 23 TYR A CA 15
ATOM 8016 C C . TYR A 1 22 ? 1.538 1.779 -2.087 1.00 0.25 23 TYR A C 15
ATOM 8017 O O . TYR A 1 22 ? 0.417 1.435 -1.713 1.00 0.33 23 TYR A O 15
ATOM 8035 N N . ARG A 1 23 ? 2.189 2.800 -1.559 1.00 0.25 24 ARG A N 15
ATOM 8036 C CA . ARG A 1 23 ? 1.609 3.598 -0.479 1.00 0.29 24 ARG A CA 15
ATOM 8037 C C . ARG A 1 23 ? 0.608 4.631 -0.983 1.00 0.31 24 ARG A C 15
ATOM 8038 O O . ARG A 1 23 ? -0.557 4.630 -0.585 1.00 0.32 24 ARG A O 15
ATOM 8059 N N . LEU A 1 24 ? 1.082 5.539 -1.821 1.00 0.32 25 LEU A N 15
ATOM 8060 C CA . LEU A 1 24 ? 0.248 6.614 -2.341 1.00 0.37 25 LEU A CA 15
ATOM 8061 C C . LEU A 1 24 ? -0.390 6.276 -3.686 1.00 0.36 25 LEU A C 15
ATOM 8062 O O . LEU A 1 24 ? -1.565 6.564 -3.912 1.00 0.39 25 LEU A O 15
ATOM 8078 N N . ASN A 1 25 ? 0.392 5.699 -4.586 1.00 0.34 26 ASN A N 15
ATOM 8079 C CA . ASN A 1 25 ? -0.100 5.365 -5.917 1.00 0.36 26 ASN A CA 15
ATOM 8080 C C . ASN A 1 25 ? -1.076 4.191 -5.888 1.00 0.32 26 ASN A C 15
ATOM 8081 O O . ASN A 1 25 ? -2.072 4.188 -6.612 1.00 0.38 26 ASN A O 15
ATOM 8092 N N . LEU A 1 26 ? -0.800 3.204 -5.046 1.00 0.27 27 LEU A N 15
ATOM 8093 C CA . LEU A 1 26 ? -1.669 2.042 -4.927 1.00 0.27 27 LEU A CA 15
ATOM 8094 C C . LEU A 1 26 ? -2.629 2.231 -3.743 1.00 0.25 27 LEU A C 15
ATOM 8095 O O . LEU A 1 26 ? -3.302 3.258 -3.663 1.00 0.28 27 LEU A O 15
ATOM 8111 N N . CYS A 1 27 ? -2.700 1.269 -2.819 1.00 0.25 28 CYS A N 15
ATOM 8112 C CA . CYS A 1 27 ? -3.587 1.404 -1.674 1.00 0.23 28 CYS A CA 15
ATOM 8113 C C . CYS A 1 27 ? -3.031 2.409 -0.680 1.00 0.22 28 CYS A C 15
ATOM 8114 O O . CYS A 1 27 ? -1.818 2.529 -0.510 1.00 0.22 28 CYS A O 15
ATOM 8121 N N . LYS A 1 28 ? -3.927 3.102 -0.006 1.00 0.24 29 LYS A N 15
ATOM 8122 C CA . LYS A 1 28 ? -3.543 4.072 1.000 1.00 0.27 29 LYS A CA 15
ATOM 8123 C C . LYS A 1 28 ? -3.275 3.401 2.340 1.00 0.27 29 LYS A C 15
ATOM 8124 O O . LYS A 1 28 ? -2.201 3.531 2.917 1.00 0.30 29 LYS A O 15
ATOM 8143 N N . LYS A 1 29 ? -4.294 2.720 2.847 1.00 0.27 30 LYS A N 15
ATOM 8144 C CA . LYS A 1 29 ? -4.219 2.064 4.147 1.00 0.31 30 LYS A CA 15
ATOM 8145 C C . LYS A 1 29 ? -3.558 0.686 4.119 1.00 0.29 30 LYS A C 15
ATOM 8146 O O . LYS A 1 29 ? -2.630 0.431 4.884 1.00 0.31 30 LYS A O 15
ATOM 8165 N N . THR A 1 30 ? -4.072 -0.222 3.294 1.00 0.28 31 THR A N 15
ATOM 8166 C CA . THR A 1 30 ? -3.542 -1.586 3.260 1.00 0.32 31 THR A CA 15
ATOM 8167 C C . THR A 1 30 ? -2.020 -1.624 3.169 1.00 0.30 31 THR A C 15
ATOM 8168 O O . THR A 1 30 ? -1.390 -2.569 3.644 1.00 0.37 31 THR A O 15
ATOM 8179 N N . CYS A 1 31 ? -1.431 -0.608 2.564 1.00 0.24 32 CYS A N 15
ATOM 8180 C CA . CYS A 1 31 ? 0.029 -0.560 2.429 1.00 0.26 32 CYS A CA 15
ATOM 8181 C C . CYS A 1 31 ? 0.678 -0.197 3.761 1.00 0.24 32 CYS A C 15
ATOM 8182 O O . CYS A 1 31 ? 1.880 -0.381 3.952 1.00 0.26 32 CYS A O 15
ATOM 8189 N N . GLY A 1 32 ? -0.133 0.308 4.679 1.00 0.24 33 GLY A N 15
ATOM 8190 C CA . GLY A 1 32 ? 0.365 0.684 5.990 1.00 0.29 33 GLY A CA 15
ATOM 8191 C C . GLY A 1 32 ? 0.889 2.110 6.044 1.00 0.35 33 GLY A C 15
ATOM 8192 O O . GLY A 1 32 ? 1.997 2.348 6.526 1.00 0.46 33 GLY A O 15
ATOM 8196 N N . THR A 1 33 ? 0.094 3.062 5.561 1.00 0.34 34 THR A N 15
ATOM 8197 C CA . THR A 1 33 ? 0.495 4.469 5.574 1.00 0.44 34 THR A CA 15
ATOM 8198 C C . THR A 1 33 ? -0.678 5.381 5.927 1.00 0.52 34 THR A C 15
ATOM 8199 O O . THR A 1 33 ? -0.499 6.399 6.596 1.00 0.68 34 THR A O 15
ATOM 8210 N N . CYS A 1 34 ? -1.876 5.020 5.476 1.00 0.49 35 CYS A N 15
ATOM 8211 C CA . CYS A 1 34 ? -3.065 5.822 5.752 1.00 0.62 35 CYS A CA 15
ATOM 8212 C C . CYS A 1 34 ? -3.284 5.975 7.254 1.00 0.95 35 CYS A C 15
ATOM 8213 O O . CYS A 1 34 ? -2.620 5.249 8.025 1.00 1.71 35 CYS A O 15
ATOM 8221 N N . ALA A 1 1 ? -12.190 6.331 5.399 1.00 2.43 2 ALA A N 16
ATOM 8222 C CA . ALA A 1 1 ? -11.164 7.385 5.189 1.00 1.90 2 ALA A CA 16
ATOM 8223 C C . ALA A 1 1 ? -10.290 7.066 3.981 1.00 1.44 2 ALA A C 16
ATOM 8224 O O . ALA A 1 1 ? -10.177 7.869 3.055 1.00 2.03 2 ALA A O 16
ATOM 8233 N N . CYS A 1 2 ? -9.672 5.889 3.997 1.00 0.88 3 CYS A N 16
ATOM 8234 C CA . CYS A 1 2 ? -8.807 5.464 2.902 1.00 0.81 3 CYS A CA 16
ATOM 8235 C C . CYS A 1 2 ? -9.346 4.200 2.241 1.00 0.58 3 CYS A C 16
ATOM 8236 O O . CYS A 1 2 ? -10.369 3.656 2.657 1.00 0.52 3 CYS A O 16
ATOM 8243 N N . LYS A 1 3 ? -8.647 3.736 1.211 1.00 0.55 4 LYS A N 16
ATOM 8244 C CA . LYS A 1 3 ? -9.049 2.533 0.493 1.00 0.36 4 LYS A CA 16
ATOM 8245 C C . LYS A 1 3 ? -7.829 1.770 -0.006 1.00 0.31 4 LYS A C 16
ATOM 8246 O O . LYS A 1 3 ? -6.697 2.232 0.131 1.00 0.47 4 LYS A O 16
ATOM 8265 N N . ASP A 1 4 ? -8.065 0.592 -0.573 1.00 0.20 5 ASP A N 16
ATOM 8266 C CA . ASP A 1 4 ? -6.982 -0.238 -1.075 1.00 0.25 5 ASP A CA 16
ATOM 8267 C C . ASP A 1 4 ? -7.118 -0.524 -2.565 1.00 0.23 5 ASP A C 16
ATOM 8268 O O . ASP A 1 4 ? -8.104 -1.108 -3.014 1.00 0.26 5 ASP A O 16
ATOM 8277 N N . TYR A 1 5 ? -6.101 -0.126 -3.317 1.00 0.19 6 TYR A N 16
ATOM 8278 C CA . TYR A 1 5 ? -6.070 -0.352 -4.756 1.00 0.20 6 TYR A CA 16
ATOM 8279 C C . TYR A 1 5 ? -5.908 -1.841 -5.064 1.00 0.19 6 TYR A C 16
ATOM 8280 O O . TYR A 1 5 ? -6.094 -2.271 -6.202 1.00 0.23 6 TYR A O 16
ATOM 8298 N N . LEU A 1 6 ? -5.552 -2.622 -4.043 1.00 0.18 7 LEU A N 16
ATOM 8299 C CA . LEU A 1 6 ? -5.354 -4.058 -4.206 1.00 0.19 7 LEU A CA 16
ATOM 8300 C C . LEU A 1 6 ? -5.724 -4.798 -2.923 1.00 0.20 7 LEU A C 16
ATOM 8301 O O . LEU A 1 6 ? -6.088 -4.170 -1.929 1.00 0.20 7 LEU A O 16
ATOM 8317 N N . PRO A 1 7 ? -5.636 -6.142 -2.912 1.00 0.21 8 PRO A N 16
ATOM 8318 C CA . PRO A 1 7 ? -5.960 -6.934 -1.740 1.00 0.23 8 PRO A CA 16
ATOM 8319 C C . PRO A 1 7 ? -4.793 -7.034 -0.774 1.00 0.21 8 PRO A C 16
ATOM 8320 O O . PRO A 1 7 ? -3.662 -6.666 -1.093 1.00 0.18 8 PRO A O 16
ATOM 8331 N N . LYS A 1 8 ? -5.093 -7.518 0.411 1.00 0.23 9 LYS A N 16
ATOM 8332 C CA . LYS A 1 8 ? -4.100 -7.667 1.473 1.00 0.23 9 LYS A CA 16
ATOM 8333 C C . LYS A 1 8 ? -2.858 -8.417 0.996 1.00 0.22 9 LYS A C 16
ATOM 8334 O O . LYS A 1 8 ? -1.782 -8.281 1.578 1.00 0.22 9 LYS A O 16
ATOM 8353 N N . SER A 1 9 ? -3.010 -9.214 -0.056 1.00 0.22 10 SER A N 16
ATOM 8354 C CA . SER A 1 9 ? -1.895 -9.987 -0.592 1.00 0.23 10 SER A CA 16
ATOM 8355 C C . SER A 1 9 ? -0.951 -9.118 -1.423 1.00 0.22 10 SER A C 16
ATOM 8356 O O . SER A 1 9 ? 0.207 -9.479 -1.633 1.00 0.24 10 SER A O 16
ATOM 8364 N N . GLU A 1 10 ? -1.449 -7.985 -1.910 1.00 0.23 11 GLU A N 16
ATOM 8365 C CA . GLU A 1 10 ? -0.641 -7.091 -2.731 1.00 0.26 11 GLU A CA 16
ATOM 8366 C C . GLU A 1 10 ? -0.089 -5.933 -1.922 1.00 0.26 11 GLU A C 16
ATOM 8367 O O . GLU A 1 10 ? 1.038 -5.488 -2.134 1.00 0.30 11 GLU A O 16
ATOM 8379 N N . CYS A 1 11 ? -0.904 -5.438 -1.011 1.00 0.26 12 CYS A N 16
ATOM 8380 C CA . CYS A 1 11 ? -0.521 -4.315 -0.183 1.00 0.30 12 CYS A CA 16
ATOM 8381 C C . CYS A 1 11 ? -0.041 -4.791 1.176 1.00 0.24 12 CYS A C 16
ATOM 8382 O O . CYS A 1 11 ? -0.829 -5.242 2.009 1.00 0.28 12 CYS A O 16
ATOM 8389 N N . THR A 1 12 ? 1.263 -4.697 1.384 1.00 0.22 13 THR A N 16
ATOM 8390 C CA . THR A 1 12 ? 1.871 -5.126 2.631 1.00 0.20 13 THR A CA 16
ATOM 8391 C C . THR A 1 12 ? 2.580 -3.959 3.300 1.00 0.22 13 THR A C 16
ATOM 8392 O O . THR A 1 12 ? 3.181 -3.124 2.625 1.00 0.23 13 THR A O 16
ATOM 8403 N N . GLN A 1 13 ? 2.521 -3.904 4.630 1.00 0.29 14 GLN A N 16
ATOM 8404 C CA . GLN A 1 13 ? 3.182 -2.833 5.372 1.00 0.33 14 GLN A CA 16
ATOM 8405 C C . GLN A 1 13 ? 4.611 -2.671 4.870 1.00 0.28 14 GLN A C 16
ATOM 8406 O O . GLN A 1 13 ? 5.172 -1.575 4.876 1.00 0.31 14 GLN A O 16
ATOM 8420 N N . PHE A 1 14 ? 5.171 -3.778 4.396 1.00 0.25 15 PHE A N 16
ATOM 8421 C CA . PHE A 1 14 ? 6.510 -3.797 3.838 1.00 0.26 15 PHE A CA 16
ATOM 8422 C C . PHE A 1 14 ? 6.612 -2.854 2.643 1.00 0.22 15 PHE A C 16
ATOM 8423 O O . PHE A 1 14 ? 7.615 -2.166 2.463 1.00 0.24 15 PHE A O 16
ATOM 8440 N N . ARG A 1 15 ? 5.564 -2.837 1.831 1.00 0.19 16 ARG A N 16
ATOM 8441 C CA . ARG A 1 15 ? 5.520 -1.990 0.645 1.00 0.20 16 ARG A CA 16
ATOM 8442 C C . ARG A 1 15 ? 5.723 -0.524 0.998 1.00 0.17 16 ARG A C 16
ATOM 8443 O O . ARG A 1 15 ? 6.518 0.163 0.367 1.00 0.19 16 ARG A O 16
ATOM 8464 N N . CYS A 1 16 ? 5.011 -0.042 2.007 1.00 0.24 17 CYS A N 16
ATOM 8465 C CA . CYS A 1 16 ? 5.145 1.351 2.417 1.00 0.33 17 CYS A CA 16
ATOM 8466 C C . CYS A 1 16 ? 6.517 1.612 3.025 1.00 0.34 17 CYS A C 16
ATOM 8467 O O . CYS A 1 16 ? 6.993 2.745 3.051 1.00 0.45 17 CYS A O 16
ATOM 8474 N N . ARG A 1 17 ? 7.144 0.559 3.523 1.00 0.30 18 ARG A N 16
ATOM 8475 C CA . ARG A 1 17 ? 8.462 0.680 4.135 1.00 0.40 18 ARG A CA 16
ATOM 8476 C C . ARG A 1 17 ? 9.520 1.053 3.127 1.00 0.41 18 ARG A C 16
ATOM 8477 O O . ARG A 1 17 ? 10.355 1.928 3.355 1.00 0.51 18 ARG A O 16
ATOM 8498 N N . THR A 1 18 ? 9.520 0.304 2.052 1.00 0.36 19 THR A N 16
ATOM 8499 C CA . THR A 1 18 ? 10.517 0.445 1.021 1.00 0.41 19 THR A CA 16
ATOM 8500 C C . THR A 1 18 ? 9.943 0.882 -0.331 1.00 0.38 19 THR A C 16
ATOM 8501 O O . THR A 1 18 ? 10.618 1.561 -1.106 1.00 0.59 19 THR A O 16
ATOM 8512 N N . SER A 1 19 ? 8.707 0.484 -0.617 1.00 0.33 20 SER A N 16
ATOM 8513 C CA . SER A 1 19 ? 8.061 0.832 -1.885 1.00 0.32 20 SER A CA 16
ATOM 8514 C C . SER A 1 19 ? 7.172 2.069 -1.744 1.00 0.28 20 SER A C 16
ATOM 8515 O O . SER A 1 19 ? 6.167 2.049 -1.036 1.00 0.42 20 SER A O 16
ATOM 8523 N N . MET A 1 20 ? 7.550 3.146 -2.427 1.00 0.27 21 MET A N 16
ATOM 8524 C CA . MET A 1 20 ? 6.791 4.394 -2.380 1.00 0.25 21 MET A CA 16
ATOM 8525 C C . MET A 1 20 ? 5.560 4.346 -3.287 1.00 0.25 21 MET A C 16
ATOM 8526 O O . MET A 1 20 ? 4.570 5.033 -3.038 1.00 0.38 21 MET A O 16
ATOM 8540 N N . LYS A 1 21 ? 5.635 3.550 -4.348 1.00 0.28 22 LYS A N 16
ATOM 8541 C CA . LYS A 1 21 ? 4.534 3.434 -5.305 1.00 0.35 22 LYS A CA 16
ATOM 8542 C C . LYS A 1 21 ? 3.309 2.749 -4.697 1.00 0.32 22 LYS A C 16
ATOM 8543 O O . LYS A 1 21 ? 2.173 3.146 -4.956 1.00 0.47 22 LYS A O 16
ATOM 8562 N N . TYR A 1 22 ? 3.544 1.710 -3.907 1.00 0.24 23 TYR A N 16
ATOM 8563 C CA . TYR A 1 22 ? 2.461 0.953 -3.280 1.00 0.23 23 TYR A CA 16
ATOM 8564 C C . TYR A 1 22 ? 1.717 1.770 -2.229 1.00 0.25 23 TYR A C 16
ATOM 8565 O O . TYR A 1 22 ? 0.573 1.468 -1.890 1.00 0.33 23 TYR A O 16
ATOM 8583 N N . ARG A 1 23 ? 2.387 2.772 -1.688 1.00 0.25 24 ARG A N 16
ATOM 8584 C CA . ARG A 1 23 ? 1.802 3.602 -0.633 1.00 0.29 24 ARG A CA 16
ATOM 8585 C C . ARG A 1 23 ? 0.793 4.615 -1.164 1.00 0.31 24 ARG A C 16
ATOM 8586 O O . ARG A 1 23 ? -0.371 4.613 -0.766 1.00 0.32 24 ARG A O 16
ATOM 8607 N N . LEU A 1 24 ? 1.256 5.504 -2.027 1.00 0.32 25 LEU A N 16
ATOM 8608 C CA . LEU A 1 24 ? 0.405 6.555 -2.573 1.00 0.37 25 LEU A CA 16
ATOM 8609 C C . LEU A 1 24 ? -0.230 6.173 -3.905 1.00 0.36 25 LEU A C 16
ATOM 8610 O O . LEU A 1 24 ? -1.403 6.460 -4.146 1.00 0.39 25 LEU A O 16
ATOM 8626 N N . ASN A 1 25 ? 0.551 5.557 -4.778 1.00 0.34 26 ASN A N 16
ATOM 8627 C CA . ASN A 1 25 ? 0.062 5.176 -6.097 1.00 0.36 26 ASN A CA 16
ATOM 8628 C C . ASN A 1 25 ? -0.923 4.013 -6.018 1.00 0.32 26 ASN A C 16
ATOM 8629 O O . ASN A 1 25 ? -1.922 3.988 -6.737 1.00 0.38 26 ASN A O 16
ATOM 8640 N N . LEU A 1 26 ? -0.652 3.062 -5.134 1.00 0.27 27 LEU A N 16
ATOM 8641 C CA . LEU A 1 26 ? -1.530 1.916 -4.956 1.00 0.27 27 LEU A CA 16
ATOM 8642 C C . LEU A 1 26 ? -2.507 2.190 -3.808 1.00 0.25 27 LEU A C 16
ATOM 8643 O O . LEU A 1 26 ? -3.146 3.242 -3.786 1.00 0.28 27 LEU A O 16
ATOM 8659 N N . CYS A 1 27 ? -2.632 1.267 -2.852 1.00 0.25 28 CYS A N 16
ATOM 8660 C CA . CYS A 1 27 ? -3.537 1.472 -1.734 1.00 0.23 28 CYS A CA 16
ATOM 8661 C C . CYS A 1 27 ? -2.972 2.498 -0.767 1.00 0.22 28 CYS A C 16
ATOM 8662 O O . CYS A 1 27 ? -1.760 2.592 -0.575 1.00 0.22 28 CYS A O 16
ATOM 8669 N N . LYS A 1 28 ? -3.864 3.239 -0.141 1.00 0.24 29 LYS A N 16
ATOM 8670 C CA . LYS A 1 28 ? -3.480 4.238 0.836 1.00 0.27 29 LYS A CA 16
ATOM 8671 C C . LYS A 1 28 ? -3.250 3.605 2.199 1.00 0.27 29 LYS A C 16
ATOM 8672 O O . LYS A 1 28 ? -2.188 3.739 2.797 1.00 0.30 29 LYS A O 16
ATOM 8691 N N . LYS A 1 29 ? -4.287 2.948 2.699 1.00 0.27 30 LYS A N 16
ATOM 8692 C CA . LYS A 1 29 ? -4.247 2.326 4.013 1.00 0.31 30 LYS A CA 16
ATOM 8693 C C . LYS A 1 29 ? -3.602 0.939 4.034 1.00 0.29 30 LYS A C 16
ATOM 8694 O O . LYS A 1 29 ? -2.674 0.700 4.804 1.00 0.31 30 LYS A O 16
ATOM 8713 N N . THR A 1 30 ? -4.136 0.007 3.249 1.00 0.28 31 THR A N 16
ATOM 8714 C CA . THR A 1 30 ? -3.633 -1.367 3.264 1.00 0.32 31 THR A CA 16
ATOM 8715 C C . THR A 1 30 ? -2.113 -1.447 3.168 1.00 0.30 31 THR A C 16
ATOM 8716 O O . THR A 1 30 ? -1.504 -2.375 3.701 1.00 0.37 31 THR A O 16
ATOM 8727 N N . CYS A 1 31 ? -1.502 -0.488 2.496 1.00 0.24 32 CYS A N 16
ATOM 8728 C CA . CYS A 1 31 ? -0.042 -0.493 2.356 1.00 0.26 32 CYS A CA 16
ATOM 8729 C C . CYS A 1 31 ? 0.622 -0.116 3.677 1.00 0.24 32 CYS A C 16
ATOM 8730 O O . CYS A 1 31 ? 1.819 -0.328 3.869 1.00 0.26 32 CYS A O 16
ATOM 8737 N N . GLY A 1 32 ? -0.171 0.434 4.584 1.00 0.24 33 GLY A N 16
ATOM 8738 C CA . GLY A 1 32 ? 0.343 0.829 5.883 1.00 0.29 33 GLY A CA 16
ATOM 8739 C C . GLY A 1 32 ? 0.939 2.227 5.888 1.00 0.35 33 GLY A C 16
ATOM 8740 O O . GLY A 1 32 ? 2.078 2.418 6.314 1.00 0.46 33 GLY A O 16
ATOM 8744 N N . THR A 1 33 ? 0.167 3.208 5.426 1.00 0.34 34 THR A N 16
ATOM 8745 C CA . THR A 1 33 ? 0.631 4.595 5.395 1.00 0.44 34 THR A CA 16
ATOM 8746 C C . THR A 1 33 ? -0.489 5.561 5.769 1.00 0.52 34 THR A C 16
ATOM 8747 O O . THR A 1 33 ? -0.249 6.579 6.417 1.00 0.68 34 THR A O 16
ATOM 8758 N N . CYS A 1 34 ? -1.713 5.241 5.355 1.00 0.49 35 CYS A N 16
ATOM 8759 C CA . CYS A 1 34 ? -2.866 6.090 5.649 1.00 0.62 35 CYS A CA 16
ATOM 8760 C C . CYS A 1 34 ? -2.895 6.484 7.125 1.00 0.95 35 CYS A C 16
ATOM 8761 O O . CYS A 1 34 ? -2.898 7.699 7.412 1.00 1.71 35 CYS A O 16
ATOM 8769 N N . ALA A 1 1 ? -11.093 8.516 4.880 1.00 2.43 2 ALA A N 17
ATOM 8770 C CA . ALA A 1 1 ? -11.827 7.331 4.365 1.00 1.90 2 ALA A CA 17
ATOM 8771 C C . ALA A 1 1 ? -11.160 6.779 3.109 1.00 1.44 2 ALA A C 17
ATOM 8772 O O . ALA A 1 1 ? -11.792 6.657 2.059 1.00 2.03 2 ALA A O 17
ATOM 8781 N N . CYS A 1 2 ? -9.879 6.445 3.224 1.00 0.88 3 CYS A N 17
ATOM 8782 C CA . CYS A 1 2 ? -9.125 5.904 2.099 1.00 0.81 3 CYS A CA 17
ATOM 8783 C C . CYS A 1 2 ? -9.519 4.455 1.829 1.00 0.58 3 CYS A C 17
ATOM 8784 O O . CYS A 1 2 ? -10.492 3.951 2.392 1.00 0.52 3 CYS A O 17
ATOM 8791 N N . LYS A 1 3 ? -8.762 3.788 0.963 1.00 0.55 4 LYS A N 17
ATOM 8792 C CA . LYS A 1 3 ? -9.039 2.398 0.621 1.00 0.36 4 LYS A CA 17
ATOM 8793 C C . LYS A 1 3 ? -7.814 1.724 0.017 1.00 0.31 4 LYS A C 17
ATOM 8794 O O . LYS A 1 3 ? -6.747 2.329 -0.097 1.00 0.47 4 LYS A O 17
ATOM 8813 N N . ASP A 1 4 ? -7.979 0.463 -0.359 1.00 0.20 5 ASP A N 17
ATOM 8814 C CA . ASP A 1 4 ? -6.904 -0.315 -0.943 1.00 0.25 5 ASP A CA 17
ATOM 8815 C C . ASP A 1 4 ? -7.141 -0.546 -2.430 1.00 0.23 5 ASP A C 17
ATOM 8816 O O . ASP A 1 4 ? -8.181 -1.067 -2.834 1.00 0.26 5 ASP A O 17
ATOM 8825 N N . TYR A 1 5 ? -6.163 -0.159 -3.234 1.00 0.19 6 TYR A N 17
ATOM 8826 C CA . TYR A 1 5 ? -6.242 -0.321 -4.682 1.00 0.20 6 TYR A CA 17
ATOM 8827 C C . TYR A 1 5 ? -6.044 -1.780 -5.091 1.00 0.19 6 TYR A C 17
ATOM 8828 O O . TYR A 1 5 ? -6.164 -2.121 -6.266 1.00 0.23 6 TYR A O 17
ATOM 8846 N N . LEU A 1 6 ? -5.732 -2.634 -4.118 1.00 0.18 7 LEU A N 17
ATOM 8847 C CA . LEU A 1 6 ? -5.503 -4.049 -4.383 1.00 0.19 7 LEU A CA 17
ATOM 8848 C C . LEU A 1 6 ? -5.760 -4.882 -3.133 1.00 0.20 7 LEU A C 17
ATOM 8849 O O . LEU A 1 6 ? -6.024 -4.341 -2.059 1.00 0.20 7 LEU A O 17
ATOM 8865 N N . PRO A 1 7 ? -5.675 -6.218 -3.252 1.00 0.21 8 PRO A N 17
ATOM 8866 C CA . PRO A 1 7 ? -5.886 -7.134 -2.134 1.00 0.23 8 PRO A CA 17
ATOM 8867 C C . PRO A 1 7 ? -4.971 -6.869 -0.968 1.00 0.21 8 PRO A C 17
ATOM 8868 O O . PRO A 1 7 ? -3.994 -6.126 -1.061 1.00 0.18 8 PRO A O 17
ATOM 8879 N N . LYS A 1 8 ? -5.311 -7.503 0.125 1.00 0.23 9 LYS A N 17
ATOM 8880 C CA . LYS A 1 8 ? -4.545 -7.383 1.358 1.00 0.23 9 LYS A CA 17
ATOM 8881 C C . LYS A 1 8 ? -3.104 -7.850 1.156 1.00 0.22 9 LYS A C 17
ATOM 8882 O O . LYS A 1 8 ? -2.218 -7.515 1.943 1.00 0.22 9 LYS A O 17
ATOM 8901 N N . SER A 1 9 ? -2.878 -8.635 0.105 1.00 0.22 10 SER A N 17
ATOM 8902 C CA . SER A 1 9 ? -1.549 -9.159 -0.191 1.00 0.23 10 SER A CA 17
ATOM 8903 C C . SER A 1 9 ? -0.709 -8.174 -1.006 1.00 0.22 10 SER A C 17
ATOM 8904 O O . SER A 1 9 ? 0.490 -8.032 -0.768 1.00 0.24 10 SER A O 17
ATOM 8912 N N . GLU A 1 10 ? -1.329 -7.514 -1.981 1.00 0.23 11 GLU A N 17
ATOM 8913 C CA . GLU A 1 10 ? -0.614 -6.570 -2.834 1.00 0.26 11 GLU A CA 17
ATOM 8914 C C . GLU A 1 10 ? -0.023 -5.426 -2.037 1.00 0.26 11 GLU A C 17
ATOM 8915 O O . GLU A 1 10 ? 1.084 -4.965 -2.314 1.00 0.30 11 GLU A O 17
ATOM 8927 N N . CYS A 1 11 ? -0.767 -4.972 -1.050 1.00 0.26 12 CYS A N 17
ATOM 8928 C CA . CYS A 1 11 ? -0.311 -3.877 -0.214 1.00 0.30 12 CYS A CA 17
ATOM 8929 C C . CYS A 1 11 ? 0.133 -4.412 1.132 1.00 0.24 12 CYS A C 17
ATOM 8930 O O . CYS A 1 11 ? -0.681 -4.752 1.990 1.00 0.28 12 CYS A O 17
ATOM 8937 N N . THR A 1 12 ? 1.440 -4.505 1.290 1.00 0.22 13 THR A N 17
ATOM 8938 C CA . THR A 1 12 ? 2.031 -5.022 2.507 1.00 0.20 13 THR A CA 17
ATOM 8939 C C . THR A 1 12 ? 2.770 -3.922 3.246 1.00 0.22 13 THR A C 17
ATOM 8940 O O . THR A 1 12 ? 3.307 -3.005 2.625 1.00 0.23 13 THR A O 17
ATOM 8951 N N . GLN A 1 13 ? 2.825 -4.026 4.572 1.00 0.29 14 GLN A N 17
ATOM 8952 C CA . GLN A 1 13 ? 3.540 -3.040 5.374 1.00 0.33 14 GLN A CA 17
ATOM 8953 C C . GLN A 1 13 ? 4.920 -2.806 4.766 1.00 0.28 14 GLN A C 17
ATOM 8954 O O . GLN A 1 13 ? 5.505 -1.731 4.894 1.00 0.31 14 GLN A O 17
ATOM 8968 N N . PHE A 1 14 ? 5.406 -3.831 4.071 1.00 0.25 15 PHE A N 17
ATOM 8969 C CA . PHE A 1 14 ? 6.684 -3.783 3.390 1.00 0.26 15 PHE A CA 17
ATOM 8970 C C . PHE A 1 14 ? 6.644 -2.764 2.249 1.00 0.22 15 PHE A C 17
ATOM 8971 O O . PHE A 1 14 ? 7.456 -1.842 2.201 1.00 0.24 15 PHE A O 17
ATOM 8988 N N . ARG A 1 15 ? 5.684 -2.933 1.337 1.00 0.19 16 ARG A N 17
ATOM 8989 C CA . ARG A 1 15 ? 5.530 -2.024 0.198 1.00 0.20 16 ARG A CA 17
ATOM 8990 C C . ARG A 1 15 ? 5.500 -0.574 0.654 1.00 0.17 16 ARG A C 17
ATOM 8991 O O . ARG A 1 15 ? 6.249 0.262 0.151 1.00 0.19 16 ARG A O 17
ATOM 9012 N N . CYS A 1 16 ? 4.634 -0.280 1.612 1.00 0.24 17 CYS A N 17
ATOM 9013 C CA . CYS A 1 16 ? 4.519 1.071 2.133 1.00 0.33 17 CYS A CA 17
ATOM 9014 C C . CYS A 1 16 ? 5.806 1.487 2.853 1.00 0.34 17 CYS A C 17
ATOM 9015 O O . CYS A 1 16 ? 5.989 2.656 3.189 1.00 0.45 17 CYS A O 17
ATOM 9022 N N . ARG A 1 17 ? 6.695 0.520 3.087 1.00 0.30 18 ARG A N 17
ATOM 9023 C CA . ARG A 1 17 ? 7.960 0.787 3.764 1.00 0.40 18 ARG A CA 17
ATOM 9024 C C . ARG A 1 17 ? 9.045 1.210 2.803 1.00 0.41 18 ARG A C 17
ATOM 9025 O O . ARG A 1 17 ? 9.787 2.161 3.042 1.00 0.51 18 ARG A O 17
ATOM 9046 N N . THR A 1 18 ? 9.176 0.420 1.766 1.00 0.36 19 THR A N 17
ATOM 9047 C CA . THR A 1 18 ? 10.222 0.602 0.792 1.00 0.41 19 THR A CA 17
ATOM 9048 C C . THR A 1 18 ? 9.698 0.941 -0.606 1.00 0.38 19 THR A C 17
ATOM 9049 O O . THR A 1 18 ? 10.360 1.645 -1.368 1.00 0.59 19 THR A O 17
ATOM 9060 N N . SER A 1 19 ? 8.516 0.434 -0.943 1.00 0.33 20 SER A N 17
ATOM 9061 C CA . SER A 1 19 ? 7.924 0.686 -2.256 1.00 0.32 20 SER A CA 17
ATOM 9062 C C . SER A 1 19 ? 7.126 1.989 -2.265 1.00 0.28 20 SER A C 17
ATOM 9063 O O . SER A 1 19 ? 5.911 1.980 -2.079 1.00 0.42 20 SER A O 17
ATOM 9071 N N . MET A 1 20 ? 7.823 3.104 -2.484 1.00 0.27 21 MET A N 17
ATOM 9072 C CA . MET A 1 20 ? 7.192 4.427 -2.517 1.00 0.25 21 MET A CA 17
ATOM 9073 C C . MET A 1 20 ? 5.929 4.442 -3.377 1.00 0.25 21 MET A C 17
ATOM 9074 O O . MET A 1 20 ? 4.896 4.971 -2.965 1.00 0.38 21 MET A O 17
ATOM 9088 N N . LYS A 1 21 ? 6.014 3.870 -4.570 1.00 0.28 22 LYS A N 17
ATOM 9089 C CA . LYS A 1 21 ? 4.872 3.834 -5.477 1.00 0.35 22 LYS A CA 17
ATOM 9090 C C . LYS A 1 21 ? 3.676 3.144 -4.826 1.00 0.32 22 LYS A C 17
ATOM 9091 O O . LYS A 1 21 ? 2.597 3.723 -4.711 1.00 0.47 22 LYS A O 17
ATOM 9110 N N . TYR A 1 22 ? 3.876 1.901 -4.411 1.00 0.24 23 TYR A N 17
ATOM 9111 C CA . TYR A 1 22 ? 2.820 1.114 -3.780 1.00 0.23 23 TYR A CA 17
ATOM 9112 C C . TYR A 1 22 ? 2.140 1.864 -2.640 1.00 0.25 23 TYR A C 17
ATOM 9113 O O . TYR A 1 22 ? 0.915 1.862 -2.523 1.00 0.33 23 TYR A O 17
ATOM 9131 N N . ARG A 1 23 ? 2.947 2.464 -1.778 1.00 0.25 24 ARG A N 17
ATOM 9132 C CA . ARG A 1 23 ? 2.427 3.179 -0.607 1.00 0.29 24 ARG A CA 17
ATOM 9133 C C . ARG A 1 23 ? 1.243 4.083 -0.942 1.00 0.31 24 ARG A C 17
ATOM 9134 O O . ARG A 1 23 ? 0.147 3.918 -0.407 1.00 0.32 24 ARG A O 17
ATOM 9155 N N . LEU A 1 24 ? 1.495 5.066 -1.790 1.00 0.32 25 LEU A N 17
ATOM 9156 C CA . LEU A 1 24 ? 0.481 6.045 -2.167 1.00 0.37 25 LEU A CA 17
ATOM 9157 C C . LEU A 1 24 ? -0.251 5.694 -3.454 1.00 0.36 25 LEU A C 17
ATOM 9158 O O . LEU A 1 24 ? -1.449 5.943 -3.588 1.00 0.39 25 LEU A O 17
ATOM 9174 N N . ASN A 1 25 ? 0.485 5.163 -4.413 1.00 0.34 26 ASN A N 17
ATOM 9175 C CA . ASN A 1 25 ? -0.080 4.832 -5.714 1.00 0.36 26 ASN A CA 17
ATOM 9176 C C . ASN A 1 25 ? -1.023 3.636 -5.646 1.00 0.32 26 ASN A C 17
ATOM 9177 O O . ASN A 1 25 ? -2.057 3.623 -6.314 1.00 0.38 26 ASN A O 17
ATOM 9188 N N . LEU A 1 26 ? -0.686 2.639 -4.836 1.00 0.27 27 LEU A N 17
ATOM 9189 C CA . LEU A 1 26 ? -1.545 1.468 -4.704 1.00 0.27 27 LEU A CA 17
ATOM 9190 C C . LEU A 1 26 ? -2.530 1.659 -3.548 1.00 0.25 27 LEU A C 17
ATOM 9191 O O . LEU A 1 26 ? -3.413 2.512 -3.634 1.00 0.28 27 LEU A O 17
ATOM 9207 N N . CYS A 1 27 ? -2.399 0.886 -2.466 1.00 0.25 28 CYS A N 17
ATOM 9208 C CA . CYS A 1 27 ? -3.317 1.037 -1.345 1.00 0.23 28 CYS A CA 17
ATOM 9209 C C . CYS A 1 27 ? -2.819 2.100 -0.380 1.00 0.22 28 CYS A C 17
ATOM 9210 O O . CYS A 1 27 ? -1.617 2.257 -0.172 1.00 0.22 28 CYS A O 17
ATOM 9217 N N . LYS A 1 28 ? -3.761 2.815 0.217 1.00 0.24 29 LYS A N 17
ATOM 9218 C CA . LYS A 1 28 ? -3.440 3.857 1.177 1.00 0.27 29 LYS A CA 17
ATOM 9219 C C . LYS A 1 28 ? -3.214 3.286 2.566 1.00 0.27 29 LYS A C 17
ATOM 9220 O O . LYS A 1 28 ? -2.161 3.463 3.165 1.00 0.30 29 LYS A O 17
ATOM 9239 N N . LYS A 1 29 ? -4.240 2.625 3.080 1.00 0.27 30 LYS A N 17
ATOM 9240 C CA . LYS A 1 29 ? -4.195 2.048 4.415 1.00 0.31 30 LYS A CA 17
ATOM 9241 C C . LYS A 1 29 ? -3.526 0.681 4.451 1.00 0.29 30 LYS A C 17
ATOM 9242 O O . LYS A 1 29 ? -2.613 0.451 5.240 1.00 0.31 30 LYS A O 17
ATOM 9261 N N . THR A 1 30 ? -4.029 -0.240 3.640 1.00 0.28 31 THR A N 17
ATOM 9262 C CA . THR A 1 30 ? -3.515 -1.606 3.628 1.00 0.32 31 THR A CA 17
ATOM 9263 C C . THR A 1 30 ? -1.989 -1.661 3.629 1.00 0.30 31 THR A C 17
ATOM 9264 O O . THR A 1 30 ? -1.402 -2.579 4.202 1.00 0.37 31 THR A O 17
ATOM 9275 N N . CYS A 1 31 ? -1.346 -0.691 2.994 1.00 0.24 32 CYS A N 17
ATOM 9276 C CA . CYS A 1 31 ? 0.123 -0.682 2.956 1.00 0.26 32 CYS A CA 17
ATOM 9277 C C . CYS A 1 31 ? 0.697 -0.201 4.289 1.00 0.24 32 CYS A C 17
ATOM 9278 O O . CYS A 1 31 ? 1.868 -0.418 4.590 1.00 0.26 32 CYS A O 17
ATOM 9285 N N . GLY A 1 32 ? -0.145 0.427 5.095 1.00 0.24 33 GLY A N 17
ATOM 9286 C CA . GLY A 1 32 ? 0.290 0.909 6.395 1.00 0.29 33 GLY A CA 17
ATOM 9287 C C . GLY A 1 32 ? 0.824 2.334 6.367 1.00 0.35 33 GLY A C 17
ATOM 9288 O O . GLY A 1 32 ? 2.010 2.563 6.602 1.00 0.46 33 GLY A O 17
ATOM 9292 N N . THR A 1 33 ? -0.059 3.293 6.098 1.00 0.34 34 THR A N 17
ATOM 9293 C CA . THR A 1 33 ? 0.319 4.707 6.063 1.00 0.44 34 THR A CA 17
ATOM 9294 C C . THR A 1 33 ? -0.901 5.598 6.290 1.00 0.52 34 THR A C 17
ATOM 9295 O O . THR A 1 33 ? -0.802 6.650 6.921 1.00 0.68 34 THR A O 17
ATOM 9306 N N . CYS A 1 34 ? -2.051 5.171 5.771 1.00 0.49 35 CYS A N 17
ATOM 9307 C CA . CYS A 1 34 ? -3.287 5.933 5.917 1.00 0.62 35 CYS A CA 17
ATOM 9308 C C . CYS A 1 34 ? -3.564 6.255 7.383 1.00 0.95 35 CYS A C 17
ATOM 9309 O O . CYS A 1 34 ? -2.838 5.728 8.252 1.00 1.71 35 CYS A O 17
ATOM 9317 N N . ALA A 1 1 ? -10.830 10.214 2.426 1.00 2.43 2 ALA A N 18
ATOM 9318 C CA . ALA A 1 1 ? -10.907 8.990 1.587 1.00 1.90 2 ALA A CA 18
ATOM 9319 C C . ALA A 1 1 ? -9.686 8.102 1.800 1.00 1.44 2 ALA A C 18
ATOM 9320 O O . ALA A 1 1 ? -8.552 8.521 1.567 1.00 2.03 2 ALA A O 18
ATOM 9329 N N . CYS A 1 2 ? -9.925 6.872 2.244 1.00 0.88 3 CYS A N 18
ATOM 9330 C CA . CYS A 1 2 ? -8.844 5.924 2.488 1.00 0.81 3 CYS A CA 18
ATOM 9331 C C . CYS A 1 2 ? -9.303 4.496 2.208 1.00 0.58 3 CYS A C 18
ATOM 9332 O O . CYS A 1 2 ? -10.192 3.975 2.882 1.00 0.52 3 CYS A O 18
ATOM 9339 N N . LYS A 1 3 ? -8.692 3.870 1.206 1.00 0.55 4 LYS A N 18
ATOM 9340 C CA . LYS A 1 3 ? -9.037 2.503 0.832 1.00 0.36 4 LYS A CA 18
ATOM 9341 C C . LYS A 1 3 ? -7.827 1.779 0.256 1.00 0.31 4 LYS A C 18
ATOM 9342 O O . LYS A 1 3 ? -6.716 2.309 0.257 1.00 0.47 4 LYS A O 18
ATOM 9361 N N . ASP A 1 4 ? -8.045 0.559 -0.227 1.00 0.20 5 ASP A N 18
ATOM 9362 C CA . ASP A 1 4 ? -6.969 -0.236 -0.790 1.00 0.25 5 ASP A CA 18
ATOM 9363 C C . ASP A 1 4 ? -7.214 -0.556 -2.258 1.00 0.23 5 ASP A C 18
ATOM 9364 O O . ASP A 1 4 ? -8.239 -1.131 -2.622 1.00 0.26 5 ASP A O 18
ATOM 9373 N N . TYR A 1 5 ? -6.252 -0.184 -3.090 1.00 0.19 6 TYR A N 18
ATOM 9374 C CA . TYR A 1 5 ? -6.335 -0.430 -4.523 1.00 0.20 6 TYR A CA 18
ATOM 9375 C C . TYR A 1 5 ? -6.052 -1.898 -4.851 1.00 0.19 6 TYR A C 18
ATOM 9376 O O . TYR A 1 5 ? -6.188 -2.320 -5.999 1.00 0.23 6 TYR A O 18
ATOM 9394 N N . LEU A 1 6 ? -5.655 -2.673 -3.841 1.00 0.18 7 LEU A N 18
ATOM 9395 C CA . LEU A 1 6 ? -5.353 -4.088 -4.039 1.00 0.19 7 LEU A CA 18
ATOM 9396 C C . LEU A 1 6 ? -5.690 -4.896 -2.791 1.00 0.20 7 LEU A C 18
ATOM 9397 O O . LEU A 1 6 ? -6.068 -4.331 -1.764 1.00 0.20 7 LEU A O 18
ATOM 9413 N N . PRO A 1 7 ? -5.550 -6.232 -2.852 1.00 0.21 8 PRO A N 18
ATOM 9414 C CA . PRO A 1 7 ? -5.830 -7.101 -1.724 1.00 0.23 8 PRO A CA 18
ATOM 9415 C C . PRO A 1 7 ? -4.646 -7.202 -0.777 1.00 0.21 8 PRO A C 18
ATOM 9416 O O . PRO A 1 7 ? -3.538 -6.768 -1.089 1.00 0.18 8 PRO A O 18
ATOM 9427 N N . LYS A 1 8 ? -4.907 -7.762 0.383 1.00 0.23 9 LYS A N 18
ATOM 9428 C CA . LYS A 1 8 ? -3.891 -7.922 1.422 1.00 0.23 9 LYS A CA 18
ATOM 9429 C C . LYS A 1 8 ? -2.633 -8.612 0.895 1.00 0.22 9 LYS A C 18
ATOM 9430 O O . LYS A 1 8 ? -1.555 -8.476 1.475 1.00 0.22 9 LYS A O 18
ATOM 9449 N N . SER A 1 9 ? -2.774 -9.362 -0.192 1.00 0.22 10 SER A N 18
ATOM 9450 C CA . SER A 1 9 ? -1.644 -10.080 -0.773 1.00 0.23 10 SER A CA 18
ATOM 9451 C C . SER A 1 9 ? -0.743 -9.160 -1.597 1.00 0.22 10 SER A C 18
ATOM 9452 O O . SER A 1 9 ? 0.416 -9.488 -1.851 1.00 0.24 10 SER A O 18
ATOM 9460 N N . GLU A 1 10 ? -1.274 -8.020 -2.029 1.00 0.23 11 GLU A N 18
ATOM 9461 C CA . GLU A 1 10 ? -0.502 -7.084 -2.837 1.00 0.26 11 GLU A CA 18
ATOM 9462 C C . GLU A 1 10 ? 0.048 -5.945 -2.001 1.00 0.26 11 GLU A C 18
ATOM 9463 O O . GLU A 1 10 ? 1.163 -5.473 -2.223 1.00 0.30 11 GLU A O 18
ATOM 9475 N N . CYS A 1 11 ? -0.753 -5.498 -1.056 1.00 0.26 12 CYS A N 18
ATOM 9476 C CA . CYS A 1 11 ? -0.371 -4.399 -0.197 1.00 0.30 12 CYS A CA 18
ATOM 9477 C C . CYS A 1 11 ? 0.172 -4.915 1.122 1.00 0.24 12 CYS A C 18
ATOM 9478 O O . CYS A 1 11 ? -0.573 -5.400 1.974 1.00 0.28 12 CYS A O 18
ATOM 9485 N N . THR A 1 12 ? 1.483 -4.817 1.273 1.00 0.22 13 THR A N 18
ATOM 9486 C CA . THR A 1 12 ? 2.153 -5.280 2.473 1.00 0.20 13 THR A CA 18
ATOM 9487 C C . THR A 1 12 ? 2.852 -4.123 3.169 1.00 0.22 13 THR A C 18
ATOM 9488 O O . THR A 1 12 ? 3.392 -3.234 2.513 1.00 0.23 13 THR A O 18
ATOM 9499 N N . GLN A 1 13 ? 2.854 -4.139 4.500 1.00 0.29 14 GLN A N 18
ATOM 9500 C CA . GLN A 1 13 ? 3.512 -3.086 5.270 1.00 0.33 14 GLN A CA 18
ATOM 9501 C C . GLN A 1 13 ? 4.910 -2.840 4.714 1.00 0.28 14 GLN A C 18
ATOM 9502 O O . GLN A 1 13 ? 5.433 -1.727 4.767 1.00 0.31 14 GLN A O 18
ATOM 9516 N N . PHE A 1 14 ? 5.484 -3.893 4.144 1.00 0.25 15 PHE A N 18
ATOM 9517 C CA . PHE A 1 14 ? 6.796 -3.823 3.527 1.00 0.26 15 PHE A CA 18
ATOM 9518 C C . PHE A 1 14 ? 6.798 -2.822 2.377 1.00 0.22 15 PHE A C 18
ATOM 9519 O O . PHE A 1 14 ? 7.759 -2.080 2.182 1.00 0.24 15 PHE A O 18
ATOM 9536 N N . ARG A 1 15 ? 5.708 -2.813 1.619 1.00 0.19 16 ARG A N 18
ATOM 9537 C CA . ARG A 1 15 ? 5.563 -1.914 0.480 1.00 0.20 16 ARG A CA 18
ATOM 9538 C C . ARG A 1 15 ? 5.717 -0.459 0.892 1.00 0.17 16 ARG A C 18
ATOM 9539 O O . ARG A 1 15 ? 6.410 0.305 0.229 1.00 0.19 16 ARG A O 18
ATOM 9560 N N . CYS A 1 16 ? 5.070 -0.071 1.981 1.00 0.24 17 CYS A N 18
ATOM 9561 C CA . CYS A 1 16 ? 5.160 1.307 2.440 1.00 0.33 17 CYS A CA 18
ATOM 9562 C C . CYS A 1 16 ? 6.571 1.630 2.916 1.00 0.34 17 CYS A C 18
ATOM 9563 O O . CYS A 1 16 ? 7.004 2.780 2.872 1.00 0.45 17 CYS A O 18
ATOM 9570 N N . ARG A 1 17 ? 7.277 0.609 3.380 1.00 0.30 18 ARG A N 18
ATOM 9571 C CA . ARG A 1 17 ? 8.639 0.786 3.875 1.00 0.40 18 ARG A CA 18
ATOM 9572 C C . ARG A 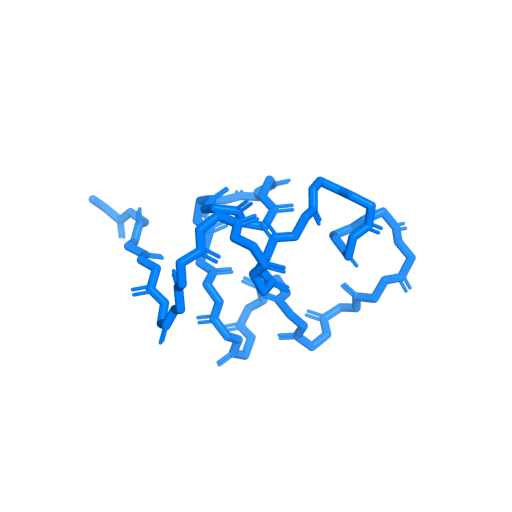1 17 ? 9.599 1.205 2.788 1.00 0.41 18 ARG A C 18
ATOM 9573 O O . ARG A 1 17 ? 10.412 2.113 2.958 1.00 0.51 18 ARG A O 18
ATOM 9594 N N . THR A 1 18 ? 9.551 0.460 1.713 1.00 0.36 19 THR A N 18
ATOM 9595 C CA . THR A 1 18 ? 10.465 0.649 0.614 1.00 0.41 19 THR A CA 18
ATOM 9596 C C . THR A 1 18 ? 9.781 1.066 -0.691 1.00 0.38 19 THR A C 18
ATOM 9597 O O . THR A 1 18 ? 10.370 1.779 -1.504 1.00 0.59 19 THR A O 18
ATOM 9608 N N . SER A 1 19 ? 8.548 0.616 -0.893 1.00 0.33 20 SER A N 18
ATOM 9609 C CA . SER A 1 19 ? 7.803 0.943 -2.110 1.00 0.32 20 SER A CA 18
ATOM 9610 C C . SER A 1 19 ? 6.981 2.219 -1.936 1.00 0.28 20 SER A C 18
ATOM 9611 O O . SER A 1 19 ? 6.039 2.261 -1.146 1.00 0.42 20 SER A O 18
ATOM 9619 N N . MET A 1 20 ? 7.345 3.257 -2.684 1.00 0.27 21 MET A N 18
ATOM 9620 C CA . MET A 1 20 ? 6.646 4.537 -2.617 1.00 0.25 21 MET A CA 18
ATOM 9621 C C . MET A 1 20 ? 5.336 4.502 -3.400 1.00 0.25 21 MET A C 18
ATOM 9622 O O . MET A 1 20 ? 4.314 5.014 -2.943 1.00 0.38 21 MET A O 18
ATOM 9636 N N . LYS A 1 21 ? 5.379 3.908 -4.585 1.00 0.28 22 LYS A N 18
ATOM 9637 C CA . LYS A 1 21 ? 4.204 3.815 -5.445 1.00 0.35 22 LYS A CA 18
ATOM 9638 C C . LYS A 1 21 ? 3.092 2.981 -4.806 1.00 0.32 22 LYS A C 18
ATOM 9639 O O . LYS A 1 21 ? 1.933 3.072 -5.204 1.00 0.47 22 LYS A O 18
ATOM 9658 N N . TYR A 1 22 ? 3.448 2.154 -3.830 1.00 0.24 23 TYR A N 18
ATOM 9659 C CA . TYR A 1 22 ? 2.471 1.294 -3.167 1.00 0.23 23 TYR A CA 18
ATOM 9660 C C . TYR A 1 22 ? 1.713 2.015 -2.055 1.00 0.25 23 TYR A C 18
ATOM 9661 O O . TYR A 1 22 ? 0.543 1.726 -1.805 1.00 0.33 23 TYR A O 18
ATOM 9679 N N . ARG A 1 23 ? 2.390 2.922 -1.366 1.00 0.25 24 ARG A N 18
ATOM 9680 C CA . ARG A 1 23 ? 1.778 3.644 -0.251 1.00 0.29 24 ARG A CA 18
ATOM 9681 C C . ARG A 1 23 ? 0.648 4.567 -0.689 1.00 0.31 24 ARG A C 18
ATOM 9682 O O . ARG A 1 23 ? -0.485 4.444 -0.229 1.00 0.32 24 ARG A O 18
ATOM 9703 N N . LEU A 1 24 ? 0.984 5.529 -1.531 1.00 0.32 25 LEU A N 18
ATOM 9704 C CA . LEU A 1 24 ? 0.020 6.526 -1.982 1.00 0.37 25 LEU A CA 18
ATOM 9705 C C . LEU A 1 24 ? -0.665 6.170 -3.298 1.00 0.36 25 LEU A C 18
ATOM 9706 O O . LEU A 1 24 ? -1.862 6.405 -3.463 1.00 0.39 25 LEU A O 18
ATOM 9722 N N . ASN A 1 25 ? 0.100 5.654 -4.245 1.00 0.34 26 ASN A N 18
ATOM 9723 C CA . ASN A 1 25 ? -0.438 5.330 -5.561 1.00 0.36 26 ASN A CA 18
ATOM 9724 C C . ASN A 1 25 ? -1.363 4.112 -5.542 1.00 0.32 26 ASN A C 18
ATOM 9725 O O . ASN A 1 25 ? -2.380 4.098 -6.235 1.00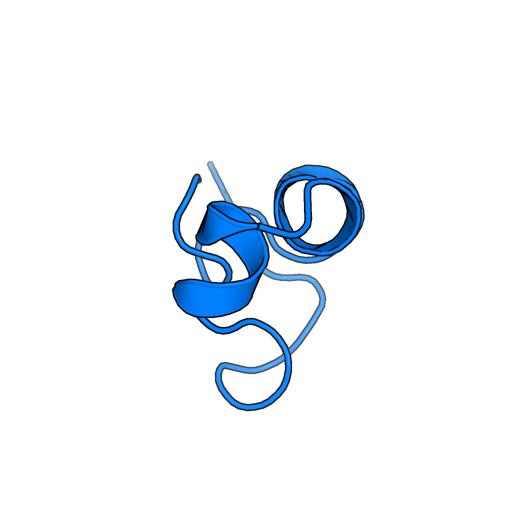 0.38 26 ASN A O 18
ATOM 9736 N N . LEU A 1 26 ? -1.030 3.098 -4.750 1.00 0.27 27 LEU A N 18
ATOM 9737 C CA . LEU A 1 26 ? -1.874 1.906 -4.672 1.00 0.27 27 LEU A CA 18
ATOM 9738 C C . LEU A 1 26 ? -2.883 2.046 -3.528 1.00 0.25 27 LEU A C 18
ATOM 9739 O O . LEU A 1 26 ? -3.795 2.869 -3.609 1.00 0.28 27 LEU A O 18
ATOM 9755 N N . CYS A 1 27 ? -2.728 1.261 -2.461 1.00 0.25 28 CYS A N 18
ATOM 9756 C CA . CYS A 1 27 ? -3.640 1.344 -1.332 1.00 0.23 28 CYS A CA 18
ATOM 9757 C C . CYS A 1 27 ? -3.113 2.327 -0.302 1.00 0.22 28 CYS A C 18
ATOM 9758 O O . CYS A 1 27 ? -1.904 2.466 -0.121 1.00 0.22 28 CYS A O 18
ATOM 9765 N N . LYS A 1 28 ? -4.024 2.984 0.385 1.00 0.24 29 LYS A N 18
ATOM 9766 C CA . LYS A 1 28 ? -3.659 3.932 1.418 1.00 0.27 29 LYS A CA 18
ATOM 9767 C C . LYS A 1 28 ? -3.365 3.226 2.734 1.00 0.27 29 LYS A C 18
ATOM 9768 O O . LYS A 1 28 ? -2.289 3.362 3.304 1.00 0.30 29 LYS A O 18
ATOM 9787 N N . LYS A 1 29 ? -4.359 2.500 3.228 1.00 0.27 30 LYS A N 18
ATOM 9788 C CA . LYS A 1 29 ? -4.245 1.801 4.501 1.00 0.31 30 LYS A CA 18
ATOM 9789 C C . LYS A 1 29 ? -3.557 0.439 4.410 1.00 0.29 30 LYS A C 18
ATOM 9790 O O . LYS A 1 29 ? -2.615 0.169 5.152 1.00 0.31 30 LYS A O 18
ATOM 9809 N N . THR A 1 30 ? -4.072 -0.444 3.559 1.00 0.28 31 THR A N 18
ATOM 9810 C CA . THR A 1 30 ? -3.533 -1.799 3.459 1.00 0.32 31 THR A CA 18
ATOM 9811 C C . THR A 1 30 ? -2.016 -1.826 3.340 1.00 0.30 31 THR A C 18
ATOM 9812 O O . THR A 1 30 ? -1.371 -2.772 3.792 1.00 0.37 31 THR A O 18
ATOM 9823 N N . CYS A 1 31 ? -1.447 -0.801 2.735 1.00 0.24 32 CYS A N 18
ATOM 9824 C CA . CYS A 1 31 ? 0.009 -0.748 2.575 1.00 0.26 32 CYS A CA 18
ATOM 9825 C C . CYS A 1 31 ? 0.678 -0.416 3.903 1.00 0.24 32 CYS A C 18
ATOM 9826 O O . CYS A 1 31 ? 1.883 -0.603 4.070 1.00 0.26 32 CYS A O 18
ATOM 9833 N N . GLY A 1 32 ? -0.116 0.067 4.846 1.00 0.24 33 GLY A N 18
ATOM 9834 C CA . GLY A 1 32 ? 0.404 0.414 6.155 1.00 0.29 33 GLY A CA 18
ATOM 9835 C C . GLY A 1 32 ? 0.931 1.837 6.229 1.00 0.35 33 GLY A C 18
ATOM 9836 O O . GLY A 1 32 ? 2.047 2.065 6.697 1.00 0.46 33 GLY A O 18
ATOM 9840 N N . THR A 1 33 ? 0.128 2.798 5.777 1.00 0.34 34 THR A N 18
ATOM 9841 C CA . THR A 1 33 ? 0.529 4.205 5.810 1.00 0.44 34 THR A CA 18
ATOM 9842 C C . THR A 1 33 ? -0.629 5.101 6.241 1.00 0.52 34 THR A C 18
ATOM 9843 O O . THR A 1 33 ? -0.425 6.107 6.921 1.00 0.68 34 THR A O 18
ATOM 9854 N N . CYS A 1 34 ? -1.844 4.735 5.843 1.00 0.49 35 CYS A N 18
ATOM 9855 C CA . CYS A 1 34 ? -3.029 5.515 6.192 1.00 0.62 35 CYS A CA 18
ATOM 9856 C C . CYS A 1 34 ? -3.142 5.691 7.704 1.00 0.95 35 CYS A C 18
ATOM 9857 O O . CYS A 1 34 ? -3.356 6.838 8.151 1.00 1.71 35 CYS A O 18
ATOM 9865 N N . ALA A 1 1 ? -11.187 7.786 0.552 1.00 2.43 2 ALA A N 19
ATOM 9866 C CA . ALA A 1 1 ? -9.752 8.159 0.651 1.00 1.90 2 ALA A CA 19
ATOM 9867 C C . ALA A 1 1 ? -8.931 7.020 1.245 1.00 1.44 2 ALA A C 19
ATOM 9868 O O . ALA A 1 1 ? -8.110 6.411 0.561 1.00 2.03 2 ALA A O 19
ATOM 9877 N N . CYS A 1 2 ? -9.158 6.738 2.524 1.00 0.88 3 CYS A N 19
ATOM 9878 C CA . CYS A 1 2 ? -8.437 5.672 3.210 1.00 0.81 3 CYS A CA 19
ATOM 9879 C C . CYS A 1 2 ? -8.926 4.300 2.754 1.00 0.58 3 CYS A C 19
ATOM 9880 O O . CYS A 1 2 ? -9.620 3.599 3.491 1.00 0.52 3 CYS A O 19
ATOM 9887 N N . LYS A 1 3 ? -8.557 3.922 1.534 1.00 0.55 4 LYS A N 19
ATOM 9888 C CA . LYS A 1 3 ? -8.954 2.633 0.979 1.00 0.36 4 LYS A CA 19
ATOM 9889 C C . LYS A 1 3 ? -7.754 1.911 0.381 1.00 0.31 4 LYS A C 19
ATOM 9890 O O . LYS A 1 3 ? -6.631 2.414 0.425 1.00 0.47 4 LYS A O 19
ATOM 9909 N N . ASP A 1 4 ? -7.993 0.725 -0.169 1.00 0.20 5 ASP A N 19
ATOM 9910 C CA . ASP A 1 4 ? -6.927 -0.063 -0.762 1.00 0.25 5 ASP A CA 19
ATOM 9911 C C . ASP A 1 4 ? -7.203 -0.376 -2.226 1.00 0.23 5 ASP A C 19
ATOM 9912 O O . ASP A 1 4 ? -8.249 -0.925 -2.574 1.00 0.26 5 ASP A O 19
ATOM 9921 N N . TYR A 1 5 ? -6.246 -0.026 -3.074 1.00 0.19 6 TYR A N 19
ATOM 9922 C CA . TYR A 1 5 ? -6.358 -0.269 -4.508 1.00 0.20 6 TYR A CA 19
ATOM 9923 C C . TYR A 1 5 ? -6.097 -1.738 -4.848 1.00 0.19 6 TYR A C 19
ATOM 9924 O O . TYR A 1 5 ? -6.236 -2.147 -6.001 1.00 0.23 6 TYR A O 19
ATOM 9942 N N . LEU A 1 6 ? -5.712 -2.529 -3.846 1.00 0.18 7 LEU A N 19
ATOM 9943 C CA . LEU A 1 6 ? -5.430 -3.946 -4.062 1.00 0.19 7 LEU A CA 19
ATOM 9944 C C . LEU A 1 6 ? -5.799 -4.769 -2.833 1.00 0.20 7 LEU A C 19
ATOM 9945 O O . LEU A 1 6 ? -6.195 -4.216 -1.807 1.00 0.20 7 LEU A O 19
ATOM 9961 N N . PRO A 1 7 ? -5.672 -6.106 -2.910 1.00 0.21 8 PRO A N 19
ATOM 9962 C CA . PRO A 1 7 ? -5.989 -6.988 -1.802 1.00 0.23 8 PRO A CA 19
ATOM 9963 C C . PRO A 1 7 ? -4.835 -7.115 -0.823 1.00 0.21 8 PRO A C 19
ATOM 9964 O O . PRO A 1 7 ? -3.714 -6.684 -1.091 1.00 0.18 8 PRO A O 19
ATOM 9975 N N . LYS A 1 8 ? -5.141 -7.691 0.318 1.00 0.23 9 LYS A N 19
ATOM 9976 C CA . LYS A 1 8 ? -4.167 -7.878 1.392 1.00 0.23 9 LYS A CA 19
ATOM 9977 C C . LYS A 1 8 ? -2.900 -8.584 0.908 1.00 0.22 9 LYS A C 19
ATOM 9978 O O . LYS A 1 8 ? -1.856 -8.503 1.554 1.00 0.22 9 LYS A O 19
ATOM 9997 N N . SER A 1 9 ? -2.996 -9.288 -0.214 1.00 0.22 10 SER A N 19
ATOM 9998 C CA . SER A 1 9 ? -1.852 -10.017 -0.753 1.00 0.23 10 SER A CA 19
ATOM 9999 C C . SER A 1 9 ? -0.932 -9.119 -1.583 1.00 0.22 10 SER A C 19
ATOM 10000 O O . SER A 1 9 ? 0.216 -9.479 -1.844 1.00 0.24 10 SER A O 19
ATOM 10008 N N . GLU A 1 10 ? -1.433 -7.963 -2.011 1.00 0.23 11 GLU A N 19
ATOM 10009 C CA . GLU A 1 10 ? -0.637 -7.050 -2.824 1.00 0.26 11 GLU A CA 19
ATOM 10010 C C . GLU A 1 10 ? -0.049 -5.927 -1.993 1.00 0.26 11 GLU A C 19
ATOM 10011 O O . GLU A 1 10 ? 1.079 -5.490 -2.220 1.00 0.30 11 GLU A O 19
ATOM 10023 N N . CYS A 1 11 ? -0.833 -5.452 -1.047 1.00 0.26 12 CYS A N 19
ATOM 10024 C CA . CYS A 1 11 ? -0.413 -4.364 -0.193 1.00 0.30 12 CYS A CA 19
ATOM 10025 C C . CYS A 1 11 ? 0.152 -4.897 1.110 1.00 0.24 12 CYS A C 19
ATOM 10026 O O . CYS A 1 11 ? -0.576 -5.418 1.954 1.00 0.28 12 CYS A O 19
ATOM 10033 N N . THR A 1 12 ? 1.461 -4.774 1.253 1.00 0.22 13 THR A N 19
ATOM 10034 C CA . THR A 1 12 ? 2.146 -5.254 2.439 1.00 0.20 13 THR A CA 19
ATOM 10035 C C . THR A 1 12 ? 2.857 -4.108 3.142 1.00 0.22 13 THR A C 19
ATOM 10036 O O . THR A 1 12 ? 3.394 -3.213 2.492 1.00 0.23 13 THR A O 19
ATOM 10047 N N . GLN A 1 13 ? 2.868 -4.139 4.473 1.00 0.29 14 GLN A N 19
ATOM 10048 C CA . GLN A 1 13 ? 3.534 -3.098 5.251 1.00 0.33 14 GLN A CA 19
ATOM 10049 C C . GLN A 1 13 ? 4.930 -2.850 4.692 1.00 0.28 14 GLN A C 19
ATOM 10050 O O . GLN A 1 13 ? 5.457 -1.739 4.757 1.00 0.31 14 GLN A O 19
ATOM 10064 N N . PHE A 1 14 ? 5.499 -3.896 4.106 1.00 0.25 15 PHE A N 19
ATOM 10065 C CA . PHE A 1 14 ? 6.808 -3.820 3.485 1.00 0.26 15 PHE A CA 19
ATOM 10066 C C . PHE A 1 14 ? 6.803 -2.802 2.349 1.00 0.22 15 PHE A C 19
ATOM 10067 O O . PHE A 1 14 ? 7.765 -2.060 2.156 1.00 0.24 15 PHE A O 19
ATOM 10084 N N . ARG A 1 15 ? 5.707 -2.779 1.601 1.00 0.19 16 ARG A N 19
ATOM 10085 C CA . ARG A 1 15 ? 5.552 -1.864 0.476 1.00 0.20 16 ARG A CA 19
ATOM 10086 C C . ARG A 1 15 ? 5.725 -0.415 0.902 1.00 0.17 16 ARG A C 19
ATOM 10087 O O . ARG A 1 15 ? 6.440 0.342 0.254 1.00 0.19 16 ARG A O 19
ATOM 10108 N N . CYS A 1 16 ? 5.068 -0.021 1.982 1.00 0.24 17 CYS A N 19
ATOM 10109 C CA . CYS A 1 16 ? 5.173 1.352 2.452 1.00 0.33 17 CYS A CA 19
ATOM 10110 C C . CYS A 1 16 ? 6.591 1.662 2.914 1.00 0.34 17 CYS A C 19
ATOM 10111 O O . CYS A 1 16 ? 7.033 2.809 2.869 1.00 0.45 17 CYS A O 19
ATOM 10118 N N . ARG A 1 17 ? 7.293 0.636 3.372 1.00 0.30 18 ARG A N 19
ATOM 10119 C CA . ARG A 1 17 ? 8.660 0.804 3.856 1.00 0.40 18 ARG A CA 19
ATOM 10120 C C . ARG A 1 17 ? 9.614 1.221 2.763 1.00 0.41 18 ARG A C 19
ATOM 10121 O O . ARG A 1 17 ? 10.431 2.127 2.930 1.00 0.51 18 ARG A O 19
ATOM 10142 N N . THR A 1 18 ? 9.557 0.479 1.686 1.00 0.36 19 THR A N 19
ATOM 10143 C CA . THR A 1 18 ? 10.466 0.669 0.583 1.00 0.41 19 THR A CA 19
ATOM 10144 C C . THR A 1 18 ? 9.777 1.089 -0.718 1.00 0.38 19 THR A C 19
ATOM 10145 O O . THR A 1 18 ? 10.361 1.805 -1.531 1.00 0.59 19 THR A O 19
ATOM 10156 N N . SER A 1 19 ? 8.543 0.638 -0.918 1.00 0.33 20 SER A N 19
ATOM 10157 C CA . SER A 1 19 ? 7.794 0.968 -2.131 1.00 0.32 20 SER A CA 19
ATOM 10158 C C . SER A 1 19 ? 6.966 2.239 -1.948 1.00 0.28 20 SER A C 19
ATOM 10159 O O . SER A 1 19 ? 6.036 2.278 -1.144 1.00 0.42 20 SER A O 19
ATOM 10167 N N . MET A 1 20 ? 7.314 3.278 -2.702 1.00 0.27 21 MET A N 19
ATOM 10168 C CA . MET A 1 20 ? 6.611 4.556 -2.624 1.00 0.25 21 MET A CA 19
ATOM 10169 C C . MET A 1 20 ? 5.294 4.526 -3.398 1.00 0.25 21 MET A C 19
ATOM 10170 O O . MET A 1 20 ? 4.277 5.038 -2.930 1.00 0.38 21 MET A O 19
ATOM 10184 N N . LYS A 1 21 ? 5.325 3.941 -4.588 1.00 0.28 22 LYS A N 19
ATOM 10185 C CA . LYS A 1 21 ? 4.140 3.860 -5.438 1.00 0.35 22 LYS A CA 19
ATOM 10186 C C . LYS A 1 21 ? 3.025 3.035 -4.792 1.00 0.32 22 LYS A C 19
ATOM 10187 O O . LYS A 1 21 ? 1.864 3.140 -5.182 1.00 0.47 22 LYS A O 19
ATOM 10206 N N . TYR A 1 22 ? 3.379 2.202 -3.822 1.00 0.24 23 TYR A N 19
ATOM 10207 C CA . TYR A 1 22 ? 2.395 1.352 -3.156 1.00 0.23 23 TYR A CA 19
ATOM 10208 C C . TYR A 1 22 ? 1.653 2.083 -2.040 1.00 0.25 23 TYR A C 19
ATOM 10209 O O . TYR A 1 22 ? 0.473 1.828 -1.799 1.00 0.33 23 TYR A O 19
ATOM 10227 N N . ARG A 1 23 ? 2.356 2.962 -1.341 1.00 0.25 24 ARG A N 19
ATOM 10228 C CA . ARG A 1 23 ? 1.763 3.693 -0.222 1.00 0.29 24 ARG A CA 19
ATOM 10229 C C . ARG A 1 23 ? 0.636 4.624 -0.655 1.00 0.31 24 ARG A C 19
ATOM 10230 O O . ARG A 1 23 ? -0.494 4.514 -0.181 1.00 0.32 24 ARG A O 19
ATOM 10251 N N . LEU A 1 24 ? 0.972 5.577 -1.507 1.00 0.32 25 LEU A N 19
ATOM 10252 C CA . LEU A 1 24 ? 0.015 6.581 -1.956 1.00 0.37 25 LEU A CA 19
ATOM 10253 C C . LEU A 1 24 ? -0.687 6.225 -3.264 1.00 0.36 25 LEU A C 19
ATOM 10254 O O . LEU A 1 24 ? -1.886 6.460 -3.413 1.00 0.39 25 LEU A O 19
ATOM 10270 N N . ASN A 1 25 ? 0.066 5.711 -4.223 1.00 0.34 26 ASN A N 19
ATOM 10271 C CA . ASN A 1 25 ? -0.492 5.389 -5.531 1.00 0.36 26 ASN A CA 19
ATOM 10272 C C . ASN A 1 25 ? -1.417 4.172 -5.496 1.00 0.32 26 ASN A C 19
ATOM 10273 O O . ASN A 1 25 ? -2.445 4.158 -6.173 1.00 0.38 26 ASN A O 19
ATOM 10284 N N . LEU A 1 26 ? -1.071 3.158 -4.709 1.00 0.27 27 LEU A N 19
ATOM 10285 C CA . LEU A 1 26 ? -1.914 1.968 -4.615 1.00 0.27 27 LEU A CA 19
ATOM 10286 C C . LEU A 1 26 ? -2.910 2.114 -3.461 1.00 0.25 27 LEU A C 19
ATOM 10287 O O . LEU A 1 26 ? -3.828 2.931 -3.539 1.00 0.28 27 LEU A O 19
ATOM 10303 N N . CYS A 1 27 ? -2.738 1.340 -2.388 1.00 0.25 28 CYS A N 19
ATOM 10304 C CA . CYS A 1 27 ? -3.636 1.427 -1.251 1.00 0.23 28 CYS A CA 19
ATOM 10305 C C . CYS A 1 27 ? -3.087 2.392 -0.213 1.00 0.22 28 CYS A C 19
ATOM 10306 O O . CYS A 1 27 ? -1.875 2.506 -0.037 1.00 0.22 28 CYS A O 19
ATOM 10313 N N . LYS A 1 28 ? -3.982 3.057 0.487 1.00 0.24 29 LYS A N 19
ATOM 10314 C CA . LYS A 1 28 ? -3.593 3.985 1.530 1.00 0.27 29 LYS A CA 19
ATOM 10315 C C . LYS A 1 28 ? -3.308 3.257 2.835 1.00 0.27 29 LYS A C 19
ATOM 10316 O O . LYS A 1 28 ? -2.229 3.366 3.406 1.00 0.30 29 LYS A O 19
ATOM 10335 N N . LYS A 1 29 ? -4.315 2.547 3.322 1.00 0.27 30 LYS A N 19
ATOM 10336 C CA . LYS A 1 29 ? -4.213 1.834 4.586 1.00 0.31 30 LYS A CA 19
ATOM 10337 C C . LYS A 1 29 ? -3.547 0.462 4.483 1.00 0.29 30 LYS A C 19
ATOM 10338 O O . LYS A 1 29 ? -2.614 0.170 5.228 1.00 0.31 30 LYS A O 19
ATOM 10357 N N . THR A 1 30 ? -4.066 -0.403 3.617 1.00 0.28 31 THR A N 19
ATOM 10358 C CA . THR A 1 30 ? -3.538 -1.762 3.505 1.00 0.32 31 THR A CA 19
ATOM 10359 C C . THR A 1 30 ? -2.020 -1.794 3.386 1.00 0.30 31 THR A C 19
ATOM 10360 O O . THR A 1 30 ? -1.378 -2.748 3.824 1.00 0.37 31 THR A O 19
ATOM 10371 N N . CYS A 1 31 ? -1.449 -0.759 2.798 1.00 0.24 32 CYS A N 19
ATOM 10372 C CA . CYS A 1 31 ? 0.008 -0.703 2.640 1.00 0.26 32 CYS A CA 19
ATOM 10373 C C . CYS A 1 31 ? 0.672 -0.368 3.971 1.00 0.24 32 CYS A C 19
ATOM 10374 O O . CYS A 1 31 ? 1.876 -0.558 4.145 1.00 0.26 32 CYS A O 19
ATOM 10381 N N . GLY A 1 32 ? -0.128 0.115 4.909 1.00 0.24 33 GLY A N 19
ATOM 10382 C CA . GLY A 1 32 ? 0.382 0.460 6.223 1.00 0.29 33 GLY A CA 19
ATOM 10383 C C . GLY A 1 32 ? 0.874 1.896 6.326 1.00 0.35 33 GLY A C 19
ATOM 10384 O O . GLY A 1 32 ? 1.907 2.155 6.942 1.00 0.46 33 GLY A O 19
ATOM 10388 N N . THR A 1 33 ? 0.134 2.834 5.737 1.00 0.34 34 THR A N 19
ATOM 10389 C CA . THR A 1 33 ? 0.517 4.246 5.793 1.00 0.44 34 THR A CA 19
ATOM 10390 C C . THR A 1 33 ? -0.651 5.126 6.230 1.00 0.52 34 THR A C 19
ATOM 10391 O O . THR A 1 33 ? -0.454 6.134 6.909 1.00 0.68 34 THR A O 19
ATOM 10402 N N . CYS A 1 34 ? -1.866 4.749 5.842 1.00 0.49 35 CYS A N 19
ATOM 10403 C CA . CYS A 1 34 ? -3.048 5.525 6.208 1.00 0.62 35 CYS A CA 19
ATOM 10404 C C . CYS A 1 34 ? -3.301 5.452 7.710 1.00 0.95 35 CYS A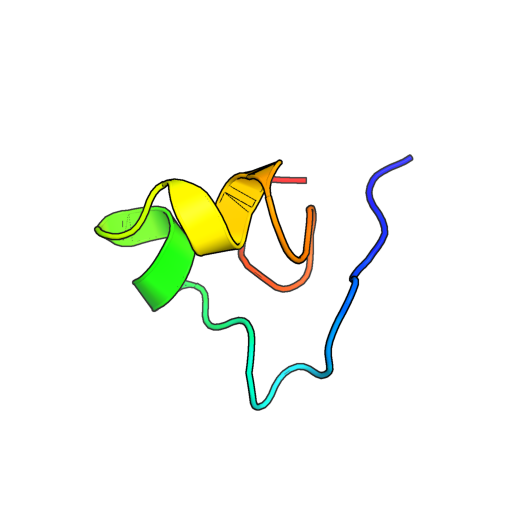 C 19
ATOM 10405 O O . CYS A 1 34 ? -2.360 5.099 8.452 1.00 1.71 35 CYS A O 19
ATOM 10413 N N . ALA A 1 1 ? -11.883 8.829 0.078 1.00 2.43 2 ALA A N 20
ATOM 10414 C CA . ALA A 1 1 ? -11.613 8.292 1.437 1.00 1.90 2 ALA A CA 20
ATOM 10415 C C . ALA A 1 1 ? -10.485 7.266 1.406 1.00 1.44 2 ALA A C 20
ATOM 10416 O O . ALA A 1 1 ? -10.175 6.701 0.357 1.00 2.03 2 ALA A O 20
ATOM 10425 N N . CYS A 1 2 ? -9.876 7.028 2.563 1.00 0.88 3 CYS A N 20
ATOM 10426 C CA . CYS A 1 2 ? -8.784 6.069 2.669 1.00 0.81 3 CYS A CA 20
ATOM 10427 C C . CYS A 1 2 ? -9.272 4.654 2.369 1.00 0.58 3 CYS A C 20
ATOM 10428 O O . CYS A 1 2 ? -10.211 4.165 2.996 1.00 0.52 3 CYS A O 20
ATOM 10435 N N . LYS A 1 3 ? -8.626 4.004 1.406 1.00 0.55 4 LYS A N 20
ATOM 10436 C CA . LYS A 1 3 ? -8.992 2.645 1.022 1.00 0.36 4 LYS A CA 20
ATOM 10437 C C . LYS A 1 3 ? -7.796 1.911 0.427 1.00 0.31 4 LYS A C 20
ATOM 10438 O O . LYS A 1 3 ? -6.672 2.413 0.456 1.00 0.47 4 LYS A O 20
ATOM 10457 N N . ASP A 1 4 ? -8.039 0.715 -0.099 1.00 0.20 5 ASP A N 20
ATOM 10458 C CA . ASP A 1 4 ? -6.977 -0.086 -0.683 1.00 0.25 5 ASP A CA 20
ATOM 10459 C C . ASP A 1 4 ? -7.241 -0.393 -2.150 1.00 0.23 5 ASP A C 20
ATOM 10460 O O . ASP A 1 4 ? -8.282 -0.944 -2.508 1.00 0.26 5 ASP A O 20
ATOM 10469 N N . TYR A 1 5 ? -6.278 -0.041 -2.990 1.00 0.19 6 TYR A N 20
ATOM 10470 C CA . TYR A 1 5 ? -6.379 -0.281 -4.424 1.00 0.20 6 TYR A CA 20
ATOM 10471 C C . TYR A 1 5 ? -6.146 -1.757 -4.752 1.00 0.19 6 TYR A C 20
ATOM 10472 O O . TYR A 1 5 ? -6.328 -2.180 -5.894 1.00 0.23 6 TYR A O 20
ATOM 10490 N N . LEU A 1 6 ? -5.740 -2.538 -3.750 1.00 0.18 7 LEU A N 20
ATOM 10491 C CA . LEU A 1 6 ? -5.482 -3.961 -3.948 1.00 0.19 7 LEU A CA 20
ATOM 10492 C C . LEU A 1 6 ? -5.803 -4.754 -2.687 1.00 0.20 7 LEU A C 20
ATOM 10493 O O . LEU A 1 6 ? -6.139 -4.175 -1.654 1.00 0.20 7 LEU A O 20
ATOM 10509 N N . PRO A 1 7 ? -5.698 -6.094 -2.744 1.00 0.21 8 PRO A N 20
ATOM 10510 C CA . PRO A 1 7 ? -5.970 -6.951 -1.605 1.00 0.23 8 PRO A CA 20
ATOM 10511 C C . PRO A 1 7 ? -4.768 -7.082 -0.686 1.00 0.21 8 PRO A C 20
ATOM 10512 O O . PRO A 1 7 ? -3.655 -6.679 -1.023 1.00 0.18 8 PRO A O 20
ATOM 10523 N N . LYS A 1 8 ? -5.019 -7.634 0.481 1.00 0.23 9 LYS A N 20
ATOM 10524 C CA . LYS A 1 8 ? -3.987 -7.822 1.499 1.00 0.23 9 LYS A CA 20
ATOM 10525 C C . LYS A 1 8 ? -2.762 -8.550 0.948 1.00 0.22 9 LYS A C 20
ATOM 10526 O O . LYS A 1 8 ? -1.672 -8.453 1.512 1.00 0.22 9 LYS A O 20
ATOM 10545 N N . SER A 1 9 ? -2.944 -9.287 -0.140 1.00 0.22 10 SER A N 20
ATOM 10546 C CA . SER A 1 9 ? -1.848 -10.038 -0.742 1.00 0.23 10 SER A CA 20
ATOM 10547 C C . SER A 1 9 ? -0.944 -9.149 -1.597 1.00 0.22 10 SER A C 20
ATOM 10548 O O . SER A 1 9 ? 0.198 -9.511 -1.878 1.00 0.24 10 SER A O 20
ATOM 10556 N N . GLU A 1 10 ? -1.456 -7.998 -2.025 1.00 0.23 11 GLU A N 20
ATOM 10557 C CA . GLU A 1 10 ? -0.681 -7.089 -2.860 1.00 0.26 11 GLU A CA 20
ATOM 10558 C C . GLU A 1 10 ? -0.079 -5.960 -2.048 1.00 0.26 11 GLU A C 20
ATOM 10559 O O . GLU A 1 10 ? 1.043 -5.520 -2.300 1.00 0.30 11 GLU A O 20
ATOM 10571 N N . CYS A 1 11 ? -0.844 -5.484 -1.087 1.00 0.26 12 CYS A N 20
ATOM 10572 C CA . CYS A 1 11 ? -0.411 -4.392 -0.244 1.00 0.30 12 CYS A CA 20
ATOM 10573 C C . CYS A 1 11 ? 0.154 -4.922 1.060 1.00 0.24 12 CYS A C 20
ATOM 10574 O O . CYS A 1 11 ? -0.577 -5.422 1.916 1.00 0.28 12 CYS A O 20
ATOM 10581 N N . THR A 1 12 ? 1.467 -4.824 1.192 1.00 0.22 13 THR A N 20
ATOM 10582 C CA . THR A 1 12 ? 2.154 -5.305 2.377 1.00 0.20 13 THR A CA 20
ATOM 10583 C C . THR A 1 12 ? 2.867 -4.162 3.080 1.00 0.22 13 THR A C 20
ATOM 10584 O O . THR A 1 12 ? 3.393 -3.259 2.431 1.00 0.23 13 THR A O 20
ATOM 10595 N N . GLN A 1 13 ? 2.896 -4.205 4.409 1.00 0.29 14 GLN A N 20
ATOM 10596 C CA . GLN A 1 13 ? 3.568 -3.168 5.188 1.00 0.33 14 GLN A CA 20
ATOM 10597 C C . GLN A 1 13 ? 4.964 -2.925 4.625 1.00 0.28 14 GLN A C 20
ATOM 10598 O O . GLN A 1 13 ? 5.503 -1.822 4.707 1.00 0.31 14 GLN A O 20
ATOM 10612 N N . PHE A 1 14 ? 5.520 -3.969 4.021 1.00 0.25 15 PHE A N 20
ATOM 10613 C CA . PHE A 1 14 ? 6.828 -3.898 3.396 1.00 0.26 15 PHE A CA 20
ATOM 10614 C C . PHE A 1 14 ? 6.826 -2.890 2.250 1.00 0.22 15 PHE A C 20
ATOM 10615 O O . PHE A 1 14 ? 7.810 -2.191 2.021 1.00 0.24 15 PHE A O 20
ATOM 10632 N N . ARG A 1 15 ? 5.709 -2.828 1.536 1.00 0.19 16 ARG A N 20
ATOM 10633 C CA . ARG A 1 15 ? 5.563 -1.915 0.408 1.00 0.20 16 ARG A CA 20
ATOM 10634 C C . ARG A 1 15 ? 5.724 -0.466 0.838 1.00 0.17 16 ARG A C 20
ATOM 10635 O O . ARG A 1 15 ? 6.390 0.314 0.163 1.00 0.19 16 ARG A O 20
ATOM 10656 N N . CYS A 1 16 ? 5.114 -0.100 1.955 1.00 0.24 17 CYS A N 20
ATOM 10657 C CA . CYS A 1 16 ? 5.212 1.269 2.437 1.00 0.33 17 CYS A CA 20
ATOM 10658 C C . CYS A 1 16 ? 6.624 1.578 2.918 1.00 0.34 17 CYS A C 20
ATOM 10659 O O . CYS A 1 16 ? 7.059 2.729 2.905 1.00 0.45 17 CYS A O 20
ATOM 10666 N N . ARG A 1 17 ? 7.331 0.545 3.353 1.00 0.30 18 ARG A N 20
ATOM 10667 C CA . ARG A 1 17 ? 8.693 0.708 3.850 1.00 0.40 18 ARG A CA 20
ATOM 10668 C C . ARG A 1 17 ? 9.650 1.149 2.772 1.00 0.41 18 ARG A C 20
ATOM 10669 O O . ARG A 1 17 ? 10.464 2.054 2.959 1.00 0.51 18 ARG A O 20
ATOM 10690 N N . THR A 1 18 ? 9.599 0.429 1.680 1.00 0.36 19 THR A N 20
ATOM 10691 C CA . THR A 1 18 ? 10.510 0.642 0.584 1.00 0.41 19 THR A CA 20
ATOM 10692 C C . THR A 1 18 ? 9.821 1.087 -0.710 1.00 0.38 19 THR A C 20
ATOM 10693 O O . THR A 1 18 ? 10.407 1.817 -1.509 1.00 0.59 19 THR A O 20
ATOM 10704 N N . SER A 1 19 ? 8.585 0.643 -0.918 1.00 0.33 20 SER A N 20
ATOM 10705 C CA . SER A 1 19 ? 7.837 0.996 -2.125 1.00 0.32 20 SER A CA 20
ATOM 10706 C C . SER A 1 19 ? 7.048 2.292 -1.937 1.00 0.28 20 SER A C 20
ATOM 10707 O O . SER A 1 19 ? 6.078 2.335 -1.181 1.00 0.42 20 SER A O 20
ATOM 10715 N N . MET A 1 20 ? 7.471 3.343 -2.634 1.00 0.27 21 MET A N 20
ATOM 10716 C CA . MET A 1 20 ? 6.807 4.641 -2.547 1.00 0.25 21 MET A CA 20
ATOM 10717 C C . MET A 1 20 ? 5.534 4.682 -3.389 1.00 0.25 21 MET A C 20
ATOM 10718 O O . MET A 1 20 ? 4.614 5.448 -3.100 1.00 0.38 21 MET A O 20
ATOM 10732 N N . LYS A 1 21 ? 5.491 3.869 -4.436 1.00 0.28 22 LYS A N 20
ATOM 10733 C CA . LYS A 1 21 ? 4.334 3.829 -5.325 1.00 0.35 22 LYS A CA 20
ATOM 10734 C C . LYS A 1 21 ? 3.186 3.016 -4.728 1.00 0.32 22 LYS A C 20
ATOM 10735 O O . LYS A 1 21 ? 2.039 3.152 -5.146 1.00 0.47 22 LYS A O 20
ATOM 10754 N N . TYR A 1 22 ? 3.496 2.159 -3.763 1.00 0.24 23 TYR A N 20
ATOM 10755 C CA . TYR A 1 22 ? 2.480 1.320 -3.136 1.00 0.23 23 TYR A CA 20
ATOM 10756 C C . TYR A 1 22 ? 1.733 2.049 -2.023 1.00 0.25 23 TYR A C 20
ATOM 10757 O O . TYR A 1 22 ? 0.551 1.796 -1.790 1.00 0.33 23 TYR A O 20
ATOM 10775 N N . ARG A 1 23 ? 2.433 2.928 -1.321 1.00 0.25 24 ARG A N 20
ATOM 10776 C CA . ARG A 1 23 ? 1.835 3.662 -0.208 1.00 0.29 24 ARG A CA 20
ATOM 10777 C C . ARG A 1 23 ? 0.724 4.602 -0.658 1.00 0.31 24 ARG A C 20
ATOM 10778 O O . ARG A 1 23 ? -0.413 4.507 -0.199 1.00 0.32 24 ARG A O 20
ATOM 10799 N N . LEU A 1 24 ? 1.084 5.547 -1.510 1.00 0.32 25 LEU A N 20
ATOM 10800 C CA . LEU A 1 24 ? 0.145 6.561 -1.977 1.00 0.37 25 LEU A CA 20
ATOM 10801 C C . LEU A 1 24 ? -0.544 6.208 -3.294 1.00 0.36 25 LEU A C 20
ATOM 10802 O O . LEU A 1 24 ? -1.736 6.464 -3.463 1.00 0.39 25 LEU A O 20
ATOM 10818 N N . ASN A 1 25 ? 0.213 5.675 -4.240 1.00 0.34 26 ASN A N 20
ATOM 10819 C CA . ASN A 1 25 ? -0.332 5.356 -5.556 1.00 0.36 26 ASN A CA 20
ATOM 10820 C C . ASN A 1 25 ? -1.280 4.155 -5.534 1.00 0.32 26 ASN A C 20
ATOM 10821 O O . ASN A 1 25 ? -2.297 4.159 -6.228 1.00 0.38 26 ASN A O 20
ATOM 10832 N N . LEU A 1 26 ? -0.968 3.134 -4.740 1.00 0.27 27 LEU A N 20
ATOM 10833 C CA . LEU A 1 26 ? -1.836 1.960 -4.661 1.00 0.27 27 LEU A CA 20
ATOM 10834 C C . LEU A 1 26 ? -2.836 2.113 -3.510 1.00 0.25 27 LEU A C 20
ATOM 10835 O O . LEU A 1 26 ? -3.745 2.940 -3.590 1.00 0.28 27 LEU A O 20
ATOM 10851 N N . CYS A 1 27 ? -2.677 1.336 -2.437 1.00 0.25 28 CYS A N 20
ATOM 10852 C CA . CYS A 1 27 ? -3.580 1.430 -1.303 1.00 0.23 28 CYS A CA 20
ATOM 10853 C C . CYS A 1 27 ? -3.024 2.387 -0.262 1.00 0.22 28 CYS A C 20
ATOM 10854 O O . CYS A 1 27 ? -1.811 2.493 -0.084 1.00 0.22 28 CYS A O 20
ATOM 10861 N N . LYS A 1 28 ? -3.916 3.058 0.438 1.00 0.24 29 LYS A N 20
ATOM 10862 C CA . LYS A 1 28 ? -3.521 3.984 1.481 1.00 0.27 29 LYS A CA 20
ATOM 10863 C C . LYS A 1 28 ? -3.239 3.255 2.788 1.00 0.27 29 LYS A C 20
ATOM 10864 O O . LYS A 1 28 ? -2.158 3.357 3.355 1.00 0.30 29 LYS A O 20
ATOM 10883 N N . LYS A 1 29 ? -4.249 2.551 3.278 1.00 0.27 30 LYS A N 20
ATOM 10884 C CA . LYS A 1 29 ? -4.150 1.838 4.544 1.00 0.31 30 LYS A CA 20
ATOM 10885 C C . LYS A 1 29 ? -3.497 0.460 4.440 1.00 0.29 30 LYS A C 20
ATOM 10886 O O . LYS A 1 29 ? -2.566 0.158 5.185 1.00 0.31 30 LYS A O 20
ATOM 10905 N N . THR A 1 30 ? -4.023 -0.401 3.574 1.00 0.28 31 THR A N 20
ATOM 10906 C CA . THR A 1 30 ? -3.508 -1.764 3.464 1.00 0.32 31 THR A CA 20
ATOM 10907 C C . THR A 1 30 ? -1.992 -1.809 3.332 1.00 0.30 31 THR A C 20
ATOM 10908 O O . THR A 1 30 ? -1.356 -2.771 3.762 1.00 0.37 31 THR A O 20
ATOM 10919 N N . CYS A 1 31 ? -1.416 -0.779 2.742 1.00 0.24 32 CYS A N 20
ATOM 10920 C CA . CYS A 1 31 ? 0.039 -0.740 2.571 1.00 0.26 32 CYS A CA 20
ATOM 10921 C C . CYS A 1 31 ? 0.720 -0.440 3.903 1.00 0.24 32 CYS A C 20
ATOM 10922 O O . CYS A 1 31 ? 1.922 -0.649 4.061 1.00 0.26 32 CYS A O 20
ATOM 10929 N N . GLY A 1 32 ? -0.065 0.034 4.860 1.00 0.24 33 GLY A N 20
ATOM 10930 C CA . GLY A 1 32 ? 0.465 0.341 6.177 1.00 0.29 33 GLY A CA 20
ATOM 10931 C C . GLY A 1 32 ? 0.967 1.770 6.317 1.00 0.35 33 GLY A C 20
ATOM 10932 O O . GLY A 1 32 ? 1.976 2.010 6.981 1.00 0.46 33 GLY A O 20
ATOM 10936 N N . THR A 1 33 ? 0.266 2.725 5.708 1.00 0.34 34 THR A N 20
ATOM 10937 C CA . THR A 1 33 ? 0.665 4.132 5.798 1.00 0.44 34 THR A CA 20
ATOM 10938 C C . THR A 1 33 ? -0.487 5.007 6.283 1.00 0.52 34 THR A C 20
ATOM 10939 O O . THR A 1 33 ? -0.270 6.005 6.971 1.00 0.68 34 THR A O 20
ATOM 10950 N N . CYS A 1 34 ? -1.710 4.635 5.922 1.00 0.49 35 CYS A N 20
ATOM 10951 C CA . CYS A 1 34 ? -2.888 5.399 6.326 1.00 0.62 35 CYS A CA 20
ATOM 10952 C C . CYS A 1 34 ? -2.964 5.523 7.845 1.00 0.95 35 CYS A C 20
ATOM 10953 O O . CYS A 1 34 ? -3.728 6.384 8.331 1.00 1.71 35 CYS A O 20
#

B-factor: mean 0.8, std 0.71, range [0.17, 3.44]

Sequence (34 aa):
ACKDYLPKSECTQFRCRTSMKYRLNLCKKTCGTCACKDYLPKSECTQFRCRTSMKYRLNLCKKTCGTCACKDYLPKSECTQFRCRTSMKYRLNLCKKTCGTCACKDYLPKSECTQFRCRTSMKYRLNLCKKTCGTCACKDYLPKSECTQFRCRTSMKYRLNLCKKTCGTCACKDYLPKSECTQFRCRTSMKYRLNLCKKTCGTCACKDYLPKSECTQFRCRTSMKYRLNLCKKTCGTCACKDYLPKSECTQFRCRTSMKYRLNLCKKTCGTCACKDYLPKSECTQFRCRTSMKYRLNLCKKTCGTCACKDYLPKSECTQFRCRTSMKYRLNLCKKTCGTCACKDYLPKSECTQFRCRTSMKYRLNLCKKTCGTCACKDYLPKSECTQFRCRTSMKYRLNLCKKTCGTCACKDYLPKSECTQFRCRTSMKYRLNLCKKTCGTCACKDYLPKSECTQFRCRTSMKYRLNLCKKTCGTCACKDYLPKSECTQFRCRTSMKYRLNLCKKTCGTCACKDYLPKSECTQFRCRTSMKYRLNLCKKTCGTCACKDYLPKSECTQFRCRTSMKYRLNLCKKTCGTCACKDYLPKSECTQFRCRTSMKYRLNLCKKTCGTCACKDYLPKSECTQFRCRTSMKYRLNLCKKTCGTCACKDYLPKSECTQFRCRTSMKYRLNLCKKTCGTC

Nearest PDB structures (foldseek):
  2n6b-assembly1_A  TM=9.830E-01  e=1.268E-06  synthetic construct
  7od2-assembly1_A  TM=7.015E-01  e=1.108E-03  Anemonia erythraea
  5i5a-assembly1_A  TM=7.496E-01  e=3.849E-03  Stichodactyla helianthus
  4lfq-assembly1_A  TM=7.349E-01  e=6.140E-03  Stichodactyla helianthus
  7ssv-assembly1_H  TM=6.964E-01  e=1.059E-02  unidentified

Secondary structure (DSSP, 8-state):
----SS-TTTS-HHHHHH-SIIIIII-STTTT--

Solvent-accessible surface area: 2784 Å² total; per-r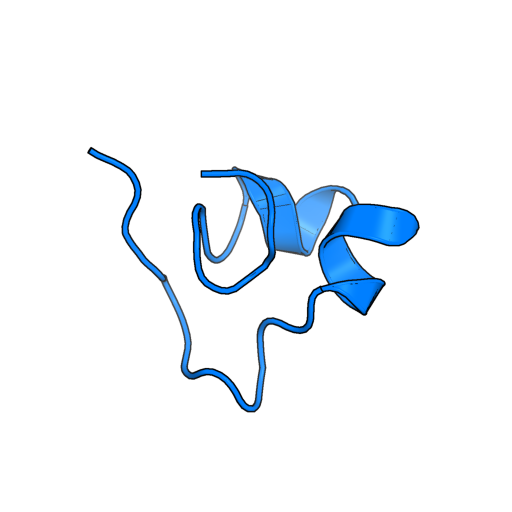esidue (Å²): 152,21,170,70,181,53,73,176,106,64,2,53,114,153,86,15,193,98,32,121,130,48,47,103,93,39,0,81,122,22,0,34,60,69